Protein AF-A0A947JNY0-F1 (afdb_monomer)

pLDDT: mean 80.78, std 19.55, range [25.41, 98.06]

Radius of gyration: 30.17 Å; Cα contacts (8 Å, |Δi|>4): 711; chains: 1; bounding box: 88×73×92 Å

Structure (mmCIF, N/CA/C/O backbone):
data_AF-A0A947JNY0-F1
#
_entry.id   AF-A0A947JNY0-F1
#
loop_
_atom_site.group_PDB
_atom_site.id
_atom_site.type_symbol
_atom_site.label_atom_id
_atom_site.label_alt_id
_atom_site.label_comp_id
_atom_site.label_asym_id
_atom_site.label_entity_id
_atom_site.label_seq_id
_atom_site.pdbx_PDB_ins_code
_atom_site.Cartn_x
_atom_site.Cartn_y
_atom_site.Cartn_z
_atom_site.occupancy
_atom_site.B_iso_or_equiv
_atom_site.auth_seq_id
_atom_site.auth_comp_id
_atom_site.auth_asym_id
_atom_site.auth_atom_id
_atom_site.pdbx_PDB_model_num
ATOM 1 N N . MET A 1 1 ? -27.733 -2.224 -53.466 1.00 32.78 1 MET A N 1
ATOM 2 C CA . MET A 1 1 ? -26.265 -2.400 -53.391 1.00 32.78 1 MET A CA 1
ATOM 3 C C . MET A 1 1 ? -25.646 -1.150 -52.775 1.00 32.78 1 MET A C 1
ATOM 5 O O . MET A 1 1 ? -25.430 -0.176 -53.474 1.00 32.78 1 MET A O 1
ATOM 9 N N . LEU A 1 2 ? -25.419 -1.145 -51.460 1.00 26.98 2 LEU A N 1
ATOM 10 C CA . LEU A 1 2 ? -24.773 -0.047 -50.731 1.00 26.98 2 LEU A CA 1
ATOM 11 C C . LEU A 1 2 ? -23.606 -0.644 -49.937 1.00 26.98 2 LEU A C 1
ATOM 13 O O . LEU A 1 2 ? -23.816 -1.294 -48.917 1.00 26.98 2 LEU A O 1
ATOM 17 N N . LYS A 1 3 ? -22.376 -0.470 -50.435 1.00 28.50 3 LYS A N 1
ATOM 18 C CA . LYS A 1 3 ? -21.142 -0.721 -49.678 1.00 28.50 3 LYS A CA 1
ATOM 19 C C . LYS A 1 3 ? -20.724 0.599 -49.037 1.00 28.50 3 LYS A C 1
ATOM 21 O O . LYS A 1 3 ? -20.120 1.446 -49.683 1.00 28.50 3 LYS A O 1
ATOM 26 N N . THR A 1 4 ? -21.077 0.781 -47.772 1.00 27.77 4 THR A N 1
ATOM 27 C CA . THR A 1 4 ? -20.622 1.901 -46.948 1.00 27.77 4 THR A CA 1
ATOM 28 C C . THR A 1 4 ? -19.236 1.614 -46.373 1.00 27.77 4 THR A C 1
ATOM 30 O O . THR A 1 4 ? -18.989 0.587 -45.740 1.00 27.77 4 THR A O 1
ATOM 33 N N . ASN A 1 5 ? -18.328 2.563 -46.600 1.00 29.72 5 ASN A N 1
ATOM 34 C CA . ASN A 1 5 ? -17.007 2.671 -45.991 1.00 29.72 5 ASN A CA 1
ATOM 35 C C . ASN A 1 5 ? -17.093 2.619 -44.452 1.00 29.72 5 ASN A C 1
ATOM 37 O O . ASN A 1 5 ? -17.389 3.615 -43.799 1.00 29.72 5 ASN A O 1
ATOM 41 N N . ARG A 1 6 ? -16.772 1.462 -43.863 1.00 28.77 6 ARG A N 1
ATOM 42 C CA . ARG A 1 6 ? -16.420 1.292 -42.442 1.00 28.77 6 ARG A CA 1
ATOM 43 C C . ARG A 1 6 ? -14.949 0.883 -42.333 1.00 28.77 6 ARG A C 1
ATOM 45 O O . ARG A 1 6 ? -14.654 -0.281 -42.087 1.00 28.77 6 ARG A O 1
ATOM 52 N N . LYS A 1 7 ? -14.010 1.810 -42.551 1.00 28.62 7 LYS A N 1
ATOM 53 C CA . LYS A 1 7 ? -12.576 1.575 -42.254 1.00 28.62 7 LYS A CA 1
ATOM 54 C C . LYS A 1 7 ? -11.825 2.758 -41.623 1.00 28.62 7 LYS A C 1
ATOM 56 O O . LYS A 1 7 ? -10.621 2.662 -41.426 1.00 28.62 7 LYS A O 1
ATOM 61 N N . THR A 1 8 ? -12.504 3.832 -41.220 1.00 27.45 8 THR A N 1
ATOM 62 C CA . THR A 1 8 ? -11.841 5.068 -40.742 1.00 27.45 8 THR A CA 1
ATOM 63 C C . THR A 1 8 ? -12.361 5.606 -39.406 1.00 27.45 8 THR A C 1
ATOM 65 O O . THR A 1 8 ? -12.319 6.802 -39.156 1.00 27.45 8 THR A O 1
ATOM 68 N N . ALA A 1 9 ? -12.784 4.730 -38.493 1.00 26.23 9 ALA A N 1
ATOM 69 C CA . ALA A 1 9 ? -13.061 5.112 -37.108 1.00 26.23 9 ALA A CA 1
ATOM 70 C C . ALA A 1 9 ? -12.685 3.962 -36.162 1.00 26.23 9 ALA A C 1
ATOM 72 O O . ALA A 1 9 ? -13.520 3.104 -35.933 1.00 26.23 9 ALA A O 1
ATOM 73 N N . ILE A 1 10 ? -11.410 3.899 -35.743 1.00 29.67 10 ILE A N 1
ATOM 74 C CA . ILE A 1 10 ? -10.807 3.332 -34.497 1.00 29.67 10 ILE A CA 1
ATOM 75 C C . ILE A 1 10 ? -9.275 3.559 -34.620 1.00 29.67 10 ILE A C 1
ATOM 77 O O . ILE A 1 10 ? -8.458 2.647 -34.573 1.00 29.67 10 ILE A O 1
ATOM 81 N N . ARG A 1 11 ? -8.833 4.793 -34.885 1.00 28.55 11 ARG A N 1
ATOM 82 C CA . ARG A 1 11 ? -7.398 5.142 -34.892 1.00 28.55 11 ARG A CA 1
ATOM 83 C C . ARG A 1 11 ? -7.161 6.484 -34.215 1.00 28.55 11 ARG A C 1
ATOM 85 O O . ARG A 1 11 ? -6.544 7.362 -34.789 1.00 28.55 11 ARG A O 1
ATOM 92 N N . GLU A 1 12 ? -7.628 6.635 -32.979 1.00 28.59 12 GLU A N 1
ATOM 93 C CA . GLU A 1 12 ? -7.176 7.724 -32.111 1.00 28.59 12 GLU A CA 1
ATOM 94 C C . GLU A 1 12 ? -7.078 7.250 -30.652 1.00 28.59 12 GLU A C 1
ATOM 96 O O . GLU A 1 12 ? -8.051 6.782 -30.069 1.00 28.59 12 GLU A O 1
ATOM 101 N N . ASN A 1 13 ? -5.888 7.428 -30.064 1.00 28.44 13 ASN A N 1
ATOM 102 C CA . ASN A 1 13 ? -5.551 7.313 -28.635 1.00 28.44 13 ASN A CA 1
ATOM 103 C C . ASN A 1 13 ? -5.337 5.917 -28.011 1.00 28.44 13 ASN A C 1
ATOM 105 O O . ASN A 1 13 ? -5.729 5.692 -26.869 1.00 28.44 13 ASN A O 1
ATOM 109 N N . PHE A 1 14 ? -4.567 5.039 -28.654 1.00 32.91 14 PHE A N 1
ATOM 110 C CA . PHE A 1 14 ? -3.676 4.166 -27.880 1.00 32.91 14 PHE A CA 1
ATOM 111 C C . PHE A 1 14 ? -2.288 4.795 -27.926 1.00 32.91 14 PHE A C 1
ATOM 113 O O . PHE A 1 14 ? -1.697 4.877 -28.997 1.00 32.91 14 PHE A O 1
ATOM 120 N N . TYR A 1 15 ? -1.763 5.264 -26.790 1.00 33.91 15 TYR A N 1
ATOM 121 C CA . TYR A 1 15 ? -0.308 5.326 -26.662 1.00 33.91 15 TYR A CA 1
ATOM 122 C C . TYR A 1 15 ? 0.153 3.879 -26.851 1.00 33.91 15 TYR A C 1
ATOM 124 O O . TYR A 1 15 ? -0.227 3.042 -26.021 1.00 33.91 15 TYR A O 1
ATOM 132 N N . PRO A 1 16 ? 0.886 3.533 -27.926 1.00 35.56 16 PRO A N 1
ATOM 133 C CA . PRO A 1 16 ? 1.572 2.263 -27.919 1.00 35.56 16 PRO A CA 1
ATOM 134 C C . PRO A 1 16 ? 2.490 2.369 -26.708 1.00 35.56 16 PRO A C 1
ATOM 136 O O . PRO A 1 16 ? 3.348 3.248 -26.640 1.00 35.56 16 PRO A O 1
ATOM 139 N N . ILE A 1 17 ? 2.239 1.546 -25.690 1.00 44.62 17 ILE A N 1
ATOM 140 C CA . ILE A 1 17 ? 3.277 1.245 -24.714 1.00 44.62 17 ILE A CA 1
ATOM 141 C C . ILE A 1 17 ? 4.461 0.897 -25.597 1.00 44.62 17 ILE A C 1
ATOM 143 O O . ILE A 1 17 ? 4.332 -0.009 -26.416 1.00 44.62 17 ILE A O 1
ATOM 147 N N . GLU A 1 18 ? 5.533 1.682 -25.557 1.00 50.56 18 GLU A N 1
ATOM 148 C CA . GLU A 1 18 ? 6.712 1.360 -26.340 1.00 50.56 18 GLU A CA 1
ATOM 149 C C . GLU A 1 18 ? 7.171 -0.014 -25.837 1.00 50.56 18 GLU A C 1
ATOM 151 O O . GLU A 1 18 ? 7.869 -0.120 -24.836 1.00 50.56 18 GLU A O 1
ATOM 156 N N . GLU A 1 19 ? 6.751 -1.099 -26.492 1.00 47.34 19 GLU A N 1
ATOM 157 C CA . GLU A 1 19 ? 7.075 -2.489 -26.134 1.00 47.34 19 GLU A CA 1
ATOM 158 C C . GLU A 1 19 ? 8.589 -2.753 -26.187 1.00 47.34 19 GLU A C 1
ATOM 160 O O . GLU A 1 19 ? 9.077 -3.829 -25.832 1.00 47.34 19 GLU A O 1
ATOM 165 N N . ARG A 1 20 ? 9.350 -1.758 -26.655 1.00 51.25 20 ARG A N 1
ATOM 166 C CA . ARG A 1 20 ? 10.809 -1.683 -26.635 1.00 51.25 20 ARG A CA 1
ATOM 167 C C . ARG A 1 20 ? 11.382 -1.169 -25.305 1.00 51.25 20 ARG A C 1
ATOM 169 O O . ARG A 1 20 ? 12.562 -1.385 -25.059 1.00 51.25 20 ARG A O 1
ATOM 176 N N . MET A 1 21 ? 10.593 -0.518 -24.445 1.00 65.94 21 MET A N 1
ATOM 177 C CA . MET A 1 21 ? 11.046 -0.001 -23.143 1.00 65.94 21 MET A CA 1
ATOM 178 C C . MET A 1 21 ? 11.037 -1.052 -22.028 1.00 65.94 21 MET A C 1
ATOM 180 O O . MET A 1 21 ? 11.792 -0.924 -21.062 1.00 65.94 21 MET A O 1
ATOM 184 N N . PHE A 1 22 ? 10.189 -2.076 -22.134 1.00 82.75 22 PHE A N 1
ATOM 185 C CA . PHE A 1 22 ? 10.035 -3.113 -21.114 1.00 82.75 22 PHE A CA 1
ATOM 186 C C . PHE A 1 22 ? 10.698 -4.427 -21.539 1.00 82.75 22 PHE A C 1
ATOM 188 O O . PHE A 1 22 ? 10.792 -4.738 -22.728 1.00 82.75 22 PHE A O 1
ATOM 195 N N . SER A 1 23 ? 11.155 -5.216 -20.559 1.00 90.44 23 SER A N 1
ATOM 196 C CA . SER A 1 23 ? 11.594 -6.589 -20.832 1.00 90.44 23 SER A CA 1
ATOM 197 C C . SER A 1 23 ? 10.421 -7.424 -21.353 1.00 90.44 23 SER A C 1
ATOM 199 O O . SER A 1 23 ? 9.258 -7.054 -21.171 1.00 90.44 23 SER A O 1
ATOM 201 N N . ALA A 1 24 ? 10.707 -8.562 -21.985 1.00 91.88 24 ALA A N 1
ATOM 202 C CA . ALA A 1 24 ? 9.657 -9.423 -22.521 1.00 91.88 24 ALA A CA 1
ATOM 203 C C . ALA A 1 24 ? 8.701 -9.924 -21.417 1.00 91.88 24 ALA A C 1
ATOM 205 O O . ALA A 1 24 ? 7.493 -9.954 -21.616 1.00 91.88 24 ALA A O 1
ATOM 206 N N . GLU A 1 25 ? 9.212 -10.210 -20.215 1.00 93.69 25 GLU A N 1
ATOM 207 C CA . GLU A 1 25 ? 8.409 -10.616 -19.052 1.00 93.69 25 GLU A CA 1
ATOM 208 C C . GLU A 1 25 ? 7.494 -9.490 -18.558 1.00 93.69 25 GLU A C 1
ATOM 210 O O . GLU A 1 25 ? 6.340 -9.731 -18.209 1.00 93.69 25 GLU A O 1
ATOM 215 N N . ALA A 1 26 ? 8.005 -8.257 -18.522 1.00 92.88 26 ALA A N 1
ATOM 216 C CA . ALA A 1 26 ? 7.236 -7.086 -18.116 1.00 92.88 26 ALA A CA 1
ATOM 217 C C . ALA A 1 26 ? 6.135 -6.758 -19.135 1.00 92.88 26 ALA A C 1
ATOM 219 O O . ALA A 1 26 ? 4.996 -6.507 -18.745 1.00 92.88 26 ALA A O 1
ATOM 220 N N . ALA A 1 27 ? 6.451 -6.826 -20.433 1.00 92.38 27 ALA A N 1
ATOM 221 C CA . ALA A 1 27 ? 5.465 -6.687 -21.502 1.00 92.38 27 ALA A CA 1
ATOM 222 C C . ALA A 1 27 ? 4.375 -7.767 -21.399 1.00 92.38 27 ALA A C 1
ATOM 224 O O . ALA A 1 27 ? 3.191 -7.441 -21.449 1.00 92.38 27 ALA A O 1
ATOM 225 N N . LEU A 1 28 ? 4.756 -9.025 -21.147 1.00 92.88 28 LEU A N 1
ATOM 226 C CA . LEU A 1 28 ? 3.811 -10.128 -20.963 1.00 92.88 28 LEU A CA 1
ATOM 227 C C . LEU A 1 28 ? 2.870 -9.878 -19.775 1.00 92.88 28 LEU A C 1
ATOM 229 O O . LEU A 1 28 ? 1.660 -10.038 -19.904 1.00 92.88 28 LEU A O 1
ATOM 233 N N . ILE A 1 29 ? 3.398 -9.413 -18.637 1.00 94.31 29 ILE A N 1
ATOM 234 C CA . ILE A 1 29 ? 2.584 -9.030 -17.472 1.00 94.31 29 ILE A CA 1
ATOM 235 C C . ILE A 1 29 ? 1.593 -7.908 -17.813 1.00 94.31 29 ILE A C 1
ATOM 237 O O . ILE A 1 29 ? 0.427 -7.977 -17.423 1.00 94.31 29 ILE A O 1
ATOM 241 N N . ILE A 1 30 ? 2.035 -6.879 -18.536 1.00 93.06 30 ILE A N 1
ATOM 242 C CA . ILE A 1 30 ? 1.174 -5.771 -18.964 1.00 93.06 30 ILE A CA 1
ATOM 243 C C . ILE A 1 30 ? 0.031 -6.281 -19.854 1.00 93.06 30 ILE A C 1
ATOM 245 O O . ILE A 1 30 ? -1.120 -5.901 -19.641 1.00 93.06 30 ILE A O 1
ATOM 249 N N . LEU A 1 31 ? 0.325 -7.148 -20.828 1.00 92.06 31 LEU A N 1
ATOM 250 C CA . LEU A 1 31 ? -0.683 -7.721 -21.726 1.00 92.06 31 LEU A CA 1
ATOM 251 C C . LEU A 1 31 ? -1.699 -8.581 -20.969 1.00 92.06 31 LEU A C 1
ATOM 253 O O . LEU A 1 31 ? -2.899 -8.426 -21.179 1.00 92.06 31 LEU A O 1
ATOM 257 N N . ILE A 1 32 ? -1.242 -9.394 -20.015 1.00 91.75 32 ILE A N 1
ATOM 258 C CA . ILE A 1 32 ? -2.112 -10.164 -19.114 1.00 91.75 32 ILE A CA 1
ATOM 259 C C . ILE A 1 32 ? -3.064 -9.235 -18.354 1.00 91.75 32 ILE A C 1
ATOM 261 O O . ILE A 1 32 ? -4.267 -9.476 -18.318 1.00 91.75 32 ILE A O 1
ATOM 265 N N . ILE A 1 33 ? -2.550 -8.149 -17.769 1.00 92.31 33 ILE A N 1
ATOM 266 C CA . ILE A 1 33 ? -3.376 -7.175 -17.041 1.00 92.31 33 ILE A CA 1
ATOM 267 C C . ILE A 1 33 ? -4.405 -6.526 -17.970 1.00 92.31 33 ILE A C 1
ATOM 269 O O . ILE A 1 33 ? -5.568 -6.383 -17.595 1.00 92.31 33 ILE A O 1
ATOM 273 N N . LYS A 1 34 ? -4.014 -6.174 -19.199 1.00 91.56 34 LYS A N 1
ATOM 274 C CA . LYS A 1 34 ? -4.951 -5.660 -20.204 1.00 91.56 34 LYS A CA 1
ATOM 275 C C . LYS A 1 34 ? -6.039 -6.682 -20.537 1.00 91.56 34 LYS A C 1
ATOM 277 O O . LYS A 1 34 ? -7.206 -6.300 -20.556 1.00 91.56 34 LYS A O 1
ATOM 282 N N . ARG A 1 35 ? -5.694 -7.962 -20.712 1.00 89.81 35 ARG A N 1
ATOM 283 C CA . ARG A 1 35 ? -6.677 -9.032 -20.944 1.00 89.81 35 ARG A CA 1
ATOM 284 C C . ARG A 1 35 ? -7.655 -9.158 -19.775 1.00 89.81 35 ARG A C 1
ATOM 286 O O . ARG A 1 35 ? -8.850 -9.259 -20.015 1.00 89.81 35 ARG A O 1
ATOM 293 N N . ILE A 1 36 ? -7.185 -9.053 -18.528 1.00 89.44 36 ILE A N 1
ATOM 294 C CA . ILE A 1 36 ? -8.047 -9.058 -17.327 1.00 89.44 36 ILE A CA 1
ATOM 295 C C . ILE A 1 36 ? -9.033 -7.879 -17.335 1.00 89.44 36 ILE A C 1
ATOM 297 O O . ILE A 1 36 ? -10.188 -8.032 -16.950 1.00 89.44 36 ILE A O 1
ATOM 301 N N . ILE A 1 37 ? -8.592 -6.691 -17.757 1.00 90.69 37 ILE A N 1
ATOM 302 C CA . ILE A 1 37 ? -9.413 -5.471 -17.703 1.00 90.69 37 ILE A CA 1
ATOM 303 C C . ILE A 1 37 ? -10.406 -5.390 -18.867 1.00 90.69 37 ILE A C 1
ATOM 305 O O . ILE A 1 37 ? -11.548 -4.972 -18.671 1.00 90.69 37 ILE A O 1
ATOM 309 N N . TYR A 1 38 ? -9.972 -5.747 -20.077 1.00 90.00 38 TYR A N 1
ATOM 310 C CA . TYR A 1 38 ? -10.745 -5.559 -21.309 1.00 90.00 38 TYR A CA 1
ATOM 311 C C . TYR A 1 38 ? -11.358 -6.849 -21.864 1.00 90.00 38 TYR A C 1
ATOM 313 O O . TYR A 1 38 ? -12.112 -6.783 -22.832 1.00 90.00 38 TYR A O 1
ATOM 321 N N . GLY A 1 39 ? -11.018 -8.011 -21.301 1.00 86.06 39 GLY A N 1
ATOM 322 C CA . GLY A 1 39 ? -11.421 -9.330 -21.800 1.00 86.06 39 GLY A CA 1
ATOM 323 C C . GLY A 1 39 ? -10.705 -9.768 -23.081 1.00 86.06 39 GLY A C 1
ATOM 324 O O . GLY A 1 39 ? -10.948 -10.867 -23.568 1.00 86.06 39 GLY A O 1
ATOM 325 N N . LYS A 1 40 ? -9.834 -8.923 -23.643 1.00 79.94 40 LYS A N 1
ATOM 326 C CA . LYS A 1 40 ? -9.068 -9.200 -24.858 1.00 79.94 40 LYS A CA 1
ATOM 327 C C . LYS A 1 40 ? -7.703 -8.532 -24.823 1.00 79.94 40 LYS A C 1
ATOM 329 O O . LYS A 1 40 ? -7.523 -7.483 -24.201 1.00 79.94 40 LYS A O 1
ATOM 334 N N . ASP A 1 41 ? -6.783 -9.118 -25.562 1.00 79.44 41 ASP A N 1
ATOM 335 C CA . ASP A 1 41 ? -5.488 -8.562 -25.906 1.00 79.44 41 ASP A CA 1
ATOM 336 C C . ASP A 1 41 ? -5.152 -9.030 -27.336 1.00 79.44 41 ASP A C 1
ATOM 338 O O . ASP A 1 41 ? -5.633 -10.073 -27.766 1.00 79.44 41 ASP A O 1
ATOM 342 N N . GLU A 1 42 ? -4.437 -8.216 -28.113 1.00 74.12 42 GLU A N 1
ATOM 343 C CA . GLU A 1 42 ? -4.160 -8.506 -29.535 1.00 74.12 42 GLU A CA 1
ATOM 344 C C . GLU A 1 42 ? -2.722 -8.999 -29.769 1.00 74.12 42 GLU A C 1
ATOM 346 O O . GLU A 1 42 ? -2.345 -9.269 -30.904 1.00 74.12 42 GLU A O 1
ATOM 351 N N . TYR A 1 43 ? -1.907 -9.089 -28.712 1.00 85.50 43 TYR A N 1
ATOM 352 C CA . TYR A 1 43 ? -0.448 -9.194 -28.834 1.00 85.50 43 TYR A CA 1
ATOM 353 C C . TYR A 1 43 ? 0.177 -10.258 -27.928 1.00 85.50 43 TYR A C 1
ATOM 355 O O . TYR A 1 43 ? 1.389 -10.459 -27.992 1.00 85.50 43 TYR A O 1
ATOM 363 N N . LEU A 1 44 ? -0.579 -10.924 -27.048 1.00 86.81 44 LEU A N 1
ATOM 364 C CA . LEU A 1 44 ? 0.015 -11.861 -26.093 1.00 86.81 44 LEU A CA 1
ATOM 365 C C . LEU A 1 44 ? 0.556 -13.105 -26.797 1.00 86.81 44 LEU A C 1
ATOM 367 O O . LEU A 1 44 ? 1.696 -13.488 -26.533 1.00 86.81 44 LEU A O 1
ATOM 371 N N . GLU A 1 45 ? -0.202 -13.704 -27.717 1.00 86.56 45 GLU A N 1
ATOM 372 C CA . GLU A 1 45 ? 0.250 -14.862 -28.496 1.00 86.56 45 GLU A CA 1
ATOM 373 C C . GLU A 1 45 ? 1.452 -14.515 -29.396 1.00 86.56 45 GLU A C 1
ATOM 375 O O . GLU A 1 45 ? 2.402 -15.299 -29.495 1.00 86.56 45 GLU A O 1
ATOM 380 N N . ASP A 1 46 ? 1.456 -13.317 -29.992 1.00 86.56 46 ASP A N 1
ATOM 381 C CA . ASP A 1 46 ? 2.578 -12.808 -30.793 1.00 86.56 46 ASP A CA 1
ATOM 382 C C . ASP A 1 46 ? 3.835 -12.594 -29.937 1.00 86.56 46 ASP A C 1
ATOM 384 O O . ASP A 1 46 ? 4.924 -13.041 -30.298 1.00 86.56 46 ASP A O 1
ATOM 388 N N . LEU A 1 47 ? 3.703 -11.995 -28.749 1.00 87.94 47 LEU A N 1
ATOM 389 C CA . LEU A 1 47 ? 4.823 -11.796 -27.827 1.00 87.94 47 LEU A CA 1
ATOM 390 C C . LEU A 1 47 ? 5.432 -13.132 -27.378 1.00 87.94 47 LEU A C 1
ATOM 392 O O . LEU A 1 47 ? 6.657 -13.259 -27.325 1.00 87.94 47 LEU A O 1
ATOM 396 N N . LEU A 1 48 ? 4.588 -14.123 -27.062 1.00 88.12 48 LEU A N 1
ATOM 397 C CA . LEU A 1 48 ? 5.031 -15.467 -26.674 1.00 88.12 48 LEU A CA 1
ATOM 398 C C . LEU A 1 48 ? 5.773 -16.188 -27.804 1.00 88.12 48 LEU A C 1
ATOM 400 O O . LEU A 1 48 ? 6.683 -16.968 -27.529 1.00 88.12 48 LEU A O 1
ATOM 404 N N . SER A 1 49 ? 5.399 -15.919 -29.055 1.00 84.81 49 SER A N 1
ATOM 405 C CA . SER A 1 49 ? 6.010 -16.535 -30.238 1.00 84.81 49 SER A CA 1
ATOM 406 C C . SER A 1 49 ? 7.281 -15.806 -30.692 1.00 84.81 49 SER A C 1
ATOM 408 O O . SER A 1 49 ? 8.217 -16.433 -31.183 1.00 84.81 49 SER A O 1
ATOM 410 N N . SER A 1 50 ? 7.339 -14.483 -30.515 1.00 83.19 50 SER A N 1
ATOM 411 C CA . SER A 1 50 ? 8.398 -13.619 -31.054 1.00 83.19 50 SER A CA 1
ATOM 412 C C . SER A 1 50 ? 9.532 -13.316 -30.072 1.00 83.19 50 SER A C 1
ATOM 414 O O . SER A 1 50 ? 10.624 -12.925 -30.496 1.00 83.19 50 SER A O 1
ATOM 416 N N . ARG A 1 51 ? 9.317 -13.475 -28.758 1.00 83.75 51 ARG A N 1
ATOM 417 C CA . ARG A 1 51 ? 10.323 -13.155 -27.734 1.00 83.75 51 ARG A CA 1
ATOM 418 C C . ARG A 1 51 ? 10.591 -14.318 -26.793 1.00 83.75 51 ARG A C 1
ATOM 420 O O . ARG A 1 51 ? 9.693 -14.964 -26.267 1.00 83.75 51 ARG A O 1
ATOM 427 N N . ARG A 1 52 ? 11.871 -14.512 -26.472 1.00 89.44 52 ARG A N 1
ATOM 428 C CA . ARG A 1 52 ? 12.282 -15.456 -25.431 1.00 89.44 52 ARG A CA 1
ATOM 429 C C . ARG A 1 52 ? 11.916 -14.907 -24.050 1.00 89.44 52 ARG A C 1
ATOM 431 O O . ARG A 1 52 ? 12.457 -13.885 -23.633 1.00 89.44 52 ARG A O 1
ATOM 438 N N . ILE A 1 53 ? 11.055 -15.626 -23.333 1.00 92.81 53 ILE A N 1
ATOM 439 C CA . ILE A 1 53 ? 10.641 -15.299 -21.963 1.00 92.81 53 ILE A CA 1
ATOM 440 C C . ILE A 1 53 ? 11.522 -16.034 -20.950 1.00 92.81 53 ILE A C 1
ATOM 442 O O . ILE A 1 53 ? 11.678 -17.256 -21.005 1.00 92.81 53 ILE A O 1
ATOM 446 N N . ASN A 1 54 ? 12.071 -15.309 -19.975 1.00 94.12 54 ASN A N 1
ATOM 447 C CA . ASN A 1 54 ? 12.629 -15.917 -18.776 1.00 94.12 54 ASN A CA 1
ATOM 448 C C . ASN A 1 54 ? 11.510 -16.189 -17.760 1.00 94.12 54 ASN A C 1
ATOM 450 O O . ASN A 1 54 ? 11.120 -15.326 -16.970 1.00 94.12 54 ASN A O 1
ATOM 454 N N . TRP A 1 55 ? 11.025 -17.429 -17.749 1.00 94.62 55 TRP A N 1
ATOM 455 C CA . TRP A 1 55 ? 9.934 -17.865 -16.876 1.00 94.62 55 TRP A CA 1
ATOM 456 C C . TRP A 1 55 ? 10.230 -17.738 -15.374 1.00 94.62 55 TRP A C 1
ATOM 458 O O . TRP A 1 55 ? 9.306 -17.541 -14.585 1.00 94.62 55 TRP A O 1
ATOM 468 N N . GLY A 1 56 ? 11.503 -17.786 -14.967 1.00 94.19 56 GLY A N 1
ATOM 469 C CA . GLY A 1 56 ? 11.908 -17.545 -13.580 1.00 94.19 56 GLY A CA 1
ATOM 470 C C . GLY A 1 56 ? 11.675 -16.091 -13.162 1.00 94.19 56 GLY A C 1
ATOM 471 O O . GLY A 1 56 ? 11.023 -15.833 -12.151 1.00 94.19 56 GLY A O 1
ATOM 472 N N . ILE A 1 57 ? 12.128 -15.140 -13.986 1.00 93.38 57 ILE A N 1
ATOM 473 C CA . ILE A 1 57 ? 11.907 -13.701 -13.761 1.00 93.38 57 ILE A CA 1
ATOM 474 C C . ILE A 1 57 ? 10.413 -13.372 -13.825 1.00 93.38 57 ILE A C 1
ATOM 476 O O . ILE A 1 57 ? 9.900 -12.662 -12.959 1.00 93.38 57 ILE A O 1
ATOM 480 N N . PHE A 1 58 ? 9.695 -13.919 -14.808 1.00 95.19 58 PHE A N 1
ATOM 481 C CA . PHE A 1 58 ? 8.249 -13.740 -14.932 1.00 95.19 58 PHE A CA 1
ATOM 482 C C . PHE A 1 58 ? 7.502 -14.205 -13.673 1.00 95.19 58 PHE A C 1
ATOM 484 O O . PHE A 1 58 ? 6.652 -13.477 -13.154 1.00 95.19 58 PHE A O 1
ATOM 491 N N . LYS A 1 59 ? 7.851 -15.383 -13.135 1.00 94.94 59 LYS A N 1
ATOM 492 C CA . LYS A 1 59 ? 7.279 -15.902 -11.885 1.00 94.94 59 LYS A CA 1
ATOM 493 C C . LYS A 1 59 ? 7.554 -14.965 -10.707 1.00 94.94 59 LYS A C 1
ATOM 495 O O . LYS A 1 59 ? 6.627 -14.634 -9.969 1.00 94.94 59 LYS A O 1
ATOM 500 N N . GLU A 1 60 ? 8.792 -14.496 -10.542 1.00 93.62 60 GLU A N 1
ATOM 501 C CA . GLU A 1 60 ? 9.151 -13.552 -9.472 1.00 93.62 60 GLU A CA 1
ATOM 502 C C . GLU A 1 60 ? 8.360 -12.239 -9.556 1.00 93.62 60 GLU A C 1
ATOM 504 O O . GLU A 1 60 ? 7.832 -11.766 -8.544 1.00 93.62 60 GLU A O 1
ATOM 509 N N . LEU A 1 61 ? 8.245 -11.663 -10.757 1.00 94.56 61 LEU A N 1
ATOM 510 C CA . LEU A 1 61 ? 7.476 -10.440 -10.990 1.00 94.56 61 LEU A CA 1
ATOM 511 C C . LEU A 1 61 ? 5.984 -10.660 -10.706 1.00 94.56 61 LEU A C 1
ATOM 513 O O . LEU A 1 61 ? 5.367 -9.849 -10.013 1.00 94.56 61 LEU A O 1
ATOM 517 N N . SER A 1 62 ? 5.420 -11.782 -11.153 1.00 94.94 62 SER A N 1
ATOM 518 C CA . SER A 1 62 ? 4.011 -12.134 -10.936 1.00 94.94 62 SER A CA 1
ATOM 519 C C . SER A 1 62 ? 3.659 -12.239 -9.446 1.00 94.94 62 SER A C 1
ATOM 521 O O . SER A 1 62 ? 2.633 -11.711 -9.004 1.00 94.94 62 SER A O 1
ATOM 523 N N . ILE A 1 63 ? 4.544 -12.851 -8.649 1.00 93.19 63 ILE A N 1
ATOM 524 C CA . ILE A 1 63 ? 4.411 -12.951 -7.185 1.00 93.19 63 ILE A CA 1
ATOM 525 C C . ILE A 1 63 ? 4.556 -11.577 -6.526 1.00 93.19 63 ILE A C 1
ATOM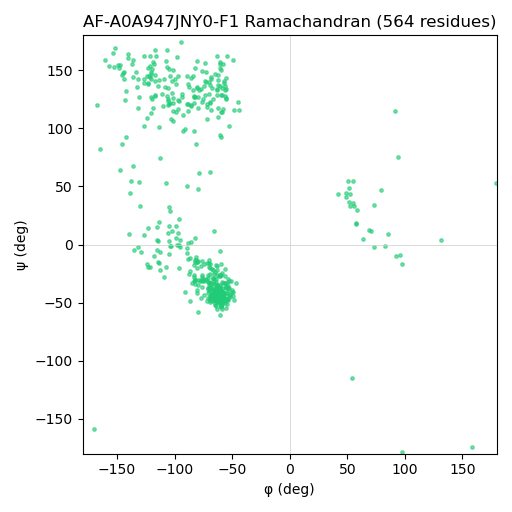 527 O O . ILE A 1 63 ? 3.784 -11.215 -5.629 1.00 93.19 63 ILE A O 1
ATOM 531 N N . TYR A 1 64 ? 5.559 -10.793 -6.937 1.00 94.19 64 TYR A N 1
ATOM 532 C CA . TYR A 1 64 ? 5.785 -9.471 -6.363 1.00 94.19 64 TYR A CA 1
ATOM 533 C C . TYR A 1 64 ? 4.564 -8.576 -6.563 1.00 94.19 64 TYR A C 1
ATOM 535 O O . TYR A 1 64 ? 4.021 -8.056 -5.582 1.00 94.19 64 TYR A O 1
ATOM 543 N N . HIS A 1 65 ? 4.114 -8.463 -7.813 1.00 94.75 65 HIS A N 1
ATOM 544 C CA . HIS A 1 65 ? 3.000 -7.614 -8.201 1.00 94.75 65 HIS A CA 1
ATOM 545 C C . HIS A 1 65 ? 1.646 -8.124 -7.710 1.00 94.75 65 HIS A C 1
ATOM 547 O O . HIS A 1 65 ? 0.706 -7.333 -7.687 1.00 94.75 65 HIS A O 1
ATOM 553 N N . GLY A 1 66 ? 1.563 -9.375 -7.243 1.00 93.50 66 GLY A N 1
ATOM 554 C CA . GLY A 1 66 ? 0.342 -9.956 -6.689 1.00 93.50 66 GLY A CA 1
ATOM 555 C C . GLY A 1 66 ? -0.694 -10.264 -7.761 1.00 93.50 66 GLY A C 1
ATOM 556 O O . GLY A 1 66 ? -1.883 -10.097 -7.510 1.00 93.50 66 GLY A O 1
ATOM 557 N N . ILE A 1 67 ? -0.233 -10.659 -8.949 1.00 93.81 67 ILE A N 1
ATOM 558 C CA . ILE A 1 67 ? -1.096 -10.963 -10.095 1.00 93.81 67 ILE A CA 1
ATOM 559 C C . ILE A 1 67 ? -1.089 -12.445 -10.485 1.00 93.81 67 ILE A C 1
ATOM 561 O O . ILE A 1 67 ? -1.863 -12.842 -11.347 1.00 93.81 67 ILE A O 1
ATOM 565 N N . ALA A 1 68 ? -0.239 -13.262 -9.855 1.00 94.12 68 ALA A N 1
ATOM 566 C CA . ALA A 1 68 ? -0.083 -14.679 -10.178 1.00 94.12 68 ALA A CA 1
ATOM 567 C C . ALA A 1 68 ? -1.411 -15.472 -10.267 1.00 94.12 68 ALA A C 1
ATOM 569 O O . ALA A 1 68 ? -1.572 -16.189 -11.259 1.00 94.12 68 ALA A O 1
ATOM 570 N N . PRO A 1 69 ? -2.413 -15.279 -9.381 1.00 92.12 69 PRO A N 1
ATOM 571 C CA . PRO A 1 69 ? -3.679 -16.014 -9.478 1.00 92.12 69 PRO A CA 1
ATOM 572 C C . PRO A 1 69 ? -4.471 -15.740 -10.752 1.00 92.12 69 PRO A C 1
ATOM 574 O O . PRO A 1 69 ? -5.245 -16.587 -11.188 1.00 92.12 69 PRO A O 1
ATOM 577 N N . PHE A 1 70 ? -4.294 -14.566 -11.361 1.00 91.44 70 PHE A N 1
ATOM 578 C CA . PHE A 1 70 ? -5.024 -14.185 -12.569 1.00 91.44 70 PHE A CA 1
ATOM 579 C C . PHE A 1 70 ? -4.418 -14.750 -13.850 1.00 91.44 70 PHE A C 1
ATOM 581 O O . PHE A 1 70 ? -5.060 -14.738 -14.896 1.00 91.44 70 PHE A O 1
ATOM 588 N N . ILE A 1 71 ? -3.196 -15.276 -13.775 1.00 93.75 71 ILE A N 1
ATOM 589 C CA . ILE A 1 71 ? -2.452 -15.710 -14.956 1.00 93.75 71 ILE A CA 1
ATOM 590 C C . ILE A 1 71 ? -2.919 -17.089 -15.407 1.00 93.75 71 ILE A C 1
ATOM 592 O O . ILE A 1 71 ? -3.063 -17.313 -16.604 1.00 93.75 71 ILE A O 1
ATOM 596 N N . TYR A 1 72 ? -3.199 -18.006 -14.473 1.00 93.25 72 TYR A N 1
ATOM 597 C CA . TYR A 1 72 ? -3.555 -19.386 -14.819 1.00 93.25 72 TYR A CA 1
ATOM 598 C C . TYR A 1 72 ? -4.783 -19.470 -15.734 1.00 93.25 72 TYR A C 1
ATOM 600 O O . TYR A 1 72 ? -4.760 -20.210 -16.715 1.00 93.25 72 TYR A O 1
ATOM 608 N N . SER A 1 73 ? -5.829 -18.675 -15.465 1.00 88.88 73 SER A N 1
ATOM 609 C CA . SER A 1 73 ? -7.038 -18.651 -16.301 1.00 88.88 73 SER A CA 1
ATOM 610 C C . SER A 1 73 ? -6.771 -18.228 -17.740 1.00 88.88 73 SER A C 1
ATOM 612 O O . SER A 1 73 ? -7.518 -18.638 -18.613 1.00 88.88 73 SER A O 1
ATOM 614 N N . ILE A 1 74 ? -5.724 -17.438 -17.972 1.00 90.12 74 ILE A N 1
ATOM 615 C CA . ILE A 1 74 ? -5.321 -16.990 -19.304 1.00 90.12 74 ILE A CA 1
ATOM 616 C C . ILE A 1 74 ? -4.401 -18.039 -19.928 1.00 90.12 74 ILE A C 1
ATOM 618 O O . ILE A 1 74 ? -4.620 -18.486 -21.044 1.00 90.12 74 ILE A O 1
ATOM 622 N N . PHE A 1 75 ? -3.397 -18.494 -19.181 1.00 91.38 75 PHE A N 1
ATOM 623 C CA . PHE A 1 75 ? -2.367 -19.404 -19.678 1.00 91.38 75 PHE A CA 1
ATOM 624 C C . PHE A 1 75 ? -2.879 -20.799 -20.026 1.00 91.38 75 PHE A C 1
ATOM 626 O O . PHE A 1 75 ? -2.328 -21.434 -20.917 1.00 91.38 75 PHE A O 1
ATOM 633 N N . LYS A 1 76 ? -3.944 -21.274 -19.372 1.00 89.50 76 LYS A N 1
ATOM 634 C CA . LYS A 1 76 ? -4.568 -22.562 -19.715 1.00 89.50 76 LYS A CA 1
ATOM 635 C C . LYS A 1 76 ? -5.163 -22.596 -21.133 1.00 89.50 76 LYS A C 1
ATOM 637 O O . LYS A 1 76 ? -5.423 -23.681 -21.634 1.00 89.50 76 LYS A O 1
ATOM 642 N N . GLU A 1 77 ? -5.405 -21.434 -21.742 1.00 86.50 77 GLU A N 1
ATOM 643 C CA . GLU A 1 77 ? -5.959 -21.286 -23.097 1.00 86.50 77 GLU A CA 1
ATOM 644 C C . GLU A 1 77 ? -4.858 -21.073 -24.155 1.00 86.50 77 GLU A C 1
ATOM 646 O O . GLU A 1 77 ? -5.158 -20.930 -25.337 1.00 86.50 77 GLU A O 1
ATOM 651 N N . LEU A 1 78 ? -3.587 -21.034 -23.739 1.00 83.50 78 LEU A N 1
ATOM 652 C CA . LEU A 1 78 ? -2.438 -20.672 -24.570 1.00 83.50 78 LEU A CA 1
ATOM 653 C C . LEU A 1 78 ? -1.564 -21.886 -24.945 1.00 83.50 78 LEU A C 1
ATOM 655 O O . LEU A 1 78 ? -1.703 -22.958 -24.354 1.00 83.50 78 LEU A O 1
ATOM 659 N N . PRO A 1 79 ? -0.637 -21.736 -25.917 1.00 72.38 79 PRO A N 1
ATOM 660 C CA . PRO A 1 79 ? 0.186 -22.835 -26.421 1.00 72.38 79 PRO A CA 1
ATOM 661 C C . PRO A 1 79 ? 1.072 -23.504 -25.358 1.00 72.38 79 PRO A C 1
ATOM 663 O O . PRO A 1 79 ? 1.506 -22.876 -24.390 1.00 72.38 79 PRO A O 1
ATOM 666 N N . ALA A 1 80 ? 1.465 -24.756 -25.617 1.00 74.38 80 ALA A N 1
ATOM 667 C CA . ALA A 1 80 ? 2.297 -25.599 -24.744 1.00 74.38 80 ALA A CA 1
ATOM 668 C C . ALA A 1 80 ? 3.753 -25.111 -24.522 1.00 74.38 80 ALA A C 1
ATOM 670 O O . ALA A 1 80 ? 4.577 -25.840 -23.976 1.00 74.38 80 ALA A O 1
ATOM 671 N N . ILE A 1 81 ? 4.090 -23.879 -24.921 1.00 85.88 81 ILE A N 1
ATOM 672 C CA . ILE A 1 81 ? 5.410 -23.262 -24.704 1.00 85.88 81 ILE A CA 1
ATOM 673 C C . ILE A 1 81 ? 5.657 -22.886 -23.231 1.00 85.88 81 ILE A C 1
ATOM 675 O O . ILE A 1 81 ? 6.791 -22.626 -22.820 1.00 85.88 81 ILE A O 1
ATOM 679 N N . ILE A 1 82 ? 4.596 -22.843 -22.422 1.00 90.50 82 ILE A N 1
ATOM 680 C CA . ILE A 1 82 ? 4.660 -22.483 -21.006 1.00 90.50 82 ILE A CA 1
ATOM 681 C C . ILE A 1 82 ? 5.139 -23.702 -20.196 1.00 90.50 82 ILE A C 1
ATOM 683 O O . ILE A 1 82 ? 4.526 -24.767 -20.280 1.00 90.50 82 ILE A O 1
ATOM 687 N N . PRO A 1 83 ? 6.188 -23.578 -19.359 1.00 93.62 83 PRO A N 1
ATOM 688 C CA . PRO A 1 83 ? 6.692 -24.700 -18.573 1.00 93.62 83 PRO A CA 1
ATOM 689 C C . PRO A 1 83 ? 5.632 -25.291 -17.637 1.00 93.62 83 PRO A C 1
ATOM 691 O O . PRO A 1 83 ? 4.992 -24.558 -16.879 1.00 93.62 83 PRO A O 1
ATOM 694 N N . ALA A 1 84 ? 5.524 -26.623 -17.603 1.00 92.62 84 ALA A N 1
ATOM 695 C CA . ALA A 1 84 ? 4.567 -27.338 -16.752 1.00 92.62 84 ALA A CA 1
ATOM 696 C C . ALA A 1 84 ? 4.688 -26.953 -15.265 1.00 92.62 84 ALA A C 1
ATOM 698 O O . ALA A 1 84 ? 3.693 -26.661 -14.610 1.00 92.62 84 ALA A O 1
ATOM 699 N N . SER A 1 85 ? 5.917 -26.817 -14.756 1.00 94.81 85 SER A N 1
ATOM 700 C CA . SER A 1 85 ? 6.168 -26.408 -13.367 1.00 94.81 85 SER A CA 1
ATOM 701 C C . SER A 1 85 ? 5.676 -24.992 -13.039 1.00 94.81 85 SER A C 1
ATOM 703 O O . SER A 1 85 ? 5.312 -24.705 -11.894 1.00 94.81 85 SER A O 1
ATOM 705 N N . LEU A 1 86 ? 5.654 -24.087 -14.024 1.00 95.38 86 LEU A N 1
ATOM 706 C CA . LEU A 1 86 ? 5.055 -22.763 -13.871 1.00 95.38 86 LEU A CA 1
ATOM 707 C C . LEU A 1 86 ? 3.528 -22.865 -13.886 1.00 95.38 86 LEU A C 1
ATOM 709 O O . LEU A 1 86 ? 2.886 -22.252 -13.036 1.00 95.38 86 LEU A O 1
ATOM 713 N N . MET A 1 87 ? 2.957 -23.656 -14.797 1.00 95.31 87 MET A N 1
ATOM 714 C CA . MET A 1 87 ? 1.511 -23.894 -14.853 1.00 95.31 87 MET A CA 1
ATOM 715 C C . MET A 1 87 ? 0.972 -24.491 -13.552 1.00 95.31 87 MET A C 1
ATOM 717 O O . MET A 1 87 ? -0.009 -23.978 -13.017 1.00 95.31 87 MET A O 1
ATOM 721 N N . ASP A 1 88 ? 1.646 -25.497 -12.992 1.00 95.31 88 ASP A N 1
ATOM 722 C CA . ASP A 1 88 ? 1.277 -26.100 -11.708 1.00 95.31 88 ASP A CA 1
ATOM 723 C C . ASP A 1 88 ? 1.330 -25.081 -10.565 1.00 95.31 88 ASP A C 1
ATOM 725 O O . ASP A 1 88 ? 0.417 -25.014 -9.741 1.00 95.31 88 ASP A O 1
ATOM 729 N N . PHE A 1 89 ? 2.371 -24.240 -10.537 1.00 96.44 89 PHE A N 1
ATOM 730 C CA . PHE A 1 89 ? 2.484 -23.163 -9.557 1.00 96.44 89 PHE A CA 1
ATOM 731 C C . PHE A 1 89 ? 1.318 -22.170 -9.660 1.00 96.44 89 PHE A C 1
ATOM 733 O O . PHE A 1 89 ? 0.692 -21.868 -8.646 1.00 96.44 89 PHE A O 1
ATOM 740 N N . LEU A 1 90 ? 1.017 -21.676 -10.865 1.00 95.75 90 LEU A N 1
ATOM 741 C CA . LEU A 1 90 ? -0.051 -20.697 -11.087 1.00 95.75 90 LEU A CA 1
ATOM 742 C C . LEU A 1 90 ? -1.431 -21.285 -10.770 1.00 95.75 90 LEU A C 1
ATOM 744 O O . LEU A 1 90 ? -2.263 -20.605 -10.173 1.00 95.75 90 LEU A O 1
ATOM 748 N N . ARG A 1 91 ? -1.656 -22.558 -11.117 1.00 95.62 91 ARG A N 1
ATOM 749 C CA . ARG A 1 91 ? -2.874 -23.301 -10.779 1.00 95.62 91 ARG A CA 1
ATOM 750 C C . ARG A 1 91 ? -3.066 -23.387 -9.265 1.00 95.62 91 ARG A C 1
ATOM 752 O O . ARG A 1 91 ? -4.128 -23.040 -8.756 1.00 95.62 91 ARG A O 1
ATOM 759 N N . ASN A 1 92 ? -2.030 -23.814 -8.542 1.00 95.62 92 ASN A N 1
ATOM 760 C CA . ASN A 1 92 ? -2.079 -23.952 -7.085 1.00 95.62 92 ASN A CA 1
ATOM 761 C C . ASN A 1 92 ? -2.283 -22.598 -6.392 1.00 95.62 92 ASN A C 1
ATOM 763 O O . ASN A 1 92 ? -3.049 -22.509 -5.431 1.00 95.62 92 ASN A O 1
ATOM 767 N N . ASP A 1 93 ? -1.634 -21.543 -6.888 1.00 94.31 93 ASP A N 1
ATOM 768 C CA . ASP A 1 93 ? -1.801 -20.182 -6.377 1.00 94.31 93 ASP A CA 1
ATOM 769 C C . ASP A 1 93 ? -3.228 -19.664 -6.622 1.00 94.31 93 ASP A C 1
ATOM 771 O O . ASP A 1 93 ? -3.858 -19.145 -5.700 1.00 94.31 93 ASP A O 1
ATOM 775 N N . GLN A 1 94 ? -3.797 -19.884 -7.814 1.00 95.38 94 GLN A N 1
ATOM 776 C CA . GLN A 1 94 ? -5.188 -19.528 -8.105 1.00 95.38 94 GLN A CA 1
ATOM 777 C C . GLN A 1 94 ? -6.176 -20.255 -7.182 1.00 95.38 94 GLN A C 1
ATOM 779 O O . GLN A 1 94 ? -7.008 -19.598 -6.554 1.00 95.38 94 GLN A O 1
ATOM 784 N N . TYR A 1 95 ? -6.075 -21.583 -7.053 1.00 94.75 95 TYR A N 1
ATOM 785 C CA . TYR A 1 95 ? -6.984 -22.352 -6.195 1.00 94.75 95 TYR A CA 1
ATOM 786 C C . TYR A 1 95 ? -6.858 -21.972 -4.720 1.00 94.75 95 TYR A C 1
ATOM 788 O O . TYR A 1 95 ? -7.871 -21.805 -4.042 1.00 94.75 95 TYR A O 1
ATOM 796 N N . SER A 1 96 ? -5.634 -21.759 -4.231 1.00 94.12 96 SER A N 1
ATOM 797 C CA . SER A 1 96 ? -5.409 -21.309 -2.852 1.00 94.12 96 SER A CA 1
ATOM 798 C C . SER A 1 96 ? -6.074 -19.956 -2.591 1.00 94.12 96 SER A C 1
ATOM 800 O O . SER A 1 96 ? -6.711 -19.767 -1.555 1.00 94.12 96 SER A O 1
ATOM 802 N N . ASN A 1 97 ? -5.982 -19.021 -3.543 1.00 93.88 97 ASN A N 1
ATOM 803 C CA . ASN A 1 97 ? -6.637 -17.720 -3.428 1.00 93.88 97 ASN A CA 1
ATOM 804 C C . ASN A 1 97 ? -8.161 -17.823 -3.521 1.00 93.88 97 ASN A C 1
ATOM 806 O O . ASN A 1 97 ? -8.836 -17.147 -2.752 1.00 93.88 97 ASN A O 1
ATOM 810 N N . LEU A 1 98 ? -8.702 -18.684 -4.385 1.00 93.06 98 LEU A N 1
ATOM 811 C CA . LEU A 1 98 ? -10.143 -18.932 -4.476 1.00 93.06 98 LEU A CA 1
ATOM 812 C C . LEU A 1 98 ? -10.711 -19.436 -3.139 1.00 93.06 98 LEU A C 1
ATOM 814 O O . LEU A 1 98 ? -11.660 -18.854 -2.611 1.00 93.06 98 LEU A O 1
ATOM 818 N N . VAL A 1 99 ? -10.085 -20.463 -2.552 1.00 92.94 99 VAL A N 1
ATOM 819 C CA . VAL A 1 99 ? -10.489 -21.022 -1.250 1.00 92.94 99 VAL A CA 1
ATOM 820 C C . VAL A 1 99 ? -10.364 -19.971 -0.147 1.00 92.94 99 VAL A C 1
ATOM 822 O O . VAL A 1 99 ? -11.306 -19.738 0.607 1.00 92.94 99 VAL A O 1
ATOM 825 N N . ASN A 1 100 ? -9.229 -19.274 -0.076 1.00 92.94 100 ASN A N 1
ATOM 826 C CA . ASN A 1 100 ? -9.005 -18.241 0.932 1.00 92.94 100 ASN A CA 1
ATOM 827 C C . ASN A 1 100 ? -9.997 -17.070 0.804 1.00 92.94 100 ASN A C 1
ATOM 829 O O . ASN A 1 100 ? -10.516 -16.577 1.800 1.00 92.94 100 ASN A O 1
ATOM 833 N N . ASN A 1 101 ? -10.316 -16.642 -0.419 1.00 93.19 101 ASN A N 1
ATOM 834 C CA . ASN A 1 101 ? -11.322 -15.612 -0.683 1.00 93.19 101 ASN A CA 1
ATOM 835 C C . ASN A 1 101 ? -12.718 -16.041 -0.219 1.00 93.19 101 ASN A C 1
ATOM 837 O O . ASN A 1 101 ? -13.460 -15.219 0.318 1.00 93.19 101 ASN A O 1
ATOM 841 N N . GLN A 1 102 ? -13.069 -17.318 -0.381 1.00 91.75 102 GLN A N 1
ATOM 842 C CA . GLN A 1 102 ? -14.324 -17.858 0.131 1.00 91.75 102 GLN A CA 1
ATOM 843 C C . GLN A 1 102 ? -14.362 -17.870 1.666 1.00 91.75 102 GLN A C 1
ATOM 845 O O . GLN A 1 102 ? -15.370 -17.461 2.240 1.00 91.75 102 GLN A O 1
ATOM 850 N N . ILE A 1 103 ? -13.267 -18.257 2.327 1.00 93.00 103 ILE A N 1
ATOM 851 C CA . ILE A 1 103 ? -13.151 -18.224 3.796 1.00 93.00 103 ILE A CA 1
ATOM 852 C C . ILE A 1 103 ? -13.302 -16.789 4.320 1.00 93.00 103 ILE A C 1
ATOM 854 O O . ILE A 1 103 ? -14.103 -16.540 5.220 1.00 93.00 103 ILE A O 1
ATOM 858 N N . LEU A 1 104 ? -12.575 -15.834 3.729 1.00 93.69 104 LEU A N 1
ATOM 859 C CA . LEU A 1 104 ? -12.655 -14.409 4.075 1.00 93.69 104 LEU A CA 1
ATOM 860 C C . LEU A 1 104 ? -14.078 -13.862 3.911 1.00 93.69 104 LEU A C 1
ATOM 862 O O . LEU A 1 104 ? -14.565 -13.127 4.768 1.00 93.69 104 LEU A O 1
ATOM 866 N N . TRP A 1 105 ? -14.752 -14.239 2.824 1.00 92.12 105 TRP A N 1
ATOM 867 C CA . TRP A 1 105 ? -16.125 -13.828 2.553 1.00 92.12 105 TRP A CA 1
ATOM 868 C C . TRP A 1 105 ? -17.116 -14.377 3.584 1.00 92.12 105 TRP A C 1
ATOM 870 O O . TRP A 1 105 ? -17.934 -13.626 4.112 1.00 92.12 105 TRP A O 1
ATOM 880 N N . GLN A 1 106 ? -17.027 -15.669 3.906 1.00 92.12 106 GLN A N 1
ATOM 881 C CA . GLN A 1 106 ? -17.889 -16.288 4.915 1.00 92.12 106 GLN A CA 1
ATOM 882 C C . GLN A 1 106 ? -17.701 -15.644 6.291 1.00 92.12 106 GLN A C 1
ATOM 884 O O . GLN A 1 106 ? -18.685 -15.367 6.974 1.00 92.12 106 GLN A O 1
ATOM 889 N N . GLU A 1 107 ? -16.456 -15.362 6.681 1.00 94.56 107 GLU A N 1
ATOM 890 C CA . GLU A 1 107 ? -16.174 -14.693 7.952 1.00 94.56 107 GLU A CA 1
ATOM 891 C C . GLU A 1 107 ? -16.724 -13.259 7.967 1.00 94.56 107 GLU A C 1
ATOM 893 O O . GLU A 1 107 ? -17.360 -12.845 8.935 1.00 94.56 107 GLU A O 1
ATOM 898 N N . PHE A 1 108 ? -16.562 -12.519 6.865 1.00 94.62 108 PHE A N 1
ATOM 899 C CA . PHE A 1 108 ? -17.154 -11.191 6.716 1.00 94.62 108 PHE A CA 1
ATOM 900 C C . PHE A 1 108 ? -18.683 -11.220 6.864 1.00 94.62 108 PHE A C 1
ATOM 902 O O . PHE A 1 108 ? -19.224 -10.398 7.601 1.00 94.62 108 PHE A O 1
ATOM 909 N N . LEU A 1 109 ? -19.383 -12.169 6.232 1.00 92.88 109 LEU A N 1
ATOM 910 C CA . LEU A 1 109 ? -20.842 -12.290 6.352 1.00 92.88 109 LEU A CA 1
ATOM 911 C C . LEU A 1 109 ? -21.291 -12.596 7.787 1.00 92.88 109 LEU A C 1
ATOM 913 O O . LEU A 1 109 ? -22.256 -12.000 8.269 1.00 92.88 109 LEU A O 1
ATOM 917 N N . GLN A 1 110 ? -20.581 -13.481 8.494 1.00 93.88 110 GLN A N 1
ATOM 918 C CA . GLN A 1 110 ? -20.872 -13.786 9.901 1.00 93.88 110 GLN A CA 1
ATOM 919 C C . GLN A 1 110 ? -20.741 -12.544 10.791 1.00 93.88 110 GLN A C 1
ATOM 921 O O . GLN A 1 110 ? -21.612 -12.286 11.626 1.00 93.88 110 GLN A O 1
ATOM 926 N N . ILE A 1 111 ? -19.683 -11.754 10.587 1.00 95.19 111 ILE A N 1
ATOM 927 C CA . ILE A 1 111 ? -19.475 -10.491 11.304 1.00 95.19 111 ILE A CA 1
ATOM 928 C C . ILE A 1 111 ? -20.571 -9.492 10.919 1.00 95.19 111 ILE A C 1
ATOM 930 O O . ILE A 1 111 ? -21.209 -8.920 11.800 1.00 95.19 111 ILE A O 1
ATOM 934 N N . SER A 1 112 ? -20.844 -9.330 9.623 1.00 94.44 112 SER A N 1
ATOM 935 C CA . SER A 1 112 ? -21.859 -8.407 9.103 1.00 94.44 112 SER A CA 1
ATOM 936 C C . SER A 1 112 ? -23.232 -8.643 9.723 1.00 94.44 112 SER A C 1
ATOM 938 O O . SER A 1 112 ? -23.838 -7.699 10.225 1.00 94.44 112 SER A O 1
ATOM 940 N N . LYS A 1 113 ? -23.682 -9.901 9.799 1.00 94.38 113 LYS A N 1
ATOM 941 C CA . LYS A 1 113 ? -24.958 -10.264 10.432 1.00 94.38 113 LYS A CA 1
ATOM 942 C C . LYS A 1 113 ? -25.028 -9.823 11.899 1.00 94.38 113 LYS A C 1
ATOM 944 O O . LYS A 1 113 ? -26.043 -9.309 12.356 1.00 94.38 113 LYS A O 1
ATOM 949 N N . LYS A 1 114 ? -23.934 -9.976 12.650 1.00 96.38 114 LYS A N 1
ATOM 950 C CA . LYS A 1 114 ? -23.870 -9.597 14.073 1.00 96.38 114 LYS A CA 1
ATOM 951 C C . LYS A 1 114 ? -23.865 -8.088 14.289 1.00 96.38 114 LYS A C 1
ATOM 953 O O . LYS A 1 114 ? -24.409 -7.606 15.280 1.00 96.38 114 LYS A O 1
ATOM 958 N N . PHE A 1 115 ? -23.278 -7.345 13.360 1.00 96.75 115 PHE A N 1
ATOM 959 C CA . PHE A 1 115 ? -23.350 -5.889 13.343 1.00 96.75 115 PHE A CA 1
ATOM 960 C C . PHE A 1 115 ? -24.753 -5.392 12.976 1.00 96.75 115 PHE A C 1
ATOM 962 O O . PHE A 1 115 ? -25.266 -4.479 13.625 1.00 96.75 115 PHE A O 1
ATOM 969 N N . GLU A 1 116 ? -25.408 -6.046 12.018 1.00 94.44 116 GLU A N 1
ATOM 970 C CA . GLU A 1 116 ? -26.783 -5.751 11.614 1.00 94.44 116 GLU A CA 1
ATOM 971 C C . GLU A 1 116 ? -27.792 -5.987 12.750 1.00 94.44 116 GLU A C 1
ATOM 973 O O . GLU A 1 116 ? -28.601 -5.104 13.033 1.00 94.44 116 GLU A O 1
ATOM 978 N N . GLU A 1 117 ? -27.675 -7.095 13.495 1.00 95.44 117 GLU A N 1
ATOM 979 C CA . GLU A 1 117 ? -28.468 -7.368 14.711 1.00 95.44 117 GLU A CA 1
ATOM 980 C C . GLU A 1 117 ? -28.374 -6.229 15.748 1.00 95.44 117 GLU A C 1
ATOM 982 O O . GLU A 1 117 ? -29.304 -5.989 16.521 1.00 95.44 117 GLU A O 1
ATOM 987 N N . LYS A 1 118 ? -27.243 -5.512 15.776 1.00 95.75 118 LYS A N 1
ATOM 988 C CA . LYS A 1 118 ? -26.986 -4.372 16.670 1.00 95.75 118 LYS A CA 1
ATOM 989 C C . LYS A 1 118 ? -27.203 -3.013 16.002 1.00 95.75 118 LYS A C 1
ATOM 991 O O . LYS A 1 118 ? -26.954 -1.994 16.643 1.00 95.75 118 LYS A O 1
ATOM 996 N N . LYS A 1 119 ? -27.695 -2.993 14.758 1.00 95.69 119 LYS A N 1
ATOM 997 C CA . LYS A 1 119 ? -27.938 -1.794 13.940 1.00 95.69 119 LYS A CA 1
ATOM 998 C C . LYS A 1 119 ? -26.690 -0.918 13.757 1.00 95.69 119 LYS A C 1
ATOM 1000 O O . LYS A 1 119 ? -26.809 0.300 13.657 1.00 95.69 119 LYS A O 1
ATOM 1005 N N . ILE A 1 120 ? -25.505 -1.529 13.707 1.00 95.38 120 ILE A N 1
ATOM 1006 C CA . ILE A 1 120 ? -24.239 -0.838 13.432 1.00 95.38 120 ILE A CA 1
ATOM 1007 C C . ILE A 1 120 ? -23.860 -1.081 11.975 1.00 95.38 120 ILE A C 1
ATOM 1009 O O . ILE A 1 120 ? -23.768 -2.223 11.528 1.00 95.38 120 ILE A O 1
ATOM 1013 N N . ALA A 1 121 ? -23.626 -0.004 11.228 1.00 93.94 121 ALA A N 1
ATOM 1014 C CA . ALA A 1 121 ? -23.227 -0.104 9.832 1.00 93.94 121 ALA A CA 1
ATOM 1015 C C . ALA A 1 121 ? -21.745 -0.484 9.714 1.00 93.94 121 ALA A C 1
ATOM 1017 O O . ALA A 1 121 ? -20.884 0.131 10.347 1.00 93.94 121 ALA A O 1
ATOM 1018 N N . ILE A 1 122 ? -21.446 -1.452 8.847 1.00 96.06 122 ILE A N 1
ATOM 1019 C CA . ILE A 1 122 ? -20.076 -1.774 8.446 1.00 96.06 122 ILE A CA 1
ATOM 1020 C C . ILE A 1 122 ? -19.938 -1.701 6.935 1.00 96.06 122 ILE A C 1
ATOM 1022 O O . ILE A 1 122 ? -20.849 -2.061 6.191 1.00 96.06 122 ILE A O 1
ATOM 1026 N N . VAL A 1 123 ? -18.770 -1.253 6.487 1.00 96.94 123 VAL A N 1
ATOM 1027 C CA . VAL A 1 123 ? -18.431 -1.165 5.067 1.00 96.94 123 VAL A CA 1
ATOM 1028 C C . VAL A 1 123 ? -17.150 -1.963 4.840 1.00 96.94 123 VAL A C 1
ATOM 1030 O O . VAL A 1 123 ? -16.095 -1.517 5.295 1.00 96.94 123 VAL A O 1
ATOM 1033 N N . PRO A 1 124 ? -17.177 -3.134 4.175 1.00 95.44 124 PRO A N 1
ATOM 1034 C CA . PRO A 1 124 ? -15.952 -3.757 3.698 1.00 95.44 124 PRO A CA 1
ATOM 1035 C C . PRO A 1 124 ? -15.212 -2.770 2.795 1.00 95.44 124 PRO A C 1
ATOM 1037 O O . PRO A 1 124 ? -15.814 -2.105 1.949 1.00 95.44 124 PRO A O 1
ATOM 1040 N N . ILE A 1 125 ? -13.899 -2.667 2.962 1.00 93.62 125 ILE A N 1
ATOM 1041 C CA . ILE A 1 125 ? -13.065 -1.813 2.112 1.00 93.62 125 ILE A CA 1
ATOM 1042 C C . ILE A 1 125 ? -12.025 -2.653 1.380 1.00 93.62 125 ILE A C 1
ATOM 1044 O O . ILE A 1 125 ? -11.661 -3.747 1.802 1.00 93.62 125 ILE A O 1
ATOM 1048 N N . LYS A 1 126 ? -11.529 -2.123 0.259 1.00 86.69 126 LYS A N 1
ATOM 1049 C CA . LYS A 1 126 ? -10.524 -2.780 -0.583 1.00 86.69 126 LYS A CA 1
ATOM 1050 C C . LYS A 1 126 ? -10.972 -4.186 -0.991 1.00 86.69 126 LYS A C 1
ATOM 1052 O O . LYS A 1 126 ? -11.939 -4.328 -1.725 1.00 86.69 126 LYS A O 1
ATOM 1057 N N . GLY A 1 127 ? -10.263 -5.216 -0.537 1.00 86.44 127 GLY A N 1
ATOM 1058 C CA . GLY A 1 127 ? -10.329 -6.556 -1.089 1.00 86.44 127 GLY A CA 1
ATOM 1059 C C . GLY A 1 127 ? -11.714 -7.179 -1.061 1.00 86.44 127 GLY A C 1
ATOM 1060 O O . GLY A 1 127 ? -12.214 -7.537 -2.122 1.00 86.44 127 GLY A O 1
ATOM 1061 N N . THR A 1 128 ? -12.342 -7.256 0.112 1.00 88.88 128 THR A N 1
ATOM 1062 C CA . THR A 1 128 ? -13.662 -7.884 0.265 1.00 88.88 128 THR A CA 1
ATOM 1063 C C . THR A 1 128 ? -14.724 -7.171 -0.573 1.00 88.88 128 THR A C 1
ATOM 1065 O O . THR A 1 128 ? -15.519 -7.824 -1.240 1.00 88.88 128 THR A O 1
ATOM 1068 N N . ALA A 1 129 ? -14.695 -5.834 -0.616 1.00 92.12 129 ALA A N 1
ATOM 1069 C CA . ALA A 1 129 ? -15.603 -5.056 -1.457 1.00 92.12 129 ALA A CA 1
ATOM 1070 C C . ALA A 1 129 ? -15.317 -5.242 -2.955 1.00 92.12 129 ALA A C 1
ATOM 1072 O O . ALA A 1 129 ? -16.236 -5.442 -3.745 1.00 92.12 129 ALA A O 1
ATOM 1073 N N . PHE A 1 130 ? -14.047 -5.199 -3.359 1.00 93.75 130 PHE A N 1
ATOM 1074 C CA . PHE A 1 130 ? -13.645 -5.328 -4.758 1.00 93.75 130 PHE A CA 1
ATOM 1075 C C . PHE A 1 130 ? -13.898 -6.721 -5.316 1.00 93.75 130 PHE A C 1
ATOM 1077 O O . PHE A 1 130 ? -14.231 -6.836 -6.495 1.00 93.75 130 PHE A O 1
ATOM 1084 N N . LEU A 1 131 ? -13.768 -7.765 -4.497 1.00 91.31 131 LEU A N 1
ATOM 1085 C CA . LEU A 1 131 ? -14.017 -9.133 -4.931 1.00 91.31 131 LEU A CA 1
ATOM 1086 C C . LEU A 1 131 ? -15.437 -9.280 -5.500 1.00 91.31 131 LEU A C 1
ATOM 1088 O O . LEU A 1 131 ? -15.611 -9.803 -6.598 1.00 91.31 131 LEU A O 1
ATOM 1092 N N . GLU A 1 132 ? -16.427 -8.739 -4.789 1.00 89.12 132 GLU A N 1
ATOM 1093 C CA . GLU A 1 132 ? -17.836 -8.801 -5.188 1.00 89.12 132 GLU A CA 1
ATOM 1094 C C . GLU A 1 132 ? -18.230 -7.717 -6.198 1.00 89.12 132 GLU A C 1
ATOM 1096 O O . GLU A 1 132 ? -19.104 -7.927 -7.043 1.00 89.12 132 GLU A O 1
ATOM 1101 N N . ASP A 1 133 ? -17.591 -6.547 -6.140 1.00 92.00 133 ASP A N 1
ATOM 1102 C CA . ASP A 1 133 ? -17.912 -5.450 -7.044 1.00 92.00 133 ASP A CA 1
ATOM 1103 C C . ASP A 1 133 ? -17.269 -5.618 -8.428 1.00 92.00 133 ASP A C 1
ATOM 1105 O O . ASP A 1 133 ? -17.971 -5.632 -9.442 1.00 92.00 133 ASP A O 1
ATOM 1109 N N . ILE A 1 134 ? -15.942 -5.735 -8.495 1.00 92.12 134 ILE A N 1
ATOM 1110 C CA . ILE A 1 134 ? -15.169 -5.576 -9.738 1.00 92.12 134 ILE A CA 1
ATOM 1111 C C . ILE A 1 134 ? -14.488 -6.864 -10.226 1.00 92.12 134 ILE A C 1
ATOM 1113 O O . ILE A 1 134 ? -14.153 -6.939 -11.403 1.00 92.12 134 ILE A O 1
ATOM 1117 N N . TYR A 1 135 ? -14.349 -7.900 -9.389 1.00 90.38 135 TYR A N 1
ATOM 1118 C CA . TYR A 1 135 ? -13.706 -9.178 -9.754 1.00 90.38 135 TYR A CA 1
ATOM 1119 C C . TYR A 1 135 ? -14.690 -10.335 -10.007 1.00 90.38 135 TYR A C 1
ATOM 1121 O O . TYR A 1 135 ? -14.328 -11.500 -9.862 1.00 90.38 135 TYR A O 1
ATOM 1129 N N . LYS A 1 136 ? -15.924 -10.057 -10.451 1.00 80.19 136 LYS A N 1
ATOM 1130 C CA . LYS A 1 136 ? -16.950 -11.102 -10.672 1.00 80.19 136 LYS A CA 1
ATOM 1131 C C . LYS A 1 136 ? -16.510 -12.233 -11.614 1.00 80.19 136 LYS A C 1
ATOM 1133 O O . LYS A 1 136 ? -16.862 -13.382 -11.383 1.00 80.19 136 LYS A O 1
ATOM 1138 N N . GLN A 1 137 ? -15.738 -11.917 -12.656 1.00 79.25 137 GLN A N 1
ATOM 1139 C CA . GLN A 1 137 ? -15.219 -12.911 -13.611 1.00 79.25 137 GLN A CA 1
ATOM 1140 C C . GLN A 1 137 ? -13.973 -13.652 -13.092 1.00 79.25 137 GLN A C 1
ATOM 1142 O O . GLN A 1 137 ? -13.656 -14.741 -13.563 1.00 79.25 137 GLN A O 1
ATOM 1147 N N . HIS A 1 138 ? -13.274 -13.080 -12.109 1.00 82.69 138 HIS A N 1
ATOM 1148 C CA . HIS A 1 138 ? -11.994 -13.574 -11.600 1.00 82.69 138 HIS A CA 1
ATOM 1149 C C . HIS A 1 138 ? -11.954 -13.529 -10.059 1.00 82.69 138 HIS A C 1
ATOM 1151 O O . HIS A 1 138 ? -11.190 -12.743 -9.488 1.00 82.69 138 HIS A O 1
ATOM 1157 N N . PRO A 1 139 ? -12.767 -14.347 -9.358 1.00 84.94 139 PRO A N 1
ATOM 1158 C CA . PRO A 1 139 ? -12.991 -14.245 -7.913 1.00 84.94 139 PRO A CA 1
ATOM 1159 C C . PRO A 1 139 ? -11.857 -14.868 -7.067 1.00 84.94 139 PRO A C 1
ATOM 1161 O O . PRO A 1 139 ? -12.105 -15.642 -6.147 1.00 84.94 139 PRO A O 1
ATOM 1164 N N . PHE A 1 140 ? -10.600 -14.546 -7.378 1.00 87.62 140 PHE A N 1
ATOM 1165 C CA . PHE A 1 140 ? -9.396 -15.087 -6.724 1.00 87.62 140 PHE A CA 1
ATOM 1166 C C . PHE A 1 140 ? -8.335 -13.998 -6.485 1.00 87.62 140 PHE A C 1
ATOM 1168 O O . PHE A 1 140 ? -7.141 -14.174 -6.734 1.00 87.62 140 PHE A O 1
ATOM 1175 N N . ARG A 1 141 ? -8.773 -12.834 -5.992 1.00 91.50 141 ARG A N 1
ATOM 1176 C CA . ARG A 1 141 ? -7.902 -11.700 -5.655 1.00 91.50 141 ARG A CA 1
ATOM 1177 C C . ARG A 1 141 ? -7.048 -12.009 -4.411 1.00 91.50 141 ARG A C 1
ATOM 1179 O O . ARG A 1 141 ? -7.607 -12.306 -3.356 1.00 91.50 141 ARG A O 1
ATOM 1186 N N . PRO A 1 142 ? -5.715 -11.810 -4.443 1.00 90.69 142 PRO A N 1
ATOM 1187 C CA . PRO A 1 142 ? -4.870 -11.945 -3.254 1.00 90.69 142 PRO A CA 1
ATOM 1188 C C . PRO A 1 142 ? -5.249 -11.043 -2.078 1.00 90.69 142 PRO A C 1
ATOM 1190 O O . PRO A 1 142 ? -5.130 -9.808 -2.144 1.00 90.69 142 PRO A O 1
ATOM 1193 N N . MET A 1 143 ? -5.631 -11.684 -0.974 1.00 89.88 143 MET A N 1
ATOM 1194 C CA . MET A 1 143 ? -6.069 -11.084 0.290 1.00 89.88 143 MET A CA 1
ATOM 1195 C C . MET A 1 143 ? -5.577 -11.928 1.465 1.00 89.88 143 MET A C 1
ATOM 1197 O O . MET A 1 143 ? -5.447 -13.139 1.324 1.00 89.88 143 MET A O 1
ATOM 1201 N N . LEU A 1 144 ? -5.297 -11.305 2.608 1.00 85.75 144 LEU A N 1
ATOM 1202 C CA . LEU A 1 144 ? -4.868 -12.010 3.828 1.00 85.75 144 LEU A CA 1
ATOM 1203 C C . LEU A 1 144 ? -5.773 -11.708 5.028 1.00 85.75 144 LEU A C 1
ATOM 1205 O O . LEU A 1 144 ? -5.751 -12.426 6.024 1.00 85.75 144 LEU A O 1
ATOM 1209 N N . ASP A 1 145 ? -6.550 -10.642 4.924 1.00 92.38 145 ASP A N 1
ATOM 1210 C CA . ASP A 1 145 ? -7.303 -10.004 5.982 1.00 92.38 145 ASP A CA 1
ATOM 1211 C C . ASP A 1 145 ? -8.675 -9.552 5.472 1.00 92.38 145 ASP A C 1
ATOM 1213 O O . ASP A 1 145 ? -8.916 -9.407 4.268 1.00 92.38 145 ASP A O 1
ATOM 1217 N N . VAL A 1 146 ? -9.587 -9.341 6.418 1.00 95.62 146 VAL A N 1
ATOM 1218 C CA . VAL A 1 146 ? -10.871 -8.684 6.183 1.00 95.62 146 VAL A CA 1
ATOM 1219 C C . VAL A 1 146 ? -10.771 -7.264 6.722 1.00 95.62 146 VAL A C 1
ATOM 1221 O O . VAL A 1 146 ? -10.761 -7.044 7.934 1.00 95.62 146 VAL A O 1
ATOM 1224 N N . ASP A 1 147 ? -10.711 -6.295 5.815 1.00 95.88 147 ASP A N 1
ATOM 1225 C CA . ASP A 1 147 ? -10.801 -4.881 6.158 1.00 95.88 147 ASP A CA 1
ATOM 1226 C C . ASP A 1 147 ? -12.274 -4.443 6.242 1.00 95.88 147 ASP A C 1
ATOM 1228 O O . ASP A 1 147 ? -12.995 -4.469 5.237 1.00 95.88 147 ASP A O 1
ATOM 1232 N N . ILE A 1 148 ? -12.705 -3.956 7.406 1.00 97.38 148 ILE A N 1
ATOM 1233 C CA . ILE A 1 148 ? -14.019 -3.319 7.589 1.00 97.38 148 ILE A CA 1
ATOM 1234 C C . ILE A 1 148 ? -13.860 -1.887 8.082 1.00 97.38 148 ILE A C 1
ATOM 1236 O O . ILE A 1 148 ? -12.939 -1.577 8.830 1.00 97.38 148 ILE A O 1
ATOM 1240 N N . LEU A 1 149 ? -14.770 -1.011 7.677 1.00 98.06 149 LEU A N 1
ATOM 1241 C CA . LEU A 1 149 ? -14.862 0.368 8.130 1.00 98.06 149 LEU A CA 1
ATOM 1242 C C . LEU A 1 149 ? -16.121 0.545 8.985 1.00 98.06 149 LEU A C 1
ATOM 1244 O O . LEU A 1 149 ? -17.216 0.179 8.557 1.00 98.06 149 LEU A O 1
ATOM 1248 N N . VAL A 1 150 ? -15.948 1.134 10.167 1.00 97.44 150 VAL A N 1
ATOM 1249 C CA . VAL A 1 150 ? -17.017 1.521 11.102 1.00 97.44 150 VAL A CA 1
ATOM 1250 C C . VAL A 1 150 ? -16.957 3.019 11.381 1.00 97.44 150 VAL A C 1
ATOM 1252 O O . VAL A 1 150 ? -15.943 3.670 11.112 1.00 97.44 150 VAL A O 1
ATOM 1255 N N . ARG A 1 151 ? -18.038 3.603 11.898 1.00 96.19 151 ARG A N 1
ATOM 1256 C CA . ARG A 1 151 ? -18.025 5.014 12.299 1.00 96.19 151 ARG A CA 1
ATOM 1257 C C . ARG A 1 151 ? -17.116 5.214 13.515 1.00 96.19 151 ARG A C 1
ATOM 1259 O O . ARG A 1 151 ? -17.044 4.355 14.392 1.00 96.19 151 ARG A O 1
ATOM 1266 N N . GLU A 1 152 ? -16.415 6.347 13.570 1.00 94.44 152 GLU A N 1
ATOM 1267 C CA . GLU A 1 152 ? -15.430 6.651 14.626 1.00 94.44 152 GLU A CA 1
ATOM 1268 C C . GLU A 1 152 ? -16.089 6.668 16.016 1.00 94.44 152 GLU A C 1
ATOM 1270 O O . GLU A 1 152 ? -15.535 6.153 16.985 1.00 94.44 152 GLU A O 1
ATOM 1275 N N . GLU A 1 153 ? -17.316 7.175 16.085 1.00 95.69 153 GLU A N 1
ATOM 1276 C CA . GLU A 1 153 ? -18.175 7.213 17.265 1.00 95.69 153 GLU A CA 1
ATOM 1277 C C . GLU A 1 153 ? -18.702 5.833 17.709 1.00 95.69 153 GLU A C 1
ATOM 1279 O O . GLU A 1 153 ? -19.116 5.670 18.857 1.00 95.69 153 GLU A O 1
ATOM 1284 N N . GLU A 1 154 ? -18.647 4.815 16.844 1.00 96.88 154 GLU A N 1
ATOM 1285 C CA . GLU A 1 154 ? -19.152 3.462 17.121 1.00 96.88 154 GLU A CA 1
ATOM 1286 C C . GLU A 1 154 ? -18.044 2.449 17.442 1.00 96.88 154 GLU A C 1
ATOM 1288 O O . GLU A 1 154 ? -18.345 1.300 17.764 1.00 96.88 154 GLU A O 1
ATOM 1293 N N . VAL A 1 155 ? -16.770 2.861 17.424 1.00 96.50 155 VAL A N 1
ATOM 1294 C CA . VAL A 1 155 ? -15.603 1.971 17.595 1.00 96.50 155 VAL A CA 1
ATOM 1295 C C . VAL A 1 155 ? -15.696 1.096 18.844 1.00 96.50 155 VAL A C 1
ATOM 1297 O O . VAL A 1 155 ? -15.412 -0.095 18.764 1.00 96.50 155 VAL A O 1
ATOM 1300 N N . LEU A 1 156 ? -16.116 1.649 19.987 1.00 96.81 156 LEU A N 1
ATOM 1301 C CA . LEU A 1 156 ? -16.223 0.880 21.236 1.00 96.81 156 LEU A CA 1
ATOM 1302 C C . LEU A 1 156 ? -17.301 -0.208 21.158 1.00 96.81 156 LEU A C 1
ATOM 1304 O O . LEU A 1 156 ? -17.097 -1.321 21.640 1.00 96.81 156 LEU A O 1
ATOM 1308 N N . LYS A 1 157 ? -18.439 0.096 20.524 1.00 97.81 157 LYS A N 1
ATOM 1309 C CA . LYS A 1 157 ? -19.524 -0.874 20.327 1.00 97.81 157 LYS A CA 1
ATOM 1310 C C . LYS A 1 157 ? -19.100 -1.952 19.330 1.00 97.81 157 LYS A C 1
ATOM 1312 O O . LYS A 1 157 ? -19.305 -3.134 19.582 1.00 97.81 157 LYS A O 1
ATOM 1317 N N . ALA A 1 158 ? -18.467 -1.544 18.233 1.00 97.75 158 ALA A N 1
ATOM 1318 C CA . ALA A 1 158 ? -17.948 -2.436 17.205 1.00 97.75 158 ALA A CA 1
ATOM 1319 C C . ALA A 1 158 ? -16.880 -3.399 17.757 1.00 97.75 158 ALA A C 1
ATOM 1321 O O . ALA A 1 158 ? -16.943 -4.603 17.510 1.00 97.75 158 ALA A O 1
ATOM 1322 N N . GLU A 1 159 ? -15.954 -2.893 18.578 1.00 97.50 159 GLU A N 1
ATOM 1323 C CA . GLU A 1 159 ? -14.957 -3.698 19.292 1.00 97.50 159 GLU A CA 1
ATOM 1324 C C . GLU A 1 159 ? -15.623 -4.751 20.189 1.00 97.50 159 GLU A C 1
ATOM 1326 O O . GLU A 1 159 ? -15.245 -5.922 20.144 1.00 97.50 159 GLU A O 1
ATOM 1331 N N . ALA A 1 160 ? -16.650 -4.371 20.958 1.00 97.75 160 ALA A N 1
ATOM 1332 C CA . ALA A 1 160 ? -17.383 -5.304 21.812 1.00 97.75 160 ALA A CA 1
ATOM 1333 C C . ALA A 1 160 ? -18.078 -6.418 21.007 1.00 97.75 160 ALA A C 1
ATOM 1335 O O . ALA A 1 160 ? -18.042 -7.580 21.417 1.00 97.75 160 ALA A O 1
ATOM 1336 N N . ILE A 1 161 ? -18.656 -6.096 19.842 1.00 97.94 161 ILE A N 1
ATOM 1337 C CA . ILE A 1 161 ? -19.281 -7.089 18.952 1.00 97.94 161 ILE A CA 1
ATOM 1338 C C . ILE A 1 161 ? -18.238 -8.081 18.436 1.00 97.94 161 ILE A C 1
ATOM 1340 O O . ILE A 1 161 ? -18.439 -9.288 18.564 1.00 97.94 161 ILE A O 1
ATOM 1344 N N . ILE A 1 162 ? -17.109 -7.599 17.909 1.00 97.75 162 ILE A N 1
ATOM 1345 C CA . ILE A 1 162 ? -16.036 -8.469 17.404 1.00 97.75 162 ILE A CA 1
ATOM 1346 C C . ILE A 1 162 ? -15.523 -9.384 18.526 1.00 97.75 162 ILE A C 1
ATOM 1348 O O . ILE A 1 162 ? -15.441 -10.599 18.344 1.00 97.75 162 ILE A O 1
ATOM 1352 N N . CYS A 1 163 ? -15.273 -8.837 19.719 1.00 97.38 163 CYS A N 1
ATOM 1353 C CA . CYS A 1 163 ? -14.858 -9.623 20.882 1.00 97.38 163 CYS A CA 1
ATOM 1354 C C . CYS A 1 163 ? -15.897 -10.682 21.289 1.00 97.38 163 CYS A C 1
ATOM 1356 O O . CYS A 1 163 ? -15.521 -11.806 21.623 1.00 97.38 163 CYS A O 1
ATOM 1358 N N . SER A 1 164 ? -17.198 -10.377 21.200 1.00 96.62 164 SER A N 1
ATOM 1359 C CA . SER A 1 164 ? -18.270 -11.346 21.487 1.00 96.62 164 SER A CA 1
ATOM 1360 C C . SER A 1 164 ? -18.286 -12.542 20.524 1.00 96.62 164 SER A C 1
ATOM 1362 O O . SER A 1 164 ? -18.756 -13.617 20.885 1.00 96.62 164 SER A O 1
ATOM 1364 N N . LEU A 1 165 ? -17.699 -12.395 19.329 1.00 96.06 165 LEU A N 1
ATOM 1365 C CA . LEU A 1 165 ? -17.514 -13.478 18.355 1.00 96.06 165 LEU A CA 1
ATOM 1366 C C . LEU A 1 165 ? -16.274 -14.344 18.637 1.00 96.06 165 LEU A C 1
ATOM 1368 O O . LEU A 1 165 ? -15.937 -15.236 17.851 1.00 96.06 165 LEU A O 1
ATOM 1372 N N . GLY A 1 166 ? -15.588 -14.103 19.758 1.00 97.00 166 GLY A N 1
ATOM 1373 C CA . GLY A 1 166 ? -14.401 -14.842 20.190 1.00 97.00 166 GLY A CA 1
ATOM 1374 C C . GLY A 1 166 ? -13.089 -14.324 19.598 1.00 97.00 166 GLY A C 1
ATOM 1375 O O . GLY A 1 166 ? -12.054 -14.974 19.749 1.00 97.00 166 GLY A O 1
ATOM 1376 N N . TYR A 1 167 ? -13.118 -13.176 18.922 1.00 97.94 167 TYR A N 1
ATOM 1377 C CA . TYR A 1 167 ? -11.914 -12.491 18.469 1.00 97.94 167 TYR A CA 1
ATOM 1378 C C . TYR A 1 167 ? -11.217 -11.767 19.620 1.00 97.94 167 TYR A C 1
ATOM 1380 O O . TYR A 1 167 ? -11.850 -11.280 20.555 1.00 97.94 167 TYR A O 1
ATOM 1388 N N . LYS A 1 168 ? -9.892 -11.663 19.537 1.00 97.31 168 LYS A N 1
ATOM 1389 C CA . LYS A 1 168 ? -9.062 -10.932 20.498 1.00 97.31 168 LYS A CA 1
ATOM 1390 C C . LYS A 1 168 ? -8.260 -9.864 19.774 1.00 97.31 168 LYS A C 1
ATOM 1392 O O . LYS A 1 168 ? -7.826 -10.079 18.645 1.00 97.31 168 LYS A O 1
ATOM 1397 N N . LYS A 1 169 ? -8.047 -8.719 20.425 1.00 96.00 169 LYS A N 1
ATOM 1398 C CA . LYS A 1 169 ? -7.178 -7.662 19.893 1.00 96.00 169 LYS A CA 1
ATOM 1399 C C . LYS A 1 169 ? -5.762 -8.196 19.688 1.00 96.00 169 LYS A C 1
ATOM 1401 O O . LYS A 1 169 ? -5.162 -8.729 20.618 1.00 96.00 169 LYS A O 1
ATOM 1406 N N . GLU A 1 170 ? -5.227 -7.980 18.495 1.00 94.19 170 GLU A N 1
ATOM 1407 C CA . GLU A 1 170 ? -3.855 -8.303 18.122 1.00 94.19 170 GLU A CA 1
ATOM 1408 C C . GLU A 1 170 ? -3.100 -6.998 17.866 1.00 94.19 170 GLU A C 1
ATOM 1410 O O . GLU A 1 170 ? -3.263 -6.348 16.836 1.00 94.19 170 GLU A O 1
ATOM 1415 N N . LEU A 1 171 ? -2.298 -6.570 18.842 1.00 90.81 171 LEU A N 1
ATOM 1416 C CA . LEU A 1 171 ? -1.576 -5.298 18.765 1.00 90.81 171 LEU A CA 1
ATOM 1417 C C . LEU A 1 171 ? -0.141 -5.459 18.248 1.00 90.81 171 LEU A C 1
ATOM 1419 O O . LEU A 1 171 ? 0.569 -4.455 18.138 1.00 90.81 171 LEU A O 1
ATOM 1423 N N . PHE A 1 172 ? 0.311 -6.687 17.965 1.00 88.25 172 PHE A N 1
ATOM 1424 C CA . PHE A 1 172 ? 1.646 -6.999 17.443 1.00 88.25 172 PHE A CA 1
ATOM 1425 C C . PHE A 1 172 ? 2.793 -6.377 18.265 1.00 88.25 172 PHE A C 1
ATOM 1427 O O . PHE A 1 172 ? 3.795 -5.893 17.730 1.00 88.25 172 PHE A O 1
ATOM 1434 N N . GLY A 1 173 ? 2.630 -6.330 19.592 1.00 86.81 173 GLY A N 1
ATOM 1435 C CA . GLY A 1 173 ? 3.598 -5.729 20.518 1.00 86.81 173 GLY A CA 1
ATOM 1436 C C . GLY A 1 173 ? 3.692 -4.196 20.459 1.00 86.81 173 GLY A C 1
ATOM 1437 O O . GLY A 1 173 ? 4.629 -3.619 21.019 1.00 86.81 173 GLY A O 1
ATOM 1438 N N . LEU A 1 174 ? 2.753 -3.526 19.784 1.00 92.00 174 LEU A N 1
ATOM 1439 C CA . LEU A 1 174 ? 2.622 -2.070 19.743 1.00 92.00 174 LEU A CA 1
ATOM 1440 C C . LEU A 1 174 ? 1.568 -1.570 20.739 1.00 92.00 174 LEU A C 1
ATOM 1442 O O . LEU A 1 174 ? 0.710 -2.318 21.198 1.00 92.00 174 LEU A O 1
ATOM 1446 N N . LYS A 1 175 ? 1.621 -0.280 21.081 1.00 92.62 175 LYS A N 1
ATOM 1447 C CA . LYS A 1 175 ? 0.590 0.349 21.915 1.00 92.62 175 LYS A CA 1
ATOM 1448 C C . LYS A 1 175 ? -0.704 0.527 21.125 1.00 92.62 175 LYS A C 1
ATOM 1450 O O . LYS A 1 175 ? -0.671 0.980 19.984 1.00 92.62 175 LYS A O 1
ATOM 1455 N N . GLU A 1 176 ? -1.842 0.280 21.766 1.00 93.75 176 GLU A N 1
ATOM 1456 C CA . GLU A 1 176 ? -3.168 0.511 21.173 1.00 93.75 176 GLU A CA 1
ATOM 1457 C C . GLU A 1 176 ? -3.337 1.961 20.688 1.00 93.75 176 GLU A C 1
ATOM 1459 O O . GLU A 1 176 ? -3.851 2.213 19.604 1.00 93.75 176 GLU A O 1
ATOM 1464 N N . ASP A 1 177 ? -2.792 2.917 21.440 1.00 92.44 177 ASP A N 1
ATOM 1465 C CA . ASP A 1 177 ? -2.801 4.340 21.099 1.00 92.44 177 ASP A CA 1
ATOM 1466 C C . ASP A 1 177 ? -2.141 4.649 19.744 1.00 92.44 177 ASP A C 1
ATOM 1468 O O . ASP A 1 177 ? -2.569 5.559 19.032 1.00 92.44 177 ASP A O 1
ATOM 1472 N N . TYR A 1 178 ? -1.109 3.887 19.361 1.00 91.50 178 TYR A N 1
ATOM 1473 C CA . TYR A 1 178 ? -0.475 4.012 18.049 1.00 91.50 178 TYR A CA 1
ATOM 1474 C C . TYR A 1 178 ? -1.416 3.529 16.941 1.00 91.50 178 TYR A C 1
ATOM 1476 O O . TYR A 1 178 ? -1.616 4.246 15.958 1.00 91.50 178 TYR A O 1
ATOM 1484 N N . TRP A 1 179 ? -2.032 2.359 17.122 1.00 91.44 179 TRP A N 1
ATOM 1485 C CA . TRP A 1 179 ? -3.020 1.820 16.188 1.00 91.44 179 TRP A CA 1
ATOM 1486 C C . TRP A 1 179 ? -4.175 2.798 16.000 1.00 91.44 179 TRP A C 1
ATOM 1488 O O . TRP A 1 179 ? -4.462 3.216 14.875 1.00 91.44 179 TRP A O 1
ATOM 1498 N N . LYS A 1 180 ? -4.721 3.308 17.110 1.00 91.56 180 LYS A N 1
ATOM 1499 C CA . LYS A 1 180 ? -5.843 4.236 17.067 1.00 91.56 180 LYS A CA 1
ATOM 1500 C C . LYS A 1 180 ? -5.481 5.576 16.408 1.00 91.56 180 LYS A C 1
ATOM 1502 O O . LYS A 1 180 ? -6.130 6.021 15.466 1.00 91.56 180 LYS A O 1
ATOM 1507 N N . LYS A 1 181 ? -4.409 6.232 16.865 1.00 88.31 181 LYS A N 1
ATOM 1508 C CA . LYS A 1 181 ? -4.099 7.621 16.468 1.00 88.31 181 LYS A CA 1
ATOM 1509 C C . LYS A 1 181 ? -3.282 7.741 15.181 1.00 88.31 181 LYS A C 1
ATOM 1511 O O . LYS A 1 181 ? -3.254 8.824 14.597 1.00 88.31 181 LYS A O 1
ATOM 1516 N N . LYS A 1 182 ? -2.545 6.696 14.784 1.00 87.38 182 LYS A N 1
ATOM 1517 C CA . LYS A 1 182 ? -1.596 6.740 13.652 1.00 87.38 182 LYS A CA 1
ATOM 1518 C C . LYS A 1 182 ? -1.888 5.734 12.550 1.00 87.38 182 LYS A C 1
ATOM 1520 O O . LYS A 1 182 ? -1.349 5.907 11.461 1.00 87.38 182 LYS A O 1
ATOM 1525 N N . GLN A 1 183 ? -2.654 4.677 12.812 1.00 89.06 183 GLN A N 1
ATOM 1526 C CA . GLN A 1 183 ? -3.033 3.689 11.793 1.00 89.06 183 GLN A CA 1
ATOM 1527 C C . GLN A 1 183 ? -4.537 3.675 11.496 1.00 89.06 183 GLN A C 1
ATOM 1529 O O . GLN A 1 183 ? -4.930 3.139 10.462 1.00 89.06 183 GLN A O 1
ATOM 1534 N N . CYS A 1 184 ? -5.345 4.294 12.363 1.00 93.25 184 CYS A N 1
ATOM 1535 C CA . CYS A 1 184 ? -6.795 4.446 12.234 1.00 93.25 184 CYS A CA 1
ATOM 1536 C C . CYS A 1 184 ? -7.574 3.130 12.135 1.00 93.25 184 CYS A C 1
ATOM 1538 O O . CYS A 1 184 ? -8.643 3.083 11.526 1.00 93.25 184 CYS A O 1
ATOM 1540 N N . HIS A 1 185 ? -7.041 2.077 12.756 1.00 95.00 185 HIS A N 1
ATOM 1541 C CA . HIS A 1 185 ? -7.706 0.788 12.874 1.00 95.00 185 HIS A CA 1
ATOM 1542 C C . HIS A 1 185 ? -7.271 0.035 14.129 1.00 95.00 185 HIS A C 1
ATOM 1544 O O . HIS A 1 185 ? -6.304 0.418 14.789 1.00 95.00 185 HIS A O 1
ATOM 1550 N N . LEU A 1 186 ? -7.991 -1.041 14.431 1.00 96.06 186 LEU A N 1
ATOM 1551 C CA . LEU A 1 186 ? -7.613 -2.083 15.379 1.00 96.06 186 LEU A CA 1
ATOM 1552 C C . LEU A 1 186 ? -7.628 -3.433 14.660 1.00 96.06 186 LEU A C 1
ATOM 1554 O O . LEU A 1 186 ? -8.543 -3.701 13.882 1.00 96.06 186 LEU A O 1
ATOM 1558 N N . SER A 1 187 ? -6.634 -4.274 14.932 1.00 95.81 187 SER A N 1
ATOM 1559 C CA . SER A 1 187 ? -6.557 -5.625 14.374 1.00 95.81 187 SER A CA 1
ATOM 1560 C C . SER A 1 187 ? -7.041 -6.654 15.392 1.00 95.81 187 SER A C 1
ATOM 1562 O O . SER A 1 187 ? -6.774 -6.532 16.591 1.00 95.81 187 SER A O 1
ATOM 1564 N N . PHE A 1 188 ? -7.734 -7.680 14.911 1.00 97.12 188 PHE A N 1
ATOM 1565 C CA . PHE A 1 188 ? -8.301 -8.742 15.730 1.00 97.12 188 PHE A CA 1
ATOM 1566 C C . PHE A 1 188 ? -7.988 -10.111 15.134 1.00 97.12 188 PHE A C 1
ATOM 1568 O O . PHE A 1 188 ? -8.148 -10.323 13.932 1.00 97.12 188 PHE A O 1
ATOM 1575 N N . CYS A 1 189 ? -7.581 -11.052 15.981 1.00 96.12 189 CYS A N 1
ATOM 1576 C CA . CYS A 1 189 ? -7.272 -12.423 15.600 1.00 96.12 189 CYS A CA 1
ATOM 1577 C C . CYS A 1 189 ? -8.175 -13.424 16.331 1.00 96.12 189 CYS A C 1
ATOM 1579 O O . CYS A 1 189 ? -8.646 -13.190 17.448 1.00 96.12 189 CYS A O 1
ATOM 1581 N N . LYS A 1 190 ? -8.413 -14.560 15.681 1.00 95.62 190 LYS A N 1
ATOM 1582 C CA . LYS A 1 190 ? -9.083 -15.734 16.238 1.00 95.62 190 LYS A CA 1
ATOM 1583 C C . LYS A 1 190 ? -8.399 -16.964 15.648 1.00 95.62 190 LYS A C 1
ATOM 1585 O O . LYS A 1 190 ? -7.967 -16.933 14.497 1.00 95.62 190 LYS A O 1
ATOM 1590 N N . LYS A 1 191 ? -8.231 -18.015 16.453 1.00 92.19 191 LYS A N 1
ATOM 1591 C CA . LYS A 1 191 ? -7.527 -19.234 16.029 1.00 92.19 191 LYS A CA 1
ATOM 1592 C C . LYS A 1 191 ? -8.167 -19.790 14.750 1.00 92.19 191 LYS A C 1
ATOM 1594 O O . LYS A 1 191 ? -9.391 -19.858 14.679 1.00 92.19 191 LYS A O 1
ATOM 1599 N N . ASP A 1 192 ? -7.336 -20.149 13.771 1.00 89.00 192 ASP A N 1
ATOM 1600 C CA . ASP A 1 192 ? -7.731 -20.717 12.471 1.00 89.00 192 ASP A CA 1
ATOM 1601 C C . ASP A 1 192 ? -8.692 -19.834 11.649 1.00 89.00 192 ASP A C 1
ATOM 1603 O O . ASP A 1 192 ? -9.352 -20.304 10.723 1.00 89.00 192 ASP A O 1
ATOM 1607 N N . LYS A 1 193 ? -8.773 -18.538 11.976 1.00 92.25 193 LYS A N 1
ATOM 1608 C CA . LYS A 1 193 ? -9.605 -17.553 11.284 1.00 92.25 193 LYS A CA 1
ATOM 1609 C C . LYS A 1 193 ? -8.762 -16.405 10.730 1.00 92.25 193 LYS A C 1
ATOM 1611 O O . LYS A 1 193 ? -7.702 -16.102 11.282 1.00 92.25 193 LYS A O 1
ATOM 1616 N N . PRO A 1 194 ? -9.228 -15.738 9.660 1.00 91.31 194 PRO A N 1
ATOM 1617 C CA . PRO A 1 194 ? -8.539 -14.576 9.120 1.00 91.31 194 PRO A CA 1
ATOM 1618 C C . PRO A 1 194 ? -8.417 -13.425 10.121 1.00 91.31 194 PRO A C 1
ATOM 1620 O O . PRO A 1 194 ? -9.243 -13.272 11.026 1.00 91.31 194 PRO A O 1
ATOM 1623 N N . LEU A 1 195 ? -7.402 -12.583 9.911 1.00 94.81 195 LEU A N 1
ATOM 1624 C CA . LEU A 1 195 ? -7.252 -11.322 10.629 1.00 94.81 195 LEU A CA 1
ATOM 1625 C C . LEU A 1 195 ? -8.373 -10.359 10.216 1.00 94.81 195 LEU A C 1
ATOM 1627 O O . LEU A 1 195 ? -8.636 -10.187 9.025 1.00 94.81 195 LEU A O 1
ATOM 1631 N N . ILE A 1 196 ? -8.995 -9.703 11.192 1.00 96.62 196 ILE A N 1
ATOM 1632 C CA . ILE A 1 196 ? -9.958 -8.626 10.950 1.00 96.62 196 ILE A CA 1
ATOM 1633 C C . ILE A 1 196 ? -9.275 -7.298 11.261 1.00 96.62 196 ILE A C 1
ATOM 1635 O O . ILE A 1 196 ? -8.837 -7.080 12.391 1.00 96.62 196 ILE A O 1
ATOM 1639 N N . GLU A 1 197 ? -9.195 -6.403 10.281 1.00 96.44 197 GLU A N 1
ATOM 1640 C CA . GLU A 1 197 ? -8.777 -5.018 10.494 1.00 96.44 197 GLU A CA 1
ATOM 1641 C C . GLU A 1 197 ? -10.014 -4.118 10.518 1.00 96.44 197 GLU A C 1
ATOM 1643 O O . GLU A 1 197 ? -10.639 -3.847 9.492 1.00 96.44 197 GLU A O 1
ATOM 1648 N N . MET A 1 198 ? -10.378 -3.645 11.710 1.00 97.44 198 MET A N 1
ATOM 1649 C CA . MET A 1 198 ? -11.480 -2.709 11.898 1.00 97.44 198 MET A CA 1
ATOM 1650 C C . MET A 1 198 ? -10.959 -1.275 11.827 1.00 97.44 198 MET A C 1
ATOM 1652 O O . MET A 1 198 ? -10.417 -0.744 12.800 1.00 97.44 198 MET A O 1
ATOM 1656 N N . HIS A 1 199 ? -11.122 -0.651 10.667 1.00 97.06 199 HIS A N 1
ATOM 1657 C CA . HIS A 1 199 ? -10.817 0.752 10.409 1.00 97.06 199 HIS A CA 1
ATOM 1658 C C . HIS A 1 199 ? -11.965 1.643 10.877 1.00 97.06 199 HIS A C 1
ATOM 1660 O O . HIS A 1 199 ? -13.131 1.259 10.857 1.00 97.06 199 HIS A O 1
ATOM 1666 N N . PHE A 1 200 ? -11.636 2.873 11.249 1.00 95.44 200 PHE A N 1
ATOM 1667 C CA . PHE A 1 200 ? -12.624 3.915 11.570 1.00 95.44 200 PHE A CA 1
ATOM 1668 C C . PHE A 1 200 ? -12.341 5.253 10.875 1.00 95.44 200 PHE A C 1
ATOM 1670 O O . PHE A 1 200 ? -13.099 6.216 10.983 1.00 95.44 200 PHE A O 1
ATOM 1677 N N . ALA A 1 201 ? -11.243 5.307 10.123 1.00 94.56 201 ALA A N 1
ATOM 1678 C CA . ALA A 1 201 ? -10.960 6.308 9.109 1.00 94.56 201 ALA A CA 1
ATOM 1679 C C . ALA A 1 201 ? -10.032 5.681 8.058 1.00 94.56 201 ALA A C 1
ATOM 1681 O O . ALA A 1 201 ? -9.259 4.774 8.369 1.00 94.56 201 ALA A O 1
ATOM 1682 N N . LEU A 1 202 ? -10.077 6.171 6.817 1.00 92.50 202 LEU A N 1
ATOM 1683 C CA . LEU A 1 202 ? -9.202 5.662 5.752 1.00 92.50 202 LEU A CA 1
ATOM 1684 C C . LEU A 1 202 ? -7.731 6.074 5.956 1.00 92.50 202 LEU A C 1
ATOM 1686 O O . LEU A 1 202 ? -6.815 5.342 5.570 1.00 92.50 202 LEU A O 1
ATOM 1690 N N . ASP A 1 203 ? -7.500 7.215 6.608 1.00 90.75 203 ASP A N 1
ATOM 1691 C CA . ASP A 1 203 ? -6.174 7.696 6.995 1.00 90.75 203 ASP A CA 1
ATOM 1692 C C . ASP A 1 203 ? -6.252 8.609 8.232 1.00 90.75 203 ASP A C 1
ATOM 1694 O O . ASP A 1 203 ? -7.327 9.075 8.623 1.00 90.75 203 ASP A O 1
ATOM 1698 N N . PHE A 1 204 ? -5.106 8.856 8.866 1.00 85.81 204 PHE A N 1
ATOM 1699 C CA . PHE A 1 204 ? -5.019 9.699 10.059 1.00 85.81 204 PHE A CA 1
ATOM 1700 C C . PHE A 1 204 ? -5.186 11.189 9.735 1.00 85.81 204 PHE A C 1
ATOM 1702 O O . PHE A 1 204 ? -4.907 11.652 8.630 1.00 85.81 204 PHE A O 1
ATOM 1709 N N . LYS A 1 205 ? -5.605 11.978 10.735 1.00 84.19 205 LYS A N 1
ATOM 1710 C CA . LYS A 1 205 ? -5.788 13.433 10.591 1.00 84.19 205 LYS A CA 1
ATOM 1711 C C . LYS A 1 205 ? -4.455 14.124 10.274 1.00 84.19 205 LYS A C 1
ATOM 1713 O O . LYS A 1 205 ? -3.478 13.963 11.012 1.00 84.19 205 LYS A O 1
ATOM 1718 N N . ARG A 1 206 ? -4.411 14.949 9.225 1.00 74.81 206 ARG A N 1
ATOM 1719 C CA . ARG A 1 206 ? -3.194 15.660 8.781 1.00 74.81 206 ARG A CA 1
ATOM 1720 C C . ARG A 1 206 ? -3.333 17.146 9.069 1.00 74.81 206 ARG A C 1
ATOM 1722 O O . ARG A 1 206 ? -4.238 17.784 8.558 1.00 74.81 206 ARG A O 1
ATOM 1729 N N . ASN A 1 207 ? -2.449 17.702 9.900 1.00 70.88 207 ASN A N 1
ATOM 1730 C CA . ASN A 1 207 ? -2.573 19.082 10.397 1.00 70.88 207 ASN A CA 1
ATOM 1731 C C . ASN A 1 207 ? -3.985 19.375 10.951 1.00 70.88 207 ASN A C 1
ATOM 1733 O O . ASN A 1 207 ? -4.577 20.396 10.630 1.00 70.88 207 ASN A O 1
ATOM 1737 N N . ASN A 1 208 ? -4.526 18.435 11.738 1.00 75.25 208 ASN A N 1
ATOM 1738 C CA . ASN A 1 208 ? -5.891 18.444 12.285 1.00 75.25 208 ASN A CA 1
ATOM 1739 C C . ASN A 1 208 ? -7.034 18.384 11.253 1.00 75.25 208 ASN A C 1
ATOM 1741 O O . ASN A 1 208 ? -8.196 18.379 11.647 1.00 75.25 208 ASN A O 1
ATOM 1745 N N . HIS A 1 209 ? -6.731 18.237 9.962 1.00 83.81 209 HIS A N 1
ATOM 1746 C CA . HIS A 1 209 ? -7.721 18.021 8.909 1.00 83.81 209 HIS A CA 1
ATOM 1747 C C . HIS A 1 209 ? -8.112 16.541 8.813 1.00 83.81 209 HIS A C 1
ATOM 1749 O O . HIS A 1 209 ? -7.236 15.673 8.715 1.00 83.81 209 HIS A O 1
ATOM 1755 N N . LYS A 1 210 ? -9.418 16.245 8.856 1.00 87.38 210 LYS A N 1
ATOM 1756 C CA . LYS A 1 210 ? -9.965 14.893 8.645 1.00 87.38 210 LYS A CA 1
ATOM 1757 C C . LYS A 1 210 ? -10.095 14.651 7.143 1.00 87.38 210 LYS A C 1
ATOM 1759 O O . LYS A 1 210 ? -10.709 15.451 6.452 1.00 87.38 210 LYS A O 1
ATOM 1764 N N . ILE A 1 211 ? -9.524 13.549 6.666 1.00 91.38 211 ILE A N 1
ATOM 1765 C CA . ILE A 1 211 ? -9.604 13.137 5.262 1.00 91.38 211 ILE A CA 1
ATOM 1766 C C . ILE A 1 211 ? -10.968 12.485 5.021 1.00 91.38 211 ILE A C 1
ATOM 1768 O O . ILE A 1 211 ? -11.393 11.648 5.820 1.00 91.38 211 ILE A O 1
ATOM 1772 N N . LEU A 1 212 ? -11.641 12.878 3.938 1.00 93.81 212 LEU A N 1
ATOM 1773 C CA . LEU A 1 212 ? -12.954 12.381 3.518 1.00 93.81 212 LEU A CA 1
ATOM 1774 C C . LEU A 1 212 ? -14.015 12.408 4.637 1.00 93.81 212 LEU A C 1
ATOM 1776 O O . LEU A 1 212 ? -14.652 11.392 4.922 1.00 93.81 212 LEU A O 1
ATOM 1780 N N . PRO A 1 213 ? -14.264 13.563 5.285 1.00 90.88 213 PRO A N 1
ATOM 1781 C CA . PRO A 1 213 ? -15.154 13.637 6.447 1.00 90.88 213 PRO A CA 1
ATOM 1782 C C . PRO A 1 213 ? -16.598 13.221 6.128 1.00 90.88 213 PRO A C 1
ATOM 1784 O O . PRO A 1 213 ? -17.298 12.727 7.006 1.00 90.88 213 PRO A O 1
ATOM 1787 N N . ARG A 1 214 ? -17.019 13.379 4.867 1.00 93.25 214 ARG A N 1
ATOM 1788 C CA . ARG A 1 214 ? -18.366 13.065 4.371 1.00 93.25 214 ARG A CA 1
ATOM 1789 C C . ARG A 1 214 ? -18.474 11.708 3.669 1.00 93.25 214 ARG A C 1
ATOM 1791 O O . ARG A 1 214 ? -19.419 11.507 2.916 1.00 93.25 214 ARG A O 1
ATOM 1798 N N . LEU A 1 215 ? -17.506 10.796 3.828 1.00 95.44 215 LEU A N 1
ATOM 1799 C CA . LEU A 1 215 ? -17.506 9.505 3.107 1.00 95.44 215 LEU A CA 1
ATOM 1800 C C . LEU A 1 215 ? -18.797 8.703 3.334 1.00 95.44 215 LEU A C 1
ATOM 1802 O O . LEU A 1 215 ? -19.320 8.077 2.419 1.00 95.44 215 LEU A O 1
ATOM 1806 N N . TRP A 1 216 ? -19.344 8.774 4.551 1.00 96.38 216 TRP A N 1
ATOM 1807 C CA . TRP A 1 216 ? -20.532 8.024 4.948 1.00 96.38 216 TRP A CA 1
ATOM 1808 C C . TRP A 1 216 ? -21.812 8.461 4.226 1.00 96.38 216 TRP A C 1
ATOM 1810 O O . TRP A 1 216 ? -22.751 7.678 4.146 1.00 96.38 216 TRP A O 1
ATOM 1820 N N . GLU A 1 217 ? -21.847 9.680 3.683 1.00 96.25 217 GLU A N 1
ATOM 1821 C CA . GLU A 1 217 ? -22.973 10.201 2.892 1.00 96.25 217 GLU A CA 1
ATOM 1822 C C . GLU A 1 217 ? -23.024 9.591 1.483 1.00 96.25 217 GLU A C 1
ATOM 1824 O O . GLU A 1 217 ? -24.045 9.677 0.809 1.00 96.25 217 GLU A O 1
ATOM 1829 N N . ARG A 1 218 ? -21.923 8.979 1.024 1.00 96.06 218 ARG A N 1
ATOM 1830 C CA . ARG A 1 218 ? -21.769 8.430 -0.334 1.00 96.06 218 ARG A CA 1
ATOM 1831 C C . ARG A 1 218 ? -21.604 6.910 -0.349 1.00 96.06 218 ARG A C 1
ATOM 1833 O O . ARG A 1 218 ? -21.182 6.339 -1.354 1.00 96.06 218 ARG A O 1
ATOM 1840 N N . ILE A 1 219 ? -21.921 6.240 0.758 1.00 96.62 219 ILE A N 1
ATOM 1841 C CA . ILE A 1 219 ? -21.988 4.777 0.782 1.00 96.62 219 ILE A CA 1
ATOM 1842 C C . ILE A 1 219 ? -23.092 4.322 -0.165 1.00 96.62 219 ILE A C 1
ATOM 1844 O O . ILE A 1 219 ? -24.211 4.831 -0.134 1.00 96.62 219 ILE A O 1
ATOM 1848 N N . ARG A 1 220 ? -22.774 3.334 -0.997 1.00 94.69 220 ARG A N 1
ATOM 1849 C CA . ARG A 1 220 ? -23.720 2.719 -1.929 1.00 94.69 220 ARG A CA 1
ATOM 1850 C C . ARG A 1 220 ? -23.932 1.257 -1.574 1.00 94.69 220 ARG A C 1
ATOM 1852 O O . ARG A 1 220 ? -23.123 0.648 -0.878 1.00 94.69 220 ARG A O 1
ATOM 1859 N N . LYS A 1 221 ? -25.011 0.681 -2.091 1.00 94.00 221 LYS A N 1
ATOM 1860 C CA . LYS A 1 221 ? -25.300 -0.748 -1.959 1.00 94.00 221 LYS A CA 1
ATOM 1861 C C . LYS A 1 221 ? -24.965 -1.464 -3.260 1.00 94.00 221 LYS A C 1
ATOM 1863 O O . LYS A 1 221 ? -25.231 -0.942 -4.340 1.00 94.00 221 LYS A O 1
ATOM 1868 N N . ILE A 1 222 ? -24.407 -2.661 -3.150 1.00 92.06 222 ILE A N 1
ATOM 1869 C CA . ILE A 1 222 ? -24.275 -3.604 -4.263 1.00 92.06 222 ILE A CA 1
ATOM 1870 C C . ILE A 1 222 ? -24.875 -4.949 -3.875 1.00 92.06 222 ILE A C 1
ATOM 1872 O O . ILE A 1 222 ? -25.087 -5.222 -2.696 1.00 92.06 222 ILE A O 1
ATOM 1876 N N . TYR A 1 223 ? -25.150 -5.776 -4.880 1.00 86.25 223 TYR A N 1
ATOM 1877 C CA . TYR A 1 223 ? -25.581 -7.156 -4.696 1.00 86.25 223 TYR A CA 1
ATOM 1878 C C . TYR A 1 223 ? -24.428 -8.106 -5.046 1.00 86.25 223 TYR A C 1
ATOM 1880 O O . TYR A 1 223 ? -23.912 -8.071 -6.175 1.00 86.25 223 TYR A O 1
ATOM 1888 N N . GLY A 1 224 ? -24.009 -8.915 -4.072 1.00 76.19 224 GLY A N 1
ATOM 1889 C CA . GLY A 1 224 ? -22.889 -9.854 -4.172 1.00 76.19 224 GLY A CA 1
ATOM 1890 C C . GLY A 1 224 ? -23.193 -11.147 -3.418 1.00 76.19 224 GLY A C 1
ATOM 1891 O O . GLY A 1 224 ? -23.673 -11.100 -2.290 1.00 76.19 224 GLY A O 1
ATOM 1892 N N . LYS A 1 225 ? -22.962 -12.300 -4.062 1.00 75.94 225 LYS A N 1
ATOM 1893 C CA . LYS A 1 225 ? -23.207 -13.654 -3.517 1.00 75.94 225 LYS A CA 1
ATOM 1894 C C . LYS A 1 225 ? -24.524 -13.824 -2.736 1.00 75.94 225 LYS A C 1
ATOM 1896 O O . LYS A 1 225 ? -24.546 -14.461 -1.689 1.00 75.94 225 LYS A O 1
ATOM 1901 N N . GLY A 1 226 ? -25.619 -13.280 -3.264 1.00 79.06 226 GLY A N 1
ATOM 1902 C CA . GLY A 1 226 ? -26.952 -13.443 -2.678 1.00 79.06 226 GLY A CA 1
ATOM 1903 C C . GLY A 1 226 ? -27.374 -12.345 -1.698 1.00 79.06 226 GLY A C 1
ATOM 1904 O O . GLY A 1 226 ? -28.550 -12.279 -1.360 1.00 79.06 226 GLY A O 1
ATOM 1905 N N . GLU A 1 227 ? -26.459 -11.461 -1.294 1.00 83.00 227 GLU A N 1
ATOM 1906 C CA . GLU A 1 227 ? -26.672 -10.494 -0.213 1.00 83.00 227 GLU A CA 1
ATOM 1907 C C . GLU A 1 227 ? -26.460 -9.045 -0.675 1.00 83.00 227 GLU A C 1
ATOM 1909 O O . GLU A 1 227 ? -25.662 -8.747 -1.575 1.00 83.00 227 GLU A O 1
ATOM 1914 N N . HIS A 1 228 ? -27.156 -8.114 -0.020 1.00 88.19 228 HIS A N 1
ATOM 1915 C CA . HIS A 1 228 ? -26.898 -6.686 -0.179 1.00 88.19 228 HIS A CA 1
ATOM 1916 C C . HIS A 1 228 ? -25.784 -6.238 0.763 1.00 88.19 228 HIS A C 1
ATOM 1918 O O . HIS A 1 228 ? -25.938 -6.274 1.980 1.00 88.19 228 HIS A O 1
ATOM 1924 N N . ILE A 1 229 ? -24.689 -5.725 0.200 1.00 91.31 229 ILE A N 1
ATOM 1925 C CA . ILE A 1 229 ? -23.577 -5.179 0.985 1.00 91.31 229 ILE A CA 1
ATOM 1926 C C . ILE A 1 229 ? -23.386 -3.690 0.722 1.00 91.31 229 ILE A C 1
ATOM 1928 O O . ILE A 1 229 ? -23.587 -3.193 -0.390 1.00 91.31 229 ILE A O 1
ATOM 1932 N N . GLN A 1 230 ? -22.987 -2.974 1.770 1.00 94.31 230 GLN A N 1
ATOM 1933 C CA . GLN A 1 230 ? -22.610 -1.569 1.694 1.00 94.31 230 GLN A CA 1
ATOM 1934 C C . GLN A 1 230 ? -21.150 -1.452 1.257 1.00 94.31 230 GLN A C 1
ATOM 1936 O O . GLN A 1 230 ? -20.284 -2.136 1.786 1.00 94.31 230 GLN A O 1
ATOM 1941 N N . VAL A 1 231 ? -20.859 -0.579 0.301 1.00 96.12 231 VAL A N 1
ATOM 1942 C CA . VAL A 1 231 ? -19.501 -0.322 -0.191 1.00 96.12 231 VAL A CA 1
ATOM 1943 C C . VAL A 1 231 ? -19.279 1.178 -0.341 1.00 96.12 231 VAL A C 1
ATOM 1945 O O . VAL A 1 231 ? -20.228 1.959 -0.454 1.00 96.12 231 VAL A O 1
ATOM 1948 N N . LEU A 1 232 ? -18.014 1.593 -0.354 1.00 97.19 232 LEU A N 1
ATOM 1949 C CA . LEU A 1 232 ? -17.653 2.973 -0.668 1.00 97.19 232 LEU A CA 1
ATOM 1950 C C . LEU A 1 232 ? -18.174 3.372 -2.062 1.00 97.19 232 LEU A C 1
ATOM 1952 O O . LEU A 1 232 ? -18.343 2.532 -2.961 1.00 97.19 232 LEU A O 1
ATOM 1956 N N . SER A 1 233 ? -18.369 4.677 -2.262 1.00 96.75 233 SER A N 1
ATOM 1957 C CA . SER A 1 233 ? -18.510 5.237 -3.607 1.00 96.75 233 SER A CA 1
ATOM 1958 C C . SER A 1 233 ? -17.310 4.848 -4.479 1.00 96.75 233 SER A C 1
ATOM 1960 O O . SER A 1 233 ? -16.256 4.419 -3.988 1.00 96.75 233 SER A O 1
ATOM 1962 N N . VAL A 1 234 ? -17.466 4.972 -5.794 1.00 96.25 234 VAL A N 1
ATOM 1963 C CA . VAL A 1 234 ? -16.383 4.680 -6.742 1.00 96.25 234 VAL A CA 1
ATOM 1964 C C . VAL A 1 234 ? -15.196 5.608 -6.467 1.00 96.25 234 VAL A C 1
ATOM 1966 O O . VAL A 1 234 ? -14.046 5.179 -6.406 1.00 96.25 234 VAL A O 1
ATOM 1969 N N . GLU A 1 235 ? -15.485 6.872 -6.199 1.00 97.06 235 GLU A N 1
ATOM 1970 C CA . GLU A 1 235 ? -14.515 7.930 -5.965 1.00 97.06 235 GLU A CA 1
ATOM 1971 C C . GLU A 1 235 ? -13.803 7.768 -4.615 1.00 97.06 235 GLU A C 1
ATOM 1973 O O . GLU A 1 235 ? -12.574 7.815 -4.551 1.00 97.06 235 GLU A O 1
ATOM 1978 N N . ASP A 1 236 ? -14.544 7.485 -3.538 1.00 97.12 236 ASP A N 1
ATOM 1979 C CA . ASP A 1 236 ? -13.960 7.220 -2.217 1.00 97.12 236 ASP A CA 1
ATOM 1980 C C . ASP A 1 236 ? -13.142 5.907 -2.215 1.00 97.12 236 ASP A C 1
ATOM 1982 O O . ASP A 1 236 ? -12.143 5.794 -1.499 1.00 97.12 236 ASP A O 1
ATOM 1986 N N . SER A 1 237 ? -13.492 4.930 -3.065 1.00 97.06 237 SER A N 1
ATOM 1987 C CA . SER A 1 237 ? -12.675 3.725 -3.291 1.00 97.06 237 SER A CA 1
ATOM 1988 C C . SER A 1 237 ? -11.337 4.048 -3.967 1.00 97.06 237 SER A C 1
ATOM 1990 O O . SER A 1 237 ? -10.301 3.525 -3.548 1.00 97.06 237 SER A O 1
ATOM 1992 N N . LEU A 1 238 ? -11.322 4.945 -4.962 1.00 97.06 238 LEU A N 1
ATOM 1993 C CA . LEU A 1 238 ? -10.080 5.434 -5.578 1.00 97.06 238 LEU A CA 1
ATOM 1994 C C . LEU A 1 238 ? -9.213 6.185 -4.564 1.00 97.06 238 LEU A C 1
ATOM 1996 O O . LEU A 1 238 ? -7.999 5.978 -4.516 1.00 97.06 238 LEU A O 1
ATOM 2000 N N . PHE A 1 239 ? -9.814 7.007 -3.700 1.00 96.88 239 PHE A N 1
ATOM 2001 C CA . PHE A 1 239 ? -9.067 7.649 -2.622 1.00 96.88 239 PHE A CA 1
ATOM 2002 C C . PHE A 1 239 ? -8.529 6.651 -1.596 1.00 96.88 239 PHE A C 1
ATOM 2004 O O . PHE A 1 239 ? -7.392 6.804 -1.155 1.00 96.88 239 PHE A O 1
ATOM 2011 N N . SER A 1 240 ? -9.283 5.603 -1.255 1.00 95.75 240 SER A N 1
ATOM 2012 C CA . SER A 1 240 ? -8.791 4.515 -0.399 1.00 95.75 240 SER A CA 1
ATOM 2013 C C . SER A 1 240 ? -7.533 3.859 -0.990 1.00 95.75 240 SER A C 1
ATOM 2015 O O . SER A 1 240 ? -6.544 3.660 -0.279 1.00 95.75 240 SER A O 1
ATOM 2017 N N . LEU A 1 241 ? -7.507 3.630 -2.309 1.00 95.25 241 LEU A N 1
ATOM 2018 C CA . LEU A 1 241 ? -6.317 3.154 -3.024 1.00 95.25 241 LEU A CA 1
ATOM 2019 C C . LEU A 1 241 ? -5.168 4.179 -2.995 1.00 95.25 241 LEU A C 1
ATOM 2021 O O . LEU A 1 241 ? -4.032 3.806 -2.706 1.00 95.25 241 LEU A O 1
ATOM 2025 N N . CYS A 1 242 ? -5.448 5.473 -3.189 1.00 94.88 242 CYS A N 1
ATOM 2026 C CA . CYS A 1 242 ? -4.442 6.541 -3.077 1.00 94.88 242 CYS A CA 1
ATOM 2027 C C . CYS A 1 242 ? -3.802 6.602 -1.680 1.00 94.88 242 CYS A C 1
ATOM 2029 O O . CYS A 1 242 ? -2.594 6.792 -1.541 1.00 94.88 242 CYS A O 1
ATOM 2031 N N . LEU A 1 243 ? -4.609 6.456 -0.627 1.00 92.69 243 LEU A N 1
ATOM 2032 C CA . LEU A 1 243 ? -4.142 6.460 0.761 1.00 92.69 243 LEU A CA 1
ATOM 2033 C C . LEU A 1 243 ? -3.344 5.196 1.081 1.00 92.69 243 LEU A C 1
ATOM 2035 O O . LEU A 1 243 ? -2.380 5.255 1.845 1.00 92.69 243 LEU A O 1
ATOM 2039 N N . HIS A 1 244 ? -3.683 4.067 0.457 1.00 90.12 244 HIS A N 1
ATOM 2040 C CA . HIS A 1 244 ? -2.912 2.838 0.589 1.00 90.12 244 HIS A CA 1
ATOM 2041 C C . HIS A 1 244 ? -1.477 2.986 0.058 1.00 90.12 244 HIS A C 1
ATOM 2043 O O . HIS A 1 244 ? -0.559 2.511 0.723 1.00 90.12 244 HIS A O 1
ATOM 2049 N N . LEU A 1 245 ? -1.258 3.729 -1.040 1.00 89.56 245 LEU A N 1
ATOM 2050 C CA . LEU A 1 245 ? 0.090 4.039 -1.560 1.00 89.56 245 LEU A CA 1
ATOM 2051 C C . LEU A 1 245 ? 0.987 4.732 -0.517 1.00 89.56 245 LEU A C 1
ATOM 2053 O O . LEU A 1 245 ? 2.210 4.620 -0.549 1.00 89.56 245 LEU A O 1
ATOM 2057 N N . ARG A 1 246 ? 0.394 5.452 0.445 1.00 86.88 246 ARG A N 1
ATOM 2058 C CA . ARG A 1 246 ? 1.143 6.142 1.506 1.00 86.88 246 ARG A CA 1
ATOM 2059 C C . ARG A 1 246 ? 1.562 5.214 2.644 1.00 86.88 246 ARG A C 1
ATOM 2061 O O . ARG A 1 246 ? 2.404 5.616 3.446 1.00 86.88 246 ARG A O 1
ATOM 2068 N N . ARG A 1 247 ? 0.992 4.010 2.753 1.00 85.25 247 ARG A N 1
ATOM 2069 C CA . ARG A 1 247 ? 1.279 3.068 3.844 1.00 85.25 247 ARG A CA 1
ATOM 2070 C C . ARG A 1 247 ? 2.513 2.225 3.520 1.00 85.25 247 ARG A C 1
ATOM 2072 O O . ARG A 1 247 ? 2.734 1.821 2.386 1.00 85.25 247 ARG A O 1
ATOM 2079 N N . LEU A 1 248 ? 3.320 1.930 4.541 1.00 80.19 248 LEU A N 1
ATOM 2080 C CA . LEU A 1 248 ? 4.516 1.095 4.389 1.00 80.19 248 LEU A CA 1
ATOM 2081 C C . LEU A 1 248 ? 4.136 -0.323 3.936 1.00 80.19 248 LEU A C 1
ATOM 2083 O O . LEU A 1 248 ? 3.602 -1.096 4.733 1.00 80.19 248 LEU A O 1
ATOM 2087 N N . GLY A 1 249 ? 4.468 -0.667 2.691 1.00 82.94 249 GLY A N 1
ATOM 2088 C CA . GLY A 1 249 ? 4.104 -1.939 2.067 1.00 82.94 249 GLY A CA 1
ATOM 2089 C C . GLY A 1 249 ? 4.810 -2.186 0.730 1.00 82.94 249 GLY A C 1
ATOM 2090 O O . GLY A 1 249 ? 5.872 -1.623 0.465 1.00 82.94 249 GLY A O 1
ATOM 2091 N N . LYS A 1 250 ? 4.233 -3.068 -0.097 1.00 85.00 250 LYS A N 1
ATOM 2092 C CA . LYS A 1 250 ? 4.697 -3.313 -1.472 1.00 85.00 250 LYS A CA 1
ATOM 2093 C C . LYS A 1 250 ? 4.338 -2.111 -2.361 1.00 85.00 250 LYS A C 1
ATOM 2095 O O . LYS A 1 250 ? 3.175 -1.925 -2.699 1.00 85.00 250 LYS A O 1
ATOM 2100 N N . THR A 1 251 ? 5.348 -1.336 -2.734 1.00 88.69 251 THR A N 1
ATOM 2101 C CA . THR A 1 251 ? 5.280 -0.202 -3.673 1.00 88.69 251 THR A CA 1
ATOM 2102 C C . THR A 1 251 ? 5.102 -0.667 -5.123 1.00 88.69 251 THR A C 1
ATOM 2104 O O . THR A 1 251 ? 5.617 -1.725 -5.478 1.00 88.69 251 THR A O 1
ATOM 2107 N N . LEU A 1 252 ? 4.409 0.111 -5.968 1.00 91.62 252 LEU A N 1
ATOM 2108 C CA . LEU A 1 252 ? 4.204 -0.185 -7.404 1.00 91.62 252 LEU A CA 1
ATOM 2109 C C . LEU A 1 252 ? 3.638 -1.599 -7.688 1.00 91.62 252 LEU A C 1
ATOM 2111 O O . LEU A 1 252 ? 3.994 -2.280 -8.657 1.00 91.62 252 LEU A O 1
ATOM 2115 N N . SER A 1 253 ? 2.799 -2.113 -6.784 1.00 92.38 253 SER A N 1
ATOM 2116 C CA . SER A 1 253 ? 2.158 -3.420 -6.947 1.00 92.38 253 SER A CA 1
ATOM 2117 C C . SER A 1 253 ? 1.017 -3.324 -7.958 1.00 92.38 253 SER A C 1
ATOM 2119 O O . SER A 1 253 ? 0.046 -2.600 -7.737 1.00 92.38 253 SER A O 1
ATOM 2121 N N . LEU A 1 254 ? 1.080 -4.127 -9.027 1.00 94.88 254 LEU A N 1
ATOM 2122 C CA . LEU A 1 254 ? 0.066 -4.089 -10.083 1.00 94.88 254 LEU A CA 1
ATOM 2123 C C . LEU A 1 254 ? -1.290 -4.635 -9.638 1.00 94.88 254 LEU A C 1
ATOM 2125 O O . LEU A 1 254 ? -2.282 -4.324 -10.279 1.00 94.88 254 LEU A O 1
ATOM 2129 N N . LYS A 1 255 ? -1.379 -5.367 -8.520 1.00 93.81 255 LYS A N 1
ATOM 2130 C CA . LYS A 1 255 ? -2.663 -5.700 -7.889 1.00 93.81 255 LYS A CA 1
ATOM 2131 C C . LYS A 1 255 ? -3.502 -4.446 -7.611 1.00 93.81 255 LYS A C 1
ATOM 2133 O O . LYS A 1 255 ? -4.678 -4.409 -7.948 1.00 93.81 255 LYS A O 1
ATOM 2138 N N . ASN A 1 256 ? -2.888 -3.407 -7.044 1.00 93.31 256 ASN A N 1
ATOM 2139 C CA . ASN A 1 256 ? -3.587 -2.155 -6.733 1.00 93.31 256 ASN A CA 1
ATOM 2140 C C . ASN A 1 256 ? -3.944 -1.384 -8.014 1.00 93.31 256 ASN A C 1
ATOM 2142 O O . ASN A 1 256 ? -4.990 -0.743 -8.086 1.00 93.31 256 ASN A O 1
ATOM 2146 N N . VAL A 1 257 ? -3.093 -1.489 -9.038 1.00 95.12 257 VAL A N 1
ATOM 2147 C CA . VAL A 1 257 ? -3.363 -0.943 -10.372 1.00 95.12 257 VAL A CA 1
ATOM 2148 C C . VAL A 1 257 ? -4.554 -1.650 -11.017 1.00 95.12 257 VAL A C 1
ATOM 2150 O O . VAL A 1 257 ? -5.421 -0.976 -11.557 1.00 95.12 257 VAL A O 1
ATOM 2153 N N . CYS A 1 258 ? -4.642 -2.980 -10.914 1.00 94.88 258 CYS A N 1
ATOM 2154 C CA . CYS A 1 258 ? -5.781 -3.762 -11.396 1.00 94.88 258 CYS A CA 1
ATOM 2155 C C . CYS A 1 258 ? -7.068 -3.362 -10.675 1.00 94.88 258 CYS A C 1
ATOM 2157 O O . CYS A 1 258 ? -8.072 -3.126 -11.339 1.00 94.88 258 CYS A O 1
ATOM 2159 N N . ASP A 1 259 ? -7.030 -3.211 -9.346 1.00 95.50 259 ASP A N 1
ATOM 2160 C CA . ASP A 1 259 ? -8.186 -2.750 -8.569 1.00 95.50 259 ASP A CA 1
ATOM 2161 C C . ASP A 1 259 ? -8.704 -1.396 -9.087 1.00 95.50 259 ASP A C 1
ATOM 2163 O O . ASP A 1 259 ? -9.890 -1.250 -9.378 1.00 95.50 259 ASP A O 1
ATOM 2167 N N . ALA A 1 260 ? -7.813 -0.412 -9.254 1.00 96.69 260 ALA A N 1
ATOM 2168 C CA . ALA A 1 260 ? -8.187 0.905 -9.766 1.00 96.69 260 ALA A CA 1
ATOM 2169 C C . ALA A 1 260 ? -8.659 0.846 -11.227 1.00 96.69 260 ALA A C 1
ATOM 2171 O O . ALA A 1 260 ? -9.654 1.475 -11.579 1.00 96.69 260 ALA A O 1
ATOM 2172 N N . ALA A 1 261 ? -7.971 0.087 -12.078 1.00 96.38 261 ALA A N 1
ATOM 2173 C CA . ALA A 1 261 ? -8.270 -0.009 -13.500 1.00 96.38 261 ALA A CA 1
ATOM 2174 C C . ALA A 1 261 ? -9.614 -0.700 -13.770 1.00 96.38 261 ALA A C 1
ATOM 2176 O O . ALA A 1 261 ? -10.401 -0.202 -14.571 1.00 96.38 261 ALA A O 1
ATOM 2177 N N . LEU A 1 262 ? -9.911 -1.801 -13.073 1.00 95.75 262 LEU A N 1
ATOM 2178 C CA . LEU A 1 262 ? -11.200 -2.492 -13.162 1.00 95.75 262 LEU A CA 1
ATOM 2179 C C . LEU A 1 262 ? -12.341 -1.608 -12.655 1.00 95.75 262 LEU A C 1
ATOM 2181 O O . LEU A 1 262 ? -13.397 -1.552 -13.283 1.00 95.75 262 LEU A O 1
ATOM 2185 N N . LEU A 1 263 ? -12.118 -0.872 -11.563 1.00 96.06 263 LEU A N 1
ATOM 2186 C CA . LEU A 1 263 ? -13.093 0.075 -11.033 1.00 96.06 263 LEU A CA 1
ATOM 2187 C C . LEU A 1 263 ? -13.378 1.212 -12.032 1.00 96.06 263 LEU A C 1
ATOM 2189 O O . LEU A 1 263 ? -14.538 1.477 -12.349 1.00 96.06 263 LEU A O 1
ATOM 2193 N N . LEU A 1 264 ? -12.327 1.833 -12.577 1.00 96.62 264 LEU A N 1
ATOM 2194 C CA . LEU A 1 264 ? -12.437 2.890 -13.586 1.00 96.62 264 LEU A CA 1
ATOM 2195 C C . LEU A 1 264 ? -13.108 2.392 -14.870 1.00 96.62 264 LEU A C 1
ATOM 2197 O O . LEU A 1 264 ? -13.957 3.085 -15.423 1.00 96.62 264 LEU A O 1
ATOM 2201 N N . ASN A 1 265 ? -12.765 1.188 -15.332 1.00 94.88 265 ASN A N 1
ATOM 2202 C CA . ASN A 1 265 ? -13.339 0.612 -16.543 1.00 94.88 265 ASN A CA 1
ATOM 2203 C C . ASN A 1 265 ? -14.826 0.268 -16.359 1.00 94.88 265 ASN A C 1
ATOM 2205 O O . ASN A 1 265 ? -15.647 0.634 -17.200 1.00 94.88 265 ASN A O 1
ATOM 2209 N N . LYS A 1 266 ? -15.188 -0.373 -15.236 1.00 94.00 266 LYS A N 1
ATOM 2210 C CA . LYS A 1 266 ? -16.576 -0.742 -14.920 1.00 94.00 266 LYS A CA 1
ATOM 2211 C C . LYS A 1 266 ? -17.486 0.483 -14.814 1.00 94.00 266 LYS A C 1
ATOM 2213 O O . LYS A 1 266 ? -18.603 0.453 -15.321 1.00 94.00 266 LYS A O 1
ATOM 2218 N N . TYR A 1 267 ? -17.014 1.553 -14.171 1.00 95.19 267 TYR A N 1
ATOM 2219 C CA . TYR A 1 267 ? -17.819 2.742 -13.870 1.00 95.19 267 TYR A CA 1
ATOM 2220 C C . TYR A 1 267 ? -17.513 3.950 -14.762 1.00 95.19 267 TYR A C 1
ATOM 2222 O O . TYR A 1 267 ? -17.935 5.056 -14.443 1.00 95.19 267 TYR A O 1
ATOM 2230 N N . ARG A 1 268 ? -16.831 3.766 -15.900 1.00 92.44 268 ARG A N 1
ATOM 2231 C CA . ARG A 1 268 ? -16.352 4.849 -16.786 1.00 92.44 268 ARG A CA 1
ATOM 2232 C C . ARG A 1 268 ? -17.376 5.946 -17.120 1.00 92.44 268 ARG A C 1
ATOM 2234 O O . ARG A 1 268 ? -16.985 7.094 -17.290 1.00 92.44 268 ARG A O 1
ATOM 2241 N N . GLY A 1 269 ? -18.662 5.597 -17.220 1.00 92.12 269 GLY A N 1
ATOM 2242 C CA . GLY A 1 269 ? -19.752 6.531 -17.533 1.00 92.12 269 GLY A CA 1
ATOM 2243 C C . GLY A 1 269 ? -20.351 7.261 -16.327 1.00 92.12 269 GLY A C 1
ATOM 2244 O O . GLY A 1 269 ? -21.099 8.212 -16.515 1.00 92.12 269 GLY A O 1
ATOM 2245 N N . ASN A 1 270 ? -20.028 6.836 -15.102 1.00 94.00 270 ASN A N 1
ATOM 2246 C CA . ASN A 1 270 ? -20.724 7.251 -13.881 1.00 94.00 270 ASN A CA 1
ATOM 2247 C C . ASN A 1 270 ? -19.770 7.811 -12.809 1.00 94.00 270 ASN A C 1
ATOM 2249 O O . ASN A 1 270 ? -20.198 8.035 -11.680 1.00 94.00 270 ASN A O 1
ATOM 2253 N N . ILE A 1 271 ? -18.489 8.014 -13.133 1.00 96.44 271 ILE A N 1
ATOM 2254 C CA . ILE A 1 271 ? -17.520 8.612 -12.206 1.00 96.44 271 ILE A CA 1
ATOM 2255 C C . ILE A 1 271 ? -17.757 10.119 -12.118 1.00 96.44 271 ILE A C 1
ATOM 2257 O O . ILE A 1 271 ? -17.692 10.836 -13.119 1.00 96.44 271 ILE A O 1
ATOM 2261 N N . ASN A 1 272 ? -17.947 10.615 -10.900 1.00 96.81 272 ASN A N 1
ATOM 2262 C CA . ASN A 1 272 ? -18.019 12.034 -10.599 1.00 96.81 272 ASN A CA 1
ATOM 2263 C C . ASN A 1 272 ? -16.607 12.638 -10.495 1.00 96.81 272 ASN A C 1
ATOM 2265 O O . ASN A 1 272 ? -16.001 12.737 -9.423 1.00 96.81 272 ASN A O 1
ATOM 2269 N N . TRP A 1 273 ? -16.076 13.053 -11.644 1.00 96.69 273 TRP A N 1
ATOM 2270 C CA . TRP A 1 273 ? -14.757 13.676 -11.744 1.00 96.69 273 TRP A CA 1
ATOM 2271 C C . TRP A 1 273 ? -14.661 15.026 -11.025 1.00 96.69 273 TRP A C 1
ATOM 2273 O O . TRP A 1 273 ? -13.613 15.330 -10.457 1.00 96.69 273 TRP A O 1
ATOM 2283 N N . GLU A 1 274 ? -15.741 15.810 -11.002 1.00 96.38 274 GLU A N 1
ATOM 2284 C CA . GLU A 1 274 ? -15.784 17.095 -10.296 1.00 96.38 2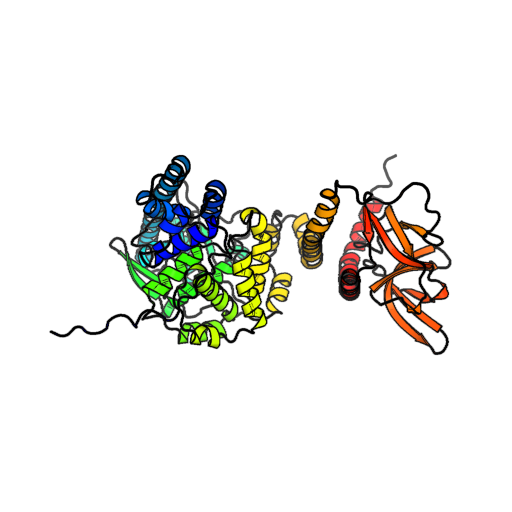74 GLU A CA 1
ATOM 2285 C C . GLU A 1 274 ? -15.580 16.892 -8.790 1.00 96.38 274 GLU A C 1
ATOM 2287 O O . GLU A 1 274 ? -14.745 17.555 -8.168 1.00 96.38 274 GLU A O 1
ATOM 2292 N N . TYR A 1 275 ? -16.281 15.912 -8.212 1.00 96.19 275 TYR A N 1
ATOM 2293 C CA . TYR A 1 275 ? -16.110 15.525 -6.818 1.00 96.19 275 TYR A CA 1
ATOM 2294 C C . TYR A 1 275 ? -14.677 15.056 -6.531 1.00 96.19 275 TYR A C 1
ATOM 2296 O O . TYR A 1 275 ? -14.059 15.553 -5.587 1.00 96.19 275 TYR A O 1
ATOM 2304 N N . LEU A 1 276 ? -14.122 14.154 -7.353 1.00 96.50 276 LEU A N 1
ATOM 2305 C CA . LEU A 1 276 ? -12.738 13.681 -7.201 1.00 96.50 276 LEU A CA 1
ATOM 2306 C C . LEU A 1 276 ? -11.738 14.838 -7.190 1.00 96.50 276 LEU A C 1
ATOM 2308 O O . LEU A 1 276 ? -10.865 14.896 -6.324 1.00 96.50 276 LEU A O 1
ATOM 2312 N N . LEU A 1 277 ? -11.866 15.773 -8.130 1.00 97.38 277 LEU A N 1
ATOM 2313 C CA . LEU A 1 277 ? -10.992 16.937 -8.204 1.00 97.38 277 LEU A CA 1
ATOM 2314 C C . LEU A 1 277 ? -11.153 17.803 -6.954 1.00 97.38 277 LEU A C 1
ATOM 2316 O O . LEU A 1 277 ? -10.180 18.009 -6.227 1.00 97.38 277 LEU A O 1
ATOM 2320 N N . LYS A 1 278 ? -12.377 18.240 -6.644 1.00 96.56 278 LYS A N 1
ATOM 2321 C CA . LYS A 1 278 ? -12.673 19.094 -5.486 1.00 96.56 278 LYS A CA 1
ATOM 2322 C C . LYS A 1 278 ? -12.153 18.493 -4.180 1.00 96.56 278 LYS A C 1
ATOM 2324 O O . LYS A 1 278 ? -11.474 19.178 -3.414 1.00 96.56 278 LYS A O 1
ATOM 2329 N N . GLN A 1 279 ? -12.417 17.212 -3.944 1.00 96.12 279 GLN A N 1
ATOM 2330 C CA . GLN A 1 279 ? -11.993 16.529 -2.728 1.00 96.12 279 GLN A CA 1
ATOM 2331 C C . GLN A 1 279 ? -10.470 16.350 -2.673 1.00 96.12 279 GLN A C 1
ATOM 2333 O O . GLN A 1 279 ? -9.871 16.534 -1.613 1.00 96.12 279 GLN A O 1
ATOM 2338 N N . ALA A 1 280 ? -9.814 16.077 -3.807 1.00 95.75 280 ALA A N 1
ATOM 2339 C CA . ALA A 1 280 ? -8.358 15.989 -3.863 1.00 95.75 280 ALA A CA 1
ATOM 2340 C C . ALA A 1 280 ? -7.683 17.320 -3.490 1.00 95.75 280 ALA A C 1
ATOM 2342 O O . ALA A 1 280 ? -6.657 17.305 -2.806 1.00 95.75 280 ALA A O 1
ATOM 2343 N N . TYR A 1 281 ? -8.261 18.461 -3.887 1.00 94.12 281 TYR A N 1
ATOM 2344 C CA . TYR A 1 281 ? -7.810 19.786 -3.443 1.00 94.12 281 TYR A CA 1
ATOM 2345 C C . TYR A 1 281 ? -8.014 19.985 -1.940 1.00 94.12 281 TYR A C 1
ATOM 2347 O O . TYR A 1 281 ? -7.072 20.364 -1.241 1.00 94.12 281 TYR A O 1
ATOM 2355 N N . GLN A 1 282 ? -9.222 19.712 -1.441 1.00 92.69 282 GLN A N 1
ATOM 2356 C CA . GLN A 1 282 ? -9.578 19.925 -0.036 1.00 92.69 282 GLN A CA 1
ATOM 2357 C C . GLN A 1 282 ? -8.708 19.095 0.919 1.00 92.69 282 GLN A C 1
ATOM 2359 O O . GLN A 1 282 ? -8.232 19.615 1.928 1.00 92.69 282 GLN A O 1
ATOM 2364 N N . ASP A 1 283 ? -8.425 17.839 0.566 1.00 92.44 283 ASP A N 1
ATOM 2365 C CA . ASP A 1 283 ? -7.692 16.906 1.430 1.00 92.44 283 ASP A CA 1
ATOM 2366 C C . ASP A 1 283 ? -6.183 16.839 1.142 1.00 92.44 283 ASP A C 1
ATOM 2368 O O . ASP A 1 283 ? -5.465 16.052 1.771 1.00 92.44 283 ASP A O 1
ATOM 2372 N N . LYS A 1 284 ? -5.670 17.670 0.220 1.00 91.25 284 LYS A N 1
ATOM 2373 C CA . LYS A 1 284 ? -4.251 17.684 -0.202 1.00 91.25 284 LYS A CA 1
ATOM 2374 C C . LYS A 1 284 ? -3.790 16.302 -0.679 1.00 91.25 284 LYS A C 1
ATOM 2376 O O . LYS A 1 284 ? -2.847 15.681 -0.162 1.00 91.25 284 LYS A O 1
ATOM 2381 N N . MET A 1 285 ? -4.547 15.780 -1.635 1.00 93.75 285 MET A N 1
ATOM 2382 C CA . MET A 1 285 ? -4.371 14.460 -2.233 1.00 93.75 285 MET A CA 1
ATOM 2383 C C . MET A 1 285 ? -4.202 14.521 -3.752 1.00 93.75 285 MET A C 1
ATOM 2385 O O . MET A 1 285 ? -4.278 13.485 -4.409 1.00 93.75 285 MET A O 1
ATOM 2389 N N . ARG A 1 286 ? -3.945 15.699 -4.327 1.00 95.75 286 ARG A N 1
ATOM 2390 C CA . ARG A 1 286 ? -3.857 15.864 -5.783 1.00 95.75 286 ARG A CA 1
ATOM 2391 C C . ARG A 1 286 ? -2.703 15.070 -6.366 1.00 95.75 286 ARG A C 1
ATOM 2393 O O . ARG A 1 286 ? -2.897 14.374 -7.358 1.00 95.75 286 ARG A O 1
ATOM 2400 N N . THR A 1 287 ? -1.526 15.122 -5.742 1.00 95.75 287 THR A N 1
ATOM 2401 C CA . THR A 1 287 ? -0.362 14.385 -6.244 1.00 95.75 287 THR A CA 1
ATOM 2402 C C . THR A 1 287 ? -0.540 12.879 -6.067 1.00 95.75 287 THR A C 1
ATOM 2404 O O . THR A 1 287 ? -0.169 12.114 -6.952 1.00 95.75 287 THR A O 1
ATOM 2407 N N . ALA A 1 288 ? -1.158 12.439 -4.965 1.00 95.81 288 ALA A N 1
ATOM 2408 C CA . ALA A 1 288 ? -1.452 11.023 -4.739 1.00 95.81 288 ALA A CA 1
ATOM 2409 C C . ALA A 1 288 ? -2.470 10.474 -5.752 1.00 95.81 288 ALA A C 1
ATOM 2411 O O . ALA A 1 288 ? -2.259 9.396 -6.303 1.00 95.81 288 ALA A O 1
ATOM 2412 N N . LEU A 1 289 ? -3.526 11.240 -6.044 1.00 97.38 289 LEU A N 1
ATOM 2413 C CA . LEU A 1 289 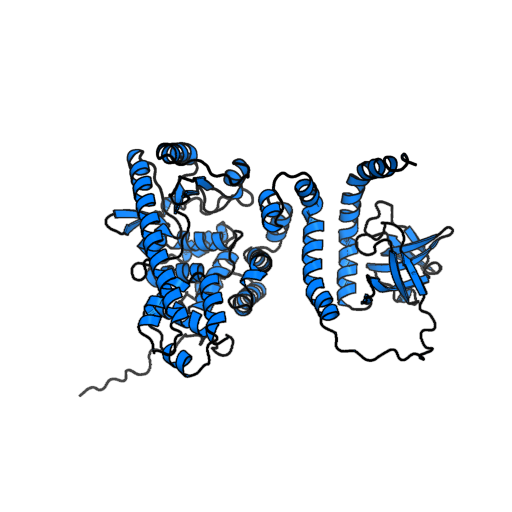? -4.498 10.893 -7.077 1.00 97.38 289 LEU A CA 1
ATOM 2414 C C . LEU A 1 289 ? -3.847 10.893 -8.465 1.00 97.38 289 LEU A C 1
ATOM 2416 O O . LEU A 1 289 ? -3.992 9.926 -9.204 1.00 97.38 289 LEU A O 1
ATOM 2420 N N . PHE A 1 290 ? -3.055 11.918 -8.795 1.00 97.38 290 PHE A N 1
ATOM 2421 C CA . PHE A 1 290 ? -2.298 11.963 -10.048 1.00 97.38 290 PHE A CA 1
ATOM 2422 C C . PHE A 1 290 ? -1.383 10.744 -10.204 1.00 97.38 290 PHE A C 1
ATOM 2424 O O . PHE A 1 290 ? -1.322 10.172 -11.289 1.00 97.38 290 PHE A O 1
ATOM 2431 N N . PHE A 1 291 ? -0.696 10.333 -9.134 1.00 97.38 291 PHE A N 1
ATOM 2432 C CA . PHE A 1 291 ? 0.173 9.160 -9.137 1.00 97.38 291 PHE A CA 1
ATOM 2433 C C . PHE A 1 291 ? -0.610 7.892 -9.483 1.00 97.38 291 PHE A C 1
ATOM 2435 O O . PHE A 1 291 ? -0.251 7.221 -10.447 1.00 97.38 291 PHE A O 1
ATOM 2442 N N . LEU A 1 292 ? -1.698 7.601 -8.756 1.00 97.25 292 LEU A N 1
ATOM 2443 C CA . LEU A 1 292 ? -2.522 6.411 -8.996 1.00 97.25 292 LEU A CA 1
ATOM 2444 C C . LEU A 1 292 ? -3.073 6.387 -10.429 1.00 97.25 292 LEU A C 1
ATOM 2446 O O . LEU A 1 292 ? -2.953 5.379 -11.122 1.00 97.25 292 LEU A O 1
ATOM 2450 N N . LEU A 1 293 ? -3.654 7.500 -10.889 1.00 96.88 293 LEU A N 1
ATOM 2451 C CA . LEU A 1 293 ? -4.236 7.584 -12.231 1.00 96.88 293 LEU A CA 1
ATOM 2452 C C . LEU A 1 293 ? -3.165 7.451 -13.322 1.00 96.88 293 LEU A C 1
ATOM 2454 O O . LEU A 1 293 ? -3.399 6.786 -14.328 1.00 96.88 293 LEU A O 1
ATOM 2458 N N . SER A 1 294 ? -1.980 8.033 -13.118 1.00 95.50 294 SER A N 1
ATOM 2459 C CA . SER A 1 294 ? -0.857 7.888 -14.053 1.00 95.50 294 SER A CA 1
ATOM 2460 C C . SER A 1 294 ? -0.354 6.451 -14.097 1.00 95.50 294 SER A C 1
ATOM 2462 O O . SER A 1 294 ? -0.116 5.924 -15.178 1.00 95.50 294 SER A O 1
ATOM 2464 N N . GLU A 1 295 ? -0.233 5.788 -12.947 1.00 95.31 295 GLU A N 1
ATOM 2465 C CA . GLU A 1 295 ? 0.168 4.382 -12.883 1.00 95.31 295 GLU A CA 1
ATOM 2466 C C . GLU A 1 295 ? -0.822 3.491 -13.644 1.00 95.31 295 GLU A C 1
ATOM 2468 O O . GLU A 1 295 ? -0.408 2.684 -14.476 1.00 95.31 295 GLU A O 1
ATOM 2473 N N . VAL A 1 296 ? -2.128 3.704 -13.448 1.00 96.12 296 VAL A N 1
ATOM 2474 C CA . VAL A 1 296 ? -3.181 3.010 -14.200 1.00 96.12 296 VAL A CA 1
ATOM 2475 C C . VAL A 1 296 ? -3.059 3.262 -15.699 1.00 96.12 296 VAL A C 1
ATOM 2477 O O . VAL A 1 296 ? -3.020 2.300 -16.467 1.00 96.12 296 VAL A O 1
ATOM 2480 N N . VAL A 1 297 ? -2.958 4.518 -16.138 1.00 94.25 297 VAL A N 1
ATOM 2481 C CA . VAL A 1 297 ? -2.860 4.852 -17.568 1.00 94.25 297 VAL A CA 1
ATOM 2482 C C . VAL A 1 297 ? -1.623 4.217 -18.196 1.00 94.25 297 VAL A C 1
ATOM 2484 O O . VAL A 1 297 ? -1.736 3.573 -19.236 1.00 94.25 297 VAL A O 1
ATOM 2487 N N . ILE A 1 298 ? -0.459 4.345 -17.558 1.00 91.94 298 ILE A N 1
ATOM 2488 C CA . ILE A 1 298 ? 0.806 3.837 -18.101 1.00 91.94 298 ILE A CA 1
ATOM 2489 C C . ILE A 1 298 ? 0.788 2.304 -18.192 1.00 91.94 298 ILE A C 1
ATOM 2491 O O . ILE A 1 298 ? 1.239 1.742 -19.188 1.00 91.94 298 ILE A O 1
ATOM 2495 N N . MET A 1 299 ? 0.277 1.617 -17.167 1.00 92.88 299 MET A N 1
ATOM 2496 C CA . MET A 1 299 ? 0.313 0.151 -17.108 1.00 92.88 299 MET A CA 1
ATOM 2497 C C . MET A 1 299 ? -0.808 -0.516 -17.908 1.00 92.88 299 MET A C 1
ATOM 2499 O O . MET A 1 299 ? -0.628 -1.626 -18.395 1.00 92.88 299 MET A O 1
ATOM 2503 N N . THR A 1 300 ? -1.971 0.124 -18.038 1.00 92.62 300 THR A N 1
ATOM 2504 C CA . THR A 1 300 ? -3.188 -0.540 -18.545 1.00 92.62 300 THR A CA 1
ATOM 2505 C C . THR A 1 300 ? -3.799 0.143 -19.762 1.00 92.62 300 THR A C 1
ATOM 2507 O O . THR A 1 300 ? -4.577 -0.472 -20.491 1.00 92.62 300 THR A O 1
ATOM 2510 N N . GLY A 1 301 ? -3.466 1.410 -20.009 1.00 90.31 301 GLY A N 1
ATOM 2511 C CA . GLY A 1 301 ? -4.088 2.215 -21.058 1.00 90.31 301 GLY A CA 1
ATOM 2512 C C . GLY A 1 301 ? -5.550 2.584 -20.791 1.00 90.31 301 GLY A C 1
ATOM 2513 O O . GLY A 1 301 ? -6.213 3.031 -21.723 1.00 90.31 301 GLY A O 1
ATOM 2514 N N . VAL A 1 302 ? -6.070 2.396 -19.568 1.00 92.62 302 VAL A N 1
ATOM 2515 C CA . VAL A 1 302 ? -7.451 2.789 -19.236 1.00 92.62 302 VAL A CA 1
ATOM 2516 C C . VAL A 1 302 ? -7.643 4.274 -19.529 1.00 92.62 302 VAL A C 1
ATOM 2518 O O . VAL A 1 302 ? -6.863 5.120 -19.090 1.00 92.62 302 VAL A O 1
ATOM 2521 N N . GLY A 1 303 ? -8.691 4.582 -20.293 1.00 89.00 303 GLY A N 1
ATOM 2522 C CA . GLY A 1 303 ? -9.010 5.942 -20.704 1.00 89.00 303 GLY A CA 1
ATOM 2523 C C . GLY A 1 303 ? -9.462 6.793 -19.522 1.00 89.00 303 GLY A C 1
ATOM 2524 O O . GLY A 1 303 ? -10.513 6.545 -18.938 1.00 89.00 303 GLY A O 1
ATOM 2525 N N . ILE A 1 304 ? -8.683 7.824 -19.203 1.00 92.38 304 ILE A N 1
ATOM 2526 C CA . ILE A 1 304 ? -9.034 8.864 -18.230 1.00 92.38 304 ILE A CA 1
ATOM 2527 C C . ILE A 1 304 ? -9.164 10.191 -18.985 1.00 92.38 304 ILE A C 1
ATOM 2529 O O . ILE A 1 304 ? -8.304 10.483 -19.827 1.00 92.38 304 ILE A O 1
ATOM 2533 N N . PRO A 1 305 ? -10.189 11.023 -18.709 1.00 93.00 305 PRO A N 1
ATOM 2534 C CA . PRO A 1 305 ? -10.312 12.321 -19.357 1.00 93.00 305 PRO A CA 1
ATOM 2535 C C . PRO A 1 305 ? -9.042 13.163 -19.166 1.00 93.00 305 PRO A C 1
ATOM 2537 O O . PRO A 1 305 ? -8.596 13.413 -18.044 1.00 93.00 305 PRO A O 1
ATOM 2540 N N . LYS A 1 306 ? -8.452 13.634 -20.274 1.00 88.94 306 LYS A N 1
ATOM 2541 C CA . LYS A 1 306 ? -7.222 14.450 -20.244 1.00 88.94 306 LYS A CA 1
ATOM 2542 C C . LYS A 1 306 ? -7.411 15.747 -19.440 1.00 88.94 306 LYS A C 1
ATOM 2544 O O . LYS A 1 306 ? -6.430 16.270 -18.913 1.00 88.94 306 LYS A O 1
ATOM 2549 N N . SER A 1 307 ? -8.642 16.256 -19.348 1.00 92.12 307 SER A N 1
ATOM 2550 C CA . SER A 1 307 ? -9.019 17.405 -18.513 1.00 92.12 307 SER A CA 1
ATOM 2551 C C . SER A 1 307 ? -8.728 17.151 -17.033 1.00 92.12 307 SER A C 1
ATOM 2553 O O . SER A 1 307 ? -8.022 17.942 -16.418 1.00 92.12 307 SER A O 1
ATOM 2555 N N . VAL A 1 308 ? -9.105 15.986 -16.498 1.00 93.12 308 VAL A N 1
ATOM 2556 C CA . VAL A 1 308 ? -8.902 15.618 -15.084 1.00 93.12 308 VAL A CA 1
ATOM 2557 C C . VAL A 1 308 ? -7.421 15.666 -14.694 1.00 93.12 308 VAL A C 1
ATOM 2559 O O . VAL A 1 308 ? -7.046 16.300 -13.709 1.00 93.12 308 VAL A O 1
ATOM 2562 N N . LEU A 1 309 ? -6.536 15.066 -15.498 1.00 90.94 309 LEU A N 1
ATOM 2563 C CA . LEU A 1 309 ? -5.088 15.080 -15.230 1.00 90.94 309 LEU A CA 1
ATOM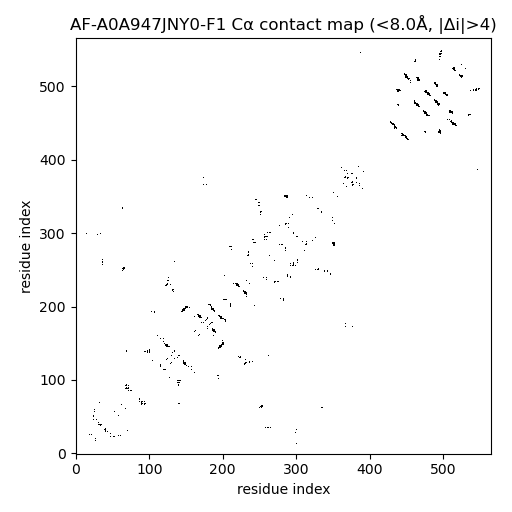 2564 C C . LEU A 1 309 ? -4.467 16.487 -15.333 1.00 90.94 309 LEU A C 1
ATOM 2566 O O . LEU A 1 309 ? -3.418 16.764 -14.731 1.00 90.94 309 LEU A O 1
ATOM 2570 N N . LYS A 1 310 ? -5.078 17.386 -16.114 1.00 90.44 310 LYS A N 1
ATOM 2571 C CA . LYS A 1 310 ? -4.678 18.798 -16.197 1.00 90.44 310 LYS A CA 1
ATOM 2572 C C . LYS A 1 310 ? -5.172 19.578 -14.976 1.00 90.44 310 LYS A C 1
ATOM 2574 O O . LYS A 1 310 ? -4.364 20.267 -14.356 1.00 90.44 310 LYS A O 1
ATOM 2579 N N . GLU A 1 311 ? -6.431 19.402 -14.589 1.00 94.75 311 GLU A N 1
ATOM 2580 C CA . GLU A 1 311 ? -7.113 20.130 -13.508 1.00 94.75 311 GLU A CA 1
ATOM 2581 C C . GLU A 1 311 ? -6.600 19.800 -12.102 1.00 94.75 311 GLU A C 1
ATOM 2583 O O . GLU A 1 311 ? -6.702 20.633 -11.203 1.00 94.75 311 GLU A O 1
ATOM 2588 N N . LEU A 1 312 ? -5.930 18.659 -11.903 1.00 93.94 312 LEU A N 1
ATOM 2589 C CA . LEU A 1 312 ? -5.174 18.392 -10.666 1.00 93.94 312 LEU A CA 1
ATOM 2590 C C . LEU A 1 312 ? -4.056 19.425 -10.403 1.00 93.94 312 LEU A C 1
ATOM 2592 O O . LEU A 1 312 ? -3.570 19.529 -9.276 1.00 93.94 312 LEU A O 1
ATOM 2596 N N . ASN A 1 313 ? -3.654 20.198 -11.424 1.00 92.56 313 ASN A N 1
ATOM 2597 C CA . ASN A 1 313 ? -2.700 21.309 -11.337 1.00 92.56 313 ASN A CA 1
ATOM 2598 C C . ASN A 1 313 ? -1.382 20.936 -10.628 1.00 92.56 313 ASN A C 1
ATOM 2600 O O . ASN A 1 313 ? -0.912 21.613 -9.711 1.00 92.56 313 ASN A O 1
ATOM 2604 N N . ILE A 1 314 ? -0.799 19.807 -11.043 1.00 93.25 314 ILE A N 1
ATOM 2605 C CA . ILE A 1 314 ? 0.530 19.356 -10.612 1.00 93.25 314 ILE A CA 1
ATOM 2606 C C . ILE A 1 314 ? 1.592 19.941 -11.548 1.00 93.25 314 ILE A C 1
ATOM 2608 O O . ILE A 1 314 ? 1.416 19.949 -12.771 1.00 93.25 314 ILE A O 1
ATOM 2612 N N . SER A 1 315 ? 2.712 20.409 -10.992 1.00 91.19 315 SER A N 1
ATOM 2613 C CA . SER A 1 315 ? 3.793 21.003 -11.783 1.00 91.19 315 SER A CA 1
ATOM 2614 C C . SER A 1 315 ? 4.405 19.996 -12.763 1.00 91.19 315 SER A C 1
ATOM 2616 O O . SER A 1 315 ? 4.535 18.806 -12.464 1.00 91.19 315 SER A O 1
ATOM 2618 N N . LYS A 1 316 ? 4.826 20.478 -13.942 1.00 90.56 316 LYS A N 1
ATOM 2619 C CA . LYS A 1 316 ? 5.393 19.634 -15.012 1.00 90.56 316 LYS A CA 1
ATOM 2620 C C . LYS A 1 316 ? 6.564 18.774 -14.519 1.00 90.56 316 LYS A C 1
ATOM 2622 O O . LYS A 1 316 ? 6.639 17.596 -14.852 1.00 90.56 316 LYS A O 1
ATOM 2627 N N . SER A 1 317 ? 7.433 19.334 -13.677 1.00 90.06 317 SER A N 1
ATOM 2628 C CA . SER A 1 317 ? 8.584 18.624 -13.111 1.00 90.06 317 SER A CA 1
ATOM 2629 C C . SER A 1 317 ? 8.173 17.459 -12.210 1.00 90.06 317 SER A C 1
ATOM 2631 O O . SER A 1 317 ? 8.782 16.396 -12.277 1.00 90.06 317 SER A O 1
ATOM 2633 N N . ILE A 1 318 ? 7.134 17.631 -11.385 1.00 91.00 318 ILE A N 1
ATOM 2634 C CA . ILE A 1 318 ? 6.640 16.561 -10.508 1.00 91.00 318 ILE A CA 1
ATOM 2635 C C . ILE A 1 318 ? 5.937 15.478 -11.326 1.00 91.00 318 ILE A C 1
ATOM 2637 O O . ILE A 1 318 ? 6.212 14.302 -11.103 1.00 91.00 318 ILE A O 1
ATOM 2641 N N . LYS A 1 319 ? 5.119 15.856 -12.321 1.00 93.19 319 LYS A N 1
ATOM 2642 C CA . LYS A 1 319 ? 4.505 14.896 -13.257 1.00 93.19 319 LYS A CA 1
ATOM 2643 C C . LYS A 1 319 ? 5.567 14.019 -13.923 1.00 93.19 319 LYS A C 1
ATOM 2645 O O . LYS A 1 319 ? 5.519 12.799 -13.807 1.00 93.19 319 LYS A O 1
ATOM 2650 N N . PHE A 1 320 ? 6.597 14.650 -14.489 1.00 92.81 320 PHE A N 1
ATOM 2651 C CA . PHE A 1 320 ? 7.722 13.950 -15.105 1.00 92.81 320 PHE A CA 1
ATOM 2652 C C . PHE A 1 320 ? 8.457 13.023 -14.124 1.00 92.81 320 PHE A C 1
ATOM 2654 O O . PHE A 1 320 ? 8.821 11.904 -14.482 1.00 92.81 320 PHE A O 1
ATOM 2661 N N . LEU A 1 321 ? 8.688 13.460 -12.880 1.00 94.12 321 LEU A N 1
ATOM 2662 C CA . LEU A 1 321 ? 9.335 12.625 -11.864 1.00 94.12 321 LEU A CA 1
ATOM 2663 C C . LEU A 1 321 ? 8.492 11.403 -11.491 1.00 94.12 321 LEU A C 1
ATOM 2665 O O . LEU A 1 321 ? 9.064 10.327 -11.325 1.00 94.12 321 LEU A O 1
ATOM 2669 N N . ILE A 1 322 ? 7.172 11.561 -11.376 1.00 94.69 322 ILE A N 1
ATOM 2670 C CA . ILE A 1 322 ? 6.231 10.472 -11.090 1.00 94.69 322 ILE A CA 1
ATOM 2671 C C . ILE A 1 322 ? 6.225 9.464 -12.236 1.00 94.69 322 ILE A C 1
ATOM 2673 O O . ILE A 1 322 ? 6.492 8.287 -12.011 1.00 94.69 322 ILE A O 1
ATOM 2677 N N . GLU A 1 323 ? 6.016 9.921 -13.469 1.00 93.81 323 GLU A N 1
ATOM 2678 C CA . GLU A 1 323 ? 5.996 9.055 -14.651 1.00 93.81 323 GLU A CA 1
ATOM 2679 C C . GLU A 1 323 ? 7.328 8.311 -14.798 1.00 93.81 323 GLU A C 1
ATOM 2681 O O . GLU A 1 323 ? 7.365 7.083 -14.889 1.00 93.81 323 GLU A O 1
ATOM 2686 N N . LYS A 1 324 ? 8.455 9.028 -14.700 1.00 93.19 324 LYS A N 1
ATOM 2687 C CA . LYS A 1 324 ? 9.794 8.427 -14.728 1.00 93.19 324 LYS A CA 1
ATOM 2688 C C . LYS A 1 324 ? 10.008 7.432 -13.589 1.00 93.19 324 LYS A C 1
ATOM 2690 O O . LYS A 1 324 ? 10.707 6.434 -13.778 1.00 93.19 324 LYS A O 1
ATOM 2695 N N . PHE A 1 325 ? 9.469 7.705 -12.400 1.00 93.81 325 PHE A N 1
ATOM 2696 C CA . PHE A 1 325 ? 9.547 6.793 -11.264 1.00 93.81 325 PHE A CA 1
ATOM 2697 C C . PHE A 1 325 ? 8.778 5.500 -11.546 1.00 93.81 325 PHE A C 1
ATOM 2699 O O . PHE A 1 325 ? 9.351 4.433 -11.328 1.00 93.81 325 PHE A O 1
ATOM 2706 N N . ILE A 1 326 ? 7.562 5.588 -12.086 1.00 94.12 326 ILE A N 1
ATOM 2707 C CA . ILE A 1 326 ? 6.739 4.436 -12.473 1.00 94.12 326 ILE A CA 1
ATOM 2708 C C . ILE A 1 326 ? 7.479 3.607 -13.535 1.00 94.12 326 ILE A C 1
ATOM 2710 O O . ILE A 1 326 ? 7.889 2.481 -13.254 1.00 94.12 326 ILE A O 1
ATOM 2714 N N . TYR A 1 327 ? 7.796 4.195 -14.697 1.00 91.00 327 TYR A N 1
ATOM 2715 C CA . TYR A 1 327 ? 8.467 3.492 -15.803 1.00 91.00 327 TYR A CA 1
ATOM 2716 C C . TYR A 1 327 ? 9.751 2.776 -15.375 1.00 91.00 327 TYR A C 1
ATOM 2718 O O . TYR A 1 327 ? 10.004 1.636 -15.757 1.00 91.00 327 TYR A O 1
ATOM 2726 N N . LYS A 1 328 ? 10.580 3.441 -14.564 1.00 90.31 328 LYS A N 1
ATOM 2727 C CA . LYS A 1 328 ? 11.882 2.900 -14.168 1.00 90.31 328 LYS A CA 1
ATOM 2728 C C . LYS A 1 328 ? 11.787 1.804 -13.108 1.00 90.31 328 LYS A C 1
ATOM 2730 O O . LYS A 1 328 ? 12.693 0.970 -13.030 1.00 90.31 328 LYS A O 1
ATOM 2735 N N . ASN A 1 329 ? 10.791 1.863 -12.224 1.00 92.56 329 ASN A N 1
ATOM 2736 C CA . ASN A 1 329 ? 10.813 1.067 -11.000 1.00 92.56 329 ASN A CA 1
ATOM 2737 C C . ASN A 1 329 ? 9.758 -0.033 -10.938 1.00 92.56 329 ASN A C 1
ATOM 2739 O O . ASN A 1 329 ? 10.023 -0.980 -10.205 1.00 92.56 329 ASN A O 1
ATOM 2743 N N . THR A 1 330 ? 8.655 0.028 -11.697 1.00 93.62 330 THR A N 1
ATOM 2744 C CA . THR A 1 330 ? 7.591 -0.991 -11.616 1.00 93.62 330 THR A CA 1
ATOM 2745 C C . THR A 1 330 ? 8.136 -2.391 -11.885 1.00 93.62 330 THR A C 1
ATOM 2747 O O . THR A 1 330 ? 7.969 -3.274 -11.060 1.00 93.62 330 THR A O 1
ATOM 2750 N N . PHE A 1 331 ? 8.917 -2.577 -12.950 1.00 92.94 331 PHE A N 1
ATOM 2751 C CA . PHE A 1 331 ? 9.530 -3.871 -13.283 1.00 92.94 331 PHE A CA 1
ATOM 2752 C C . PHE A 1 331 ? 11.030 -3.920 -12.957 1.00 92.94 331 PHE A C 1
ATOM 2754 O O . PHE A 1 331 ? 11.818 -4.552 -13.659 1.00 92.94 331 PHE A O 1
ATOM 2761 N N . SER A 1 332 ? 11.473 -3.207 -11.911 1.00 87.50 332 SER A N 1
ATOM 2762 C CA . SER A 1 332 ? 12.901 -3.167 -11.570 1.00 87.50 332 SER A CA 1
ATOM 2763 C C . SER A 1 332 ? 13.428 -4.564 -11.208 1.00 87.50 332 SER A C 1
ATOM 2765 O O . SER A 1 332 ? 12.816 -5.260 -10.397 1.00 87.50 332 SER A O 1
ATOM 2767 N N . PRO A 1 333 ? 14.625 -4.963 -11.673 1.00 80.06 333 PRO A N 1
ATOM 2768 C CA . PRO A 1 333 ? 15.238 -6.204 -11.219 1.00 80.06 333 PRO A CA 1
ATOM 2769 C C . PRO A 1 333 ? 15.414 -6.214 -9.697 1.00 80.06 333 PRO A C 1
ATOM 2771 O O . PRO A 1 333 ? 15.849 -5.211 -9.105 1.00 80.06 333 PRO A O 1
ATOM 2774 N N . ASN A 1 334 ? 15.1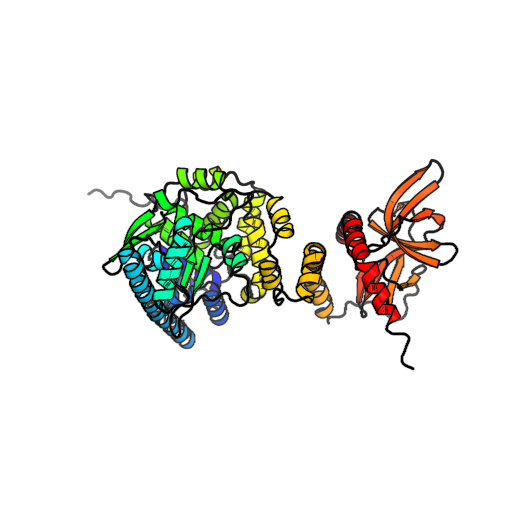38 -7.359 -9.065 1.00 80.88 334 ASN A N 1
ATOM 2775 C CA . ASN A 1 334 ? 15.180 -7.532 -7.609 1.00 80.88 334 ASN A CA 1
ATOM 2776 C C . ASN A 1 334 ? 14.302 -6.518 -6.843 1.00 80.88 334 ASN A C 1
ATOM 2778 O O . ASN A 1 334 ? 14.688 -6.049 -5.767 1.00 80.88 334 ASN A O 1
ATOM 2782 N N . ILE A 1 335 ? 13.141 -6.144 -7.387 1.00 82.81 335 ILE A N 1
ATOM 2783 C CA . ILE A 1 335 ? 12.231 -5.173 -6.763 1.00 82.81 335 ILE A CA 1
ATOM 2784 C C . ILE A 1 335 ? 11.863 -5.539 -5.314 1.00 82.81 335 ILE A C 1
ATOM 2786 O O . ILE A 1 335 ? 11.852 -4.672 -4.438 1.00 82.81 335 ILE A O 1
ATOM 2790 N N . SER A 1 336 ? 11.718 -6.834 -5.016 1.00 81.62 336 SER A N 1
ATOM 2791 C CA . SER A 1 336 ? 11.488 -7.369 -3.665 1.00 81.62 336 SER A CA 1
ATOM 2792 C C . SER A 1 336 ? 12.559 -6.955 -2.646 1.00 81.62 336 SER A C 1
ATOM 2794 O O . SER A 1 336 ? 12.246 -6.705 -1.483 1.00 81.62 336 SER A O 1
ATOM 2796 N N . LYS A 1 337 ? 13.818 -6.795 -3.075 1.00 83.44 337 LYS A N 1
ATOM 2797 C CA . LYS A 1 337 ? 14.938 -6.366 -2.218 1.00 83.44 337 LYS A CA 1
ATOM 2798 C C . LYS A 1 337 ? 15.002 -4.846 -2.034 1.00 83.44 337 LYS A C 1
ATOM 2800 O O . LYS A 1 337 ? 15.697 -4.371 -1.139 1.00 83.44 337 LYS A O 1
ATOM 2805 N N . LYS A 1 338 ? 14.292 -4.076 -2.866 1.00 84.81 338 LYS A N 1
ATOM 2806 C CA . LYS A 1 338 ? 14.318 -2.602 -2.893 1.00 84.81 338 LYS A CA 1
ATOM 2807 C C . LYS A 1 338 ? 13.079 -1.953 -2.274 1.00 84.81 338 LYS A C 1
ATOM 2809 O O . LYS A 1 338 ? 12.991 -0.729 -2.274 1.00 84.81 338 LYS A O 1
ATOM 2814 N N . VAL A 1 339 ? 12.150 -2.737 -1.721 1.00 85.62 339 VAL A N 1
ATOM 2815 C CA . VAL A 1 339 ? 10.837 -2.264 -1.240 1.00 85.62 339 VAL A CA 1
ATOM 2816 C C . VAL A 1 339 ? 10.938 -1.021 -0.354 1.00 85.62 339 VAL A C 1
ATOM 2818 O O . VAL A 1 339 ? 10.249 -0.047 -0.613 1.00 85.62 339 VAL A O 1
ATOM 2821 N N . LYS A 1 340 ? 11.834 -0.995 0.641 1.00 85.75 340 LYS A N 1
ATOM 2822 C CA . LYS A 1 340 ? 11.967 0.162 1.549 1.00 85.75 340 LYS A CA 1
ATOM 2823 C C . LYS A 1 340 ? 12.463 1.431 0.853 1.00 85.75 340 LYS A C 1
ATOM 2825 O O . LYS A 1 340 ? 11.979 2.519 1.154 1.00 85.75 340 LYS A O 1
ATOM 2830 N N . ASP A 1 341 ? 13.419 1.288 -0.062 1.00 85.75 341 ASP A N 1
ATOM 2831 C CA . ASP A 1 341 ? 13.986 2.415 -0.808 1.00 85.75 341 ASP A CA 1
ATOM 2832 C C . ASP A 1 341 ? 12.977 2.962 -1.826 1.00 85.75 341 ASP A C 1
ATOM 2834 O O . ASP A 1 341 ? 12.908 4.173 -2.038 1.00 85.75 341 ASP A O 1
ATOM 2838 N N . LEU A 1 342 ? 12.203 2.076 -2.458 1.00 89.88 342 LEU A N 1
ATOM 2839 C CA . LEU A 1 342 ? 11.128 2.454 -3.371 1.00 89.88 342 LEU A CA 1
ATOM 2840 C C . LEU A 1 342 ? 9.976 3.108 -2.621 1.00 89.88 342 LEU A C 1
ATOM 2842 O O . LEU A 1 342 ? 9.581 4.198 -3.013 1.00 89.88 342 LEU A O 1
ATOM 2846 N N . TYR A 1 343 ? 9.543 2.522 -1.505 1.00 90.31 343 TYR A N 1
ATOM 2847 C CA . TYR A 1 343 ? 8.537 3.108 -0.628 1.00 90.31 343 TYR A CA 1
ATOM 2848 C C . TYR A 1 343 ? 8.925 4.517 -0.199 1.00 90.31 343 TYR A C 1
ATOM 2850 O O . TYR A 1 343 ? 8.119 5.425 -0.313 1.00 90.31 343 TYR A O 1
ATOM 2858 N N . ALA A 1 344 ? 10.163 4.744 0.253 1.00 86.56 344 ALA A N 1
ATOM 2859 C CA . ALA A 1 344 ? 10.576 6.082 0.669 1.00 86.56 344 ALA A CA 1
ATOM 2860 C C . ALA A 1 344 ? 10.456 7.104 -0.477 1.00 86.56 344 ALA A C 1
ATOM 2862 O O . ALA A 1 344 ? 9.985 8.217 -0.262 1.00 86.56 344 ALA A O 1
ATOM 2863 N N . LYS A 1 345 ? 10.853 6.725 -1.698 1.00 89.56 345 LYS A N 1
ATOM 2864 C CA . LYS A 1 345 ? 10.764 7.594 -2.882 1.00 89.56 345 LYS A CA 1
ATOM 2865 C C . LYS A 1 345 ? 9.321 7.838 -3.312 1.00 89.56 345 LYS A C 1
ATOM 2867 O O . LYS A 1 345 ? 8.956 8.990 -3.507 1.00 89.56 345 LYS A O 1
ATOM 2872 N N . GLU A 1 346 ? 8.531 6.774 -3.437 1.00 92.12 346 GLU A N 1
ATOM 2873 C CA . GLU A 1 346 ? 7.101 6.829 -3.746 1.00 92.12 346 GLU A CA 1
ATOM 2874 C C . GLU A 1 346 ? 6.395 7.716 -2.727 1.00 92.12 346 GLU A C 1
ATOM 2876 O O . GLU A 1 346 ? 5.819 8.730 -3.096 1.00 92.12 346 GLU A O 1
ATOM 2881 N N . HIS A 1 347 ? 6.552 7.417 -1.437 1.00 89.38 347 HIS A N 1
ATOM 2882 C CA . HIS A 1 347 ? 5.925 8.150 -0.349 1.00 89.38 347 HIS A CA 1
ATOM 2883 C C . HIS A 1 347 ? 6.186 9.656 -0.452 1.00 89.38 347 HIS A C 1
ATOM 2885 O O . HIS A 1 347 ? 5.244 10.431 -0.335 1.00 89.38 347 HIS A O 1
ATOM 2891 N N . PHE A 1 348 ? 7.420 10.093 -0.735 1.00 88.19 348 PHE A N 1
ATOM 2892 C CA . PHE A 1 348 ? 7.727 11.520 -0.903 1.00 88.19 348 PHE A CA 1
ATOM 2893 C C . PHE A 1 348 ? 7.159 12.149 -2.178 1.00 88.19 348 PHE A C 1
ATOM 2895 O O . PHE A 1 348 ? 6.896 13.350 -2.180 1.00 88.19 348 PHE A O 1
ATOM 2902 N N . LEU A 1 349 ? 6.934 11.364 -3.231 1.00 92.00 349 LEU A N 1
ATOM 2903 C CA . LEU A 1 349 ? 6.279 11.828 -4.453 1.00 92.00 349 LEU A CA 1
ATOM 2904 C C . LEU A 1 349 ? 4.759 11.976 -4.296 1.00 92.00 349 LEU A C 1
ATOM 2906 O O . LEU A 1 349 ? 4.157 12.620 -5.138 1.00 92.00 349 LEU A O 1
ATOM 2910 N N . LEU A 1 350 ? 4.130 11.435 -3.245 1.00 92.31 350 LEU A N 1
ATOM 2911 C CA . LEU A 1 350 ? 2.667 11.478 -3.048 1.00 92.31 350 LEU A CA 1
ATOM 2912 C C . LEU A 1 350 ? 2.145 12.756 -2.360 1.00 92.31 350 LEU A C 1
ATOM 2914 O O . LEU A 1 350 ? 0.947 12.849 -2.058 1.00 92.31 350 LEU A O 1
ATOM 2918 N N . TYR A 1 351 ? 3.025 13.707 -2.047 1.00 90.00 351 TYR A N 1
ATOM 2919 C CA . TYR A 1 351 ? 2.678 14.938 -1.335 1.00 90.00 351 TYR A CA 1
ATOM 2920 C C . TYR A 1 351 ? 2.456 16.108 -2.301 1.00 90.00 351 TYR A C 1
ATOM 2922 O O . TYR A 1 351 ? 3.132 16.236 -3.322 1.00 90.00 351 TYR A O 1
ATOM 2930 N N . ASP A 1 352 ? 1.519 16.991 -1.958 1.00 88.25 352 ASP A N 1
ATOM 2931 C CA . ASP A 1 352 ? 1.198 18.187 -2.752 1.00 88.25 352 ASP A CA 1
ATOM 2932 C C . ASP A 1 352 ? 2.248 19.298 -2.569 1.00 88.25 352 ASP A C 1
ATOM 2934 O O . ASP A 1 352 ? 2.340 20.218 -3.379 1.00 88.25 352 ASP A O 1
ATOM 2938 N N . SER A 1 353 ? 3.047 19.217 -1.502 1.00 84.25 353 SER A N 1
ATOM 2939 C CA . SER A 1 353 ? 4.081 20.188 -1.145 1.00 84.25 353 SER A CA 1
ATOM 2940 C C . SER A 1 353 ? 5.390 19.496 -0.773 1.00 84.25 353 SER A C 1
ATOM 2942 O O . SER A 1 353 ? 5.392 18.427 -0.169 1.00 84.25 353 SER A O 1
ATOM 2944 N N . LEU A 1 354 ? 6.517 20.155 -1.057 1.00 77.50 354 LEU A N 1
ATOM 2945 C CA . LEU A 1 354 ? 7.856 19.699 -0.660 1.00 77.50 354 LEU A CA 1
ATOM 2946 C C . LEU A 1 354 ? 8.103 19.792 0.857 1.00 77.50 354 LEU A C 1
ATOM 2948 O O . LEU A 1 354 ? 8.994 19.124 1.380 1.00 77.50 354 LEU A O 1
ATOM 2952 N N . ILE A 1 355 ? 7.312 20.595 1.577 1.00 77.69 355 ILE A N 1
ATOM 2953 C CA . ILE A 1 355 ? 7.451 20.788 3.028 1.00 77.69 355 ILE A CA 1
ATOM 2954 C C . ILE A 1 355 ? 6.825 19.618 3.800 1.00 77.69 355 ILE A C 1
ATOM 2956 O O . ILE A 1 355 ? 7.340 19.214 4.843 1.00 77.69 355 ILE A O 1
ATOM 2960 N N . GLU A 1 356 ? 5.734 19.035 3.302 1.00 80.25 356 GLU A N 1
ATOM 2961 C CA . GLU A 1 356 ? 5.032 17.954 4.001 1.00 80.25 356 GLU A CA 1
ATOM 2962 C C . GLU A 1 356 ? 5.893 16.687 4.205 1.00 80.25 356 GLU A C 1
ATOM 2964 O O . GLU A 1 356 ? 5.890 16.169 5.324 1.00 80.25 356 GLU A O 1
ATOM 2969 N N . PRO A 1 357 ? 6.701 16.224 3.228 1.00 81.00 357 PRO A N 1
ATOM 2970 C CA . PRO A 1 357 ? 7.753 15.227 3.434 1.00 81.00 357 PRO A CA 1
ATOM 2971 C C . PRO A 1 357 ? 8.689 15.514 4.613 1.00 81.00 357 PRO A C 1
ATOM 2973 O O . PRO A 1 357 ? 8.994 14.619 5.404 1.00 81.00 357 PRO A O 1
ATOM 2976 N N . LEU A 1 358 ? 9.140 16.764 4.757 1.00 77.12 358 LEU A N 1
ATOM 2977 C CA . LEU A 1 358 ? 10.040 17.172 5.838 1.00 77.12 358 LEU A CA 1
ATOM 2978 C C . LEU A 1 358 ? 9.320 17.127 7.187 1.00 77.12 358 LEU A C 1
ATOM 2980 O O . LEU A 1 358 ? 9.851 16.589 8.159 1.00 77.12 358 LEU A O 1
ATOM 2984 N N . ILE A 1 359 ? 8.079 17.620 7.234 1.00 78.62 359 ILE A N 1
ATOM 2985 C CA . ILE A 1 359 ? 7.221 17.527 8.422 1.00 78.62 359 ILE A CA 1
ATOM 2986 C C . ILE A 1 359 ? 6.981 16.061 8.792 1.00 78.62 359 ILE A C 1
ATOM 2988 O O . ILE A 1 359 ? 7.044 15.718 9.973 1.00 78.62 359 ILE A O 1
ATOM 2992 N N . TYR A 1 360 ? 6.751 15.188 7.810 1.00 81.44 360 TYR A N 1
ATOM 2993 C CA . TYR A 1 360 ? 6.585 13.756 8.034 1.00 81.44 360 TYR A CA 1
ATOM 2994 C C . TYR A 1 360 ? 7.840 13.141 8.656 1.00 81.44 360 TYR A C 1
ATOM 2996 O O . TYR A 1 360 ? 7.737 12.466 9.673 1.00 81.44 360 TYR A O 1
ATOM 3004 N N . ILE A 1 361 ? 9.035 13.428 8.131 1.00 79.44 361 ILE A N 1
ATOM 3005 C CA . ILE A 1 361 ? 10.297 12.956 8.724 1.00 79.44 361 ILE A CA 1
ATOM 3006 C C . ILE A 1 361 ? 10.442 13.437 10.178 1.00 79.44 361 ILE A C 1
ATOM 3008 O O . ILE A 1 361 ? 10.867 12.679 11.055 1.00 79.44 361 ILE A O 1
ATOM 3012 N N . LEU A 1 362 ? 10.074 14.690 10.457 1.00 79.88 362 LEU A N 1
ATOM 3013 C CA . LEU A 1 362 ? 10.139 15.259 11.804 1.00 79.88 362 LEU A CA 1
ATOM 3014 C C . LEU A 1 362 ? 9.136 14.605 12.761 1.00 79.88 362 LEU A C 1
ATOM 3016 O O . LEU A 1 362 ? 9.470 14.396 13.931 1.00 79.88 362 LEU A O 1
ATOM 3020 N N . LYS A 1 363 ? 7.939 14.269 12.273 1.00 83.38 363 LYS A N 1
ATOM 3021 C CA . LYS A 1 363 ? 6.805 13.764 13.062 1.00 83.38 363 LYS A CA 1
ATOM 3022 C C . LYS A 1 363 ? 6.540 12.264 12.892 1.00 83.38 363 LYS A C 1
ATOM 3024 O O . LYS A 1 363 ? 5.504 11.789 13.359 1.00 83.38 363 LYS A O 1
ATOM 3029 N N . ILE A 1 364 ? 7.442 11.524 12.245 1.00 87.69 364 ILE A N 1
ATOM 3030 C CA . ILE A 1 364 ? 7.286 10.085 12.015 1.00 87.69 364 ILE A CA 1
ATOM 3031 C C . ILE A 1 364 ? 7.067 9.379 13.361 1.00 87.69 364 ILE A C 1
ATOM 3033 O O . ILE A 1 364 ? 7.876 9.564 14.267 1.00 87.69 364 ILE A O 1
ATOM 3037 N N . PRO A 1 365 ? 5.999 8.581 13.533 1.00 89.81 365 PRO A N 1
ATOM 3038 C CA . PRO A 1 365 ? 5.794 7.811 14.752 1.00 89.81 365 PRO A CA 1
ATOM 3039 C C . PRO A 1 365 ? 6.995 6.914 15.062 1.00 89.81 365 PRO A C 1
ATOM 3041 O O . PRO A 1 365 ? 7.601 6.331 14.157 1.00 89.81 365 PRO A O 1
ATOM 3044 N N . LYS A 1 366 ? 7.322 6.756 16.348 1.00 91.00 366 LYS A N 1
ATOM 3045 C CA . LYS A 1 366 ? 8.448 5.919 16.792 1.00 91.00 366 LYS A CA 1
ATOM 3046 C C . LYS A 1 366 ? 8.301 4.476 16.317 1.00 91.00 366 LYS A C 1
ATOM 3048 O O . LYS A 1 366 ? 9.285 3.850 15.937 1.00 91.00 366 LYS A O 1
ATOM 3053 N N . GLU A 1 367 ? 7.079 3.971 16.306 1.00 92.56 367 GLU A N 1
ATOM 3054 C CA . GLU A 1 367 ? 6.707 2.644 15.834 1.00 92.56 367 GLU A CA 1
ATOM 3055 C C . GLU A 1 367 ? 6.969 2.494 14.331 1.00 92.56 367 GLU A C 1
ATOM 3057 O O . GLU A 1 367 ? 7.586 1.516 13.914 1.00 92.56 367 GLU A O 1
ATOM 3062 N N . GLN A 1 368 ? 6.594 3.490 13.519 1.00 89.44 368 GLN A N 1
ATOM 3063 C CA . GLN A 1 368 ? 6.871 3.489 12.077 1.00 89.44 368 GLN A CA 1
ATOM 3064 C C . GLN A 1 368 ? 8.366 3.604 11.788 1.00 89.44 368 GLN A C 1
ATOM 3066 O O . GLN A 1 368 ? 8.883 2.874 10.946 1.00 89.44 368 GLN A O 1
ATOM 3071 N N . PHE A 1 369 ? 9.078 4.470 12.512 1.00 89.94 369 PHE A N 1
ATOM 3072 C CA . PHE A 1 369 ? 10.533 4.569 12.428 1.00 89.94 369 PHE A CA 1
ATOM 3073 C C . PHE A 1 369 ? 11.198 3.228 12.766 1.00 89.94 369 PHE A C 1
ATOM 3075 O O . PHE A 1 369 ? 12.060 2.753 12.025 1.00 89.94 369 PHE A O 1
ATOM 3082 N N . ALA A 1 370 ? 10.763 2.581 13.850 1.00 90.62 370 ALA A N 1
ATOM 3083 C CA . ALA A 1 370 ? 11.276 1.281 14.256 1.00 90.62 370 ALA A CA 1
ATOM 3084 C C . ALA A 1 370 ? 10.997 0.209 13.190 1.00 90.62 370 ALA A C 1
ATOM 3086 O O . ALA A 1 370 ? 11.930 -0.471 12.763 1.00 90.62 370 ALA A O 1
ATOM 3087 N N . LYS A 1 371 ? 9.761 0.126 12.680 1.00 88.75 371 LYS A N 1
ATOM 3088 C CA . LYS A 1 371 ? 9.369 -0.796 11.600 1.00 88.75 371 LYS A CA 1
ATOM 3089 C C . LYS A 1 371 ? 10.204 -0.571 10.336 1.00 88.75 371 LYS A C 1
ATOM 3091 O O . LYS A 1 371 ? 10.768 -1.516 9.786 1.00 88.75 371 LYS A O 1
ATOM 3096 N N . PHE A 1 372 ? 10.362 0.680 9.903 1.00 87.69 372 PHE A N 1
ATOM 3097 C CA . PHE A 1 372 ? 11.136 1.020 8.708 1.00 87.69 372 PHE A CA 1
ATOM 3098 C C . PHE A 1 372 ? 12.605 0.593 8.830 1.00 87.69 372 PHE A C 1
ATOM 3100 O O . PHE A 1 372 ? 13.178 0.056 7.881 1.00 87.69 372 PHE A O 1
ATOM 3107 N N . TYR A 1 373 ? 13.207 0.729 10.013 1.00 86.50 373 TYR A N 1
ATOM 3108 C CA . TYR A 1 373 ? 14.608 0.373 10.255 1.00 86.50 373 TYR A CA 1
ATOM 3109 C C . TYR A 1 373 ? 14.832 -1.022 10.863 1.00 86.50 373 TYR A C 1
ATOM 3111 O O . TYR A 1 373 ? 15.969 -1.336 11.212 1.00 86.50 373 TYR A O 1
ATOM 3119 N N . ASN A 1 374 ? 13.798 -1.873 10.935 1.00 87.88 374 ASN A N 1
ATOM 3120 C CA . ASN A 1 374 ? 13.845 -3.199 11.576 1.00 87.88 374 ASN A CA 1
ATOM 3121 C C . ASN A 1 374 ? 14.385 -3.146 13.021 1.00 87.88 374 ASN A C 1
ATOM 3123 O O . ASN A 1 374 ? 15.226 -3.947 13.422 1.00 87.88 374 ASN A O 1
ATOM 3127 N N . LEU A 1 375 ? 13.933 -2.163 13.797 1.00 88.50 375 LEU A N 1
ATOM 3128 C CA . LEU A 1 375 ? 14.265 -2.001 15.209 1.00 88.50 375 LEU A CA 1
ATOM 3129 C C . LEU A 1 375 ? 13.110 -2.504 16.081 1.00 88.50 375 LEU A C 1
ATOM 3131 O O . LEU A 1 375 ? 11.945 -2.389 15.704 1.00 88.50 375 LEU A O 1
ATOM 3135 N N . LYS A 1 376 ? 13.421 -2.998 17.285 1.00 89.19 376 LYS A N 1
ATOM 3136 C CA . LYS A 1 376 ? 12.392 -3.368 18.265 1.00 89.19 376 LYS A CA 1
ATOM 3137 C C . LYS A 1 376 ? 11.740 -2.091 18.823 1.00 89.19 376 LYS A C 1
ATOM 3139 O O . LYS A 1 376 ? 12.465 -1.259 19.384 1.00 89.19 376 LYS A O 1
ATOM 3144 N N . PRO A 1 377 ? 10.419 -1.892 18.682 1.00 88.12 377 PRO A N 1
ATOM 3145 C CA . PRO A 1 377 ? 9.737 -0.738 19.261 1.00 88.12 377 PRO A CA 1
ATOM 3146 C C . PRO A 1 377 ? 9.893 -0.731 20.791 1.00 88.12 377 PRO A C 1
ATOM 3148 O O . PRO A 1 377 ? 10.105 -1.767 21.416 1.00 88.12 377 PRO A O 1
ATOM 3151 N N . TYR A 1 378 ? 9.852 0.463 21.386 1.00 88.56 378 TYR A N 1
ATOM 3152 C CA . TYR A 1 378 ? 9.960 0.694 22.841 1.00 88.56 378 TYR A CA 1
ATOM 3153 C C . TYR A 1 378 ? 11.230 0.173 23.540 1.00 88.56 378 TYR A C 1
ATOM 3155 O O . TYR A 1 378 ? 11.271 0.079 24.762 1.00 88.56 378 TYR A O 1
ATOM 3163 N N . ASN A 1 379 ? 12.292 -0.124 22.789 1.00 88.38 379 ASN A N 1
ATOM 3164 C CA . ASN A 1 379 ? 13.599 -0.468 23.344 1.00 88.38 379 ASN A CA 1
ATOM 3165 C C . ASN A 1 379 ? 14.471 0.788 23.560 1.00 88.38 379 ASN A C 1
ATOM 3167 O O . ASN A 1 379 ? 14.480 1.679 22.711 1.00 88.38 379 ASN A O 1
ATOM 3171 N N . LYS A 1 380 ? 15.298 0.814 24.621 1.00 85.44 380 LYS A N 1
ATOM 3172 C CA . LYS A 1 380 ? 16.249 1.910 24.920 1.00 85.44 380 LYS A CA 1
ATOM 3173 C C . LYS A 1 380 ? 17.132 2.301 23.722 1.00 85.44 380 LYS A C 1
ATOM 3175 O O . LYS A 1 380 ? 17.350 3.486 23.477 1.00 85.44 380 LYS A O 1
ATOM 3180 N N . LYS A 1 381 ? 17.619 1.325 22.944 1.00 82.19 381 LYS A N 1
ATOM 3181 C CA . LYS A 1 381 ? 18.425 1.567 21.733 1.00 82.19 381 LYS A CA 1
ATOM 3182 C C . LYS A 1 381 ? 17.611 2.271 20.647 1.00 82.19 381 LYS A C 1
ATOM 3184 O O . LYS A 1 381 ? 18.100 3.210 20.024 1.00 82.19 381 LYS A O 1
ATOM 3189 N N . THR A 1 382 ? 16.374 1.835 20.429 1.00 86.56 382 THR A N 1
ATOM 3190 C CA . THR A 1 382 ? 15.447 2.458 19.474 1.00 86.56 382 THR A CA 1
ATOM 3191 C C . THR A 1 382 ? 15.106 3.880 19.901 1.00 86.56 382 THR A C 1
ATOM 3193 O O . THR A 1 382 ? 15.083 4.772 19.062 1.00 86.56 382 THR A O 1
ATOM 3196 N N . ASP A 1 383 ? 14.929 4.112 21.200 1.00 85.62 383 ASP A N 1
ATOM 3197 C CA . ASP A 1 383 ? 14.651 5.437 21.758 1.00 85.62 383 ASP A CA 1
ATOM 3198 C C . ASP A 1 383 ? 15.813 6.396 21.542 1.00 85.62 383 ASP A C 1
ATOM 3200 O O . ASP A 1 383 ? 15.607 7.538 21.132 1.00 85.62 383 ASP A O 1
ATOM 3204 N N . PHE A 1 384 ? 17.041 5.918 21.748 1.00 84.56 384 PHE A N 1
ATOM 3205 C CA . PHE A 1 384 ? 18.240 6.678 21.427 1.00 84.56 384 PHE A CA 1
ATOM 3206 C C . PHE A 1 384 ? 18.294 7.043 19.937 1.00 84.56 384 PHE A C 1
ATOM 3208 O O . PHE A 1 384 ? 18.400 8.222 19.601 1.00 84.56 384 PHE A O 1
ATOM 3215 N N . LEU A 1 385 ? 18.148 6.059 19.040 1.00 84.00 385 LEU A N 1
ATOM 3216 C CA . LEU A 1 385 ? 18.178 6.290 17.589 1.00 84.00 385 LEU A CA 1
ATOM 3217 C C . LEU A 1 385 ? 17.045 7.211 17.114 1.00 84.00 385 LEU A C 1
ATOM 3219 O O . LEU A 1 385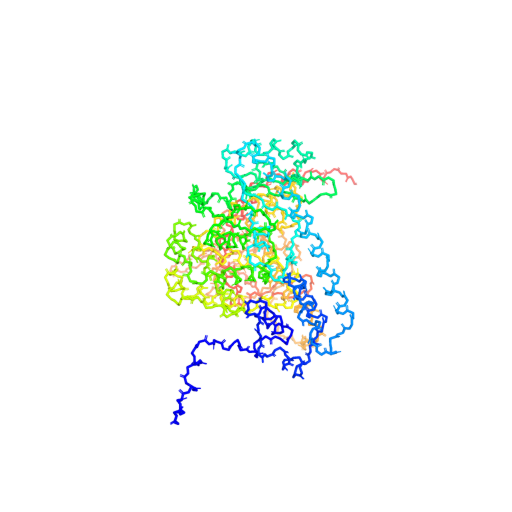 ? 17.251 8.021 16.215 1.00 84.00 385 LEU A O 1
ATOM 3223 N N . TYR A 1 386 ? 15.869 7.121 17.733 1.00 85.88 386 TYR A N 1
ATOM 3224 C CA . TYR A 1 386 ? 14.718 7.961 17.418 1.00 85.88 386 TYR A CA 1
ATOM 3225 C C . TYR A 1 386 ? 14.913 9.423 17.860 1.00 85.88 386 TYR A C 1
ATOM 3227 O O . TYR A 1 386 ? 14.496 10.348 17.154 1.00 85.88 386 TYR A O 1
ATOM 3235 N N . LYS A 1 387 ? 15.591 9.665 18.993 1.00 83.88 387 LYS A N 1
ATOM 3236 C CA . LYS A 1 387 ? 15.970 11.025 19.423 1.00 83.88 387 LYS A CA 1
ATOM 3237 C C . LYS A 1 387 ? 16.895 11.699 18.407 1.00 83.88 387 LYS A C 1
ATOM 3239 O O . LYS A 1 387 ? 16.693 12.866 18.095 1.00 83.88 387 LYS A O 1
ATOM 3244 N N . ILE A 1 388 ? 17.827 10.947 17.815 1.00 81.62 388 ILE A N 1
ATOM 3245 C CA . ILE A 1 388 ? 18.737 11.428 16.758 1.00 81.62 388 ILE A CA 1
ATOM 3246 C C . ILE A 1 388 ? 18.249 11.107 15.331 1.00 81.62 388 ILE A C 1
ATOM 3248 O O . ILE A 1 388 ? 19.052 11.069 14.396 1.00 81.62 388 ILE A O 1
ATOM 3252 N N . ARG A 1 389 ? 16.942 10.861 15.135 1.00 85.31 389 ARG A N 1
ATOM 3253 C CA . ARG A 1 389 ? 16.389 10.295 13.887 1.00 85.31 389 ARG A CA 1
ATOM 3254 C C . ARG A 1 389 ? 16.782 11.044 12.619 1.00 85.31 389 ARG A C 1
ATOM 3256 O O . ARG A 1 389 ? 17.048 10.390 11.623 1.00 85.31 389 ARG A O 1
ATOM 3263 N N . LEU A 1 390 ? 16.870 12.376 12.643 1.00 80.81 390 LEU A N 1
ATOM 3264 C CA . LEU A 1 390 ? 17.287 13.164 11.475 1.00 80.81 390 LEU A CA 1
ATOM 3265 C C . LEU A 1 390 ? 18.698 12.779 11.018 1.00 80.81 390 LEU A C 1
ATOM 3267 O O . LEU A 1 390 ? 18.894 12.381 9.871 1.00 80.81 390 LEU A O 1
ATOM 3271 N N . ALA A 1 391 ? 19.662 12.809 11.942 1.00 73.94 391 ALA A N 1
ATOM 3272 C CA . ALA A 1 391 ? 21.035 12.399 11.672 1.00 73.94 391 ALA A CA 1
ATOM 3273 C C . ALA A 1 391 ? 21.110 10.919 11.272 1.00 73.94 391 ALA A C 1
ATOM 3275 O O . ALA A 1 391 ? 21.843 10.558 10.355 1.00 73.94 391 ALA A O 1
ATOM 3276 N N . PHE A 1 392 ? 20.314 10.060 11.915 1.00 77.31 392 PHE A N 1
ATOM 3277 C CA . PHE A 1 392 ? 20.268 8.635 11.599 1.00 77.31 392 PHE A CA 1
ATOM 3278 C C . PHE A 1 392 ? 19.728 8.351 10.188 1.00 77.31 392 PHE A C 1
ATOM 3280 O O . PHE A 1 392 ? 20.316 7.545 9.467 1.00 77.31 392 PHE A O 1
ATOM 3287 N N . ILE A 1 393 ? 18.648 9.025 9.778 1.00 78.94 393 ILE A N 1
ATOM 3288 C CA . ILE A 1 393 ? 18.059 8.918 8.436 1.00 78.94 393 ILE A CA 1
ATOM 3289 C C . ILE A 1 393 ? 19.072 9.383 7.390 1.00 78.94 393 ILE A C 1
ATOM 3291 O O . ILE A 1 393 ? 19.324 8.654 6.433 1.00 78.94 393 ILE A O 1
ATOM 3295 N N . ILE A 1 394 ? 19.708 10.543 7.600 1.00 71.75 394 ILE A N 1
ATOM 3296 C CA . ILE A 1 394 ? 20.741 11.074 6.697 1.00 71.75 394 ILE A CA 1
ATOM 3297 C C . ILE A 1 394 ? 21.917 10.097 6.593 1.00 71.75 394 ILE A C 1
ATOM 3299 O O . ILE A 1 394 ? 22.346 9.762 5.490 1.00 71.75 394 ILE A O 1
ATOM 3303 N N . PHE A 1 395 ? 22.407 9.580 7.723 1.00 68.94 395 PHE A N 1
ATOM 3304 C CA . PHE A 1 395 ? 23.498 8.606 7.747 1.00 68.94 395 PHE A CA 1
ATOM 3305 C C . PHE A 1 395 ? 23.137 7.320 6.992 1.00 68.94 395 PHE A C 1
ATOM 3307 O O . PHE A 1 395 ? 23.931 6.821 6.192 1.00 68.94 395 PHE A O 1
ATOM 3314 N N . LYS A 1 396 ? 21.928 6.782 7.201 1.00 70.44 396 LYS A N 1
ATOM 3315 C CA . LYS A 1 396 ? 21.464 5.575 6.508 1.00 70.44 396 LYS A CA 1
ATOM 3316 C C . LYS A 1 396 ? 21.259 5.809 5.013 1.00 70.44 396 LYS A C 1
ATOM 3318 O O . LYS A 1 396 ? 21.731 4.987 4.225 1.00 70.44 396 LYS A O 1
ATOM 3323 N N . ALA A 1 397 ? 20.663 6.931 4.620 1.00 66.44 397 ALA A N 1
ATOM 3324 C CA . ALA A 1 397 ? 20.523 7.321 3.220 1.00 66.44 397 ALA A CA 1
ATOM 3325 C C . ALA A 1 397 ? 21.896 7.472 2.541 1.00 66.44 397 ALA A C 1
ATOM 3327 O O . ALA A 1 397 ? 22.137 6.878 1.490 1.00 66.44 397 ALA A O 1
ATOM 3328 N N . GLY A 1 398 ? 22.836 8.165 3.194 1.00 50.97 398 GLY A N 1
ATOM 3329 C CA . GLY A 1 398 ? 24.217 8.321 2.734 1.00 50.97 398 GLY A CA 1
ATOM 3330 C C . GLY A 1 398 ? 24.967 6.992 2.620 1.00 50.97 398 GLY A C 1
ATOM 3331 O O . GLY A 1 398 ? 25.666 6.766 1.640 1.00 50.97 398 GLY A O 1
ATOM 3332 N N . SER A 1 399 ? 24.765 6.053 3.551 1.00 51.03 399 SER A N 1
ATOM 3333 C CA . SER A 1 399 ? 25.400 4.727 3.487 1.00 51.03 399 SER A CA 1
ATOM 3334 C C . SER A 1 399 ? 24.933 3.876 2.294 1.00 51.03 399 SER A C 1
ATOM 3336 O O . SER A 1 399 ? 25.717 3.092 1.762 1.00 51.03 399 SER A O 1
ATOM 3338 N N . ASN A 1 400 ? 23.690 4.061 1.827 1.00 42.62 400 ASN A N 1
ATOM 3339 C CA . ASN A 1 400 ? 23.161 3.410 0.624 1.00 42.62 400 ASN A CA 1
ATOM 3340 C C . ASN A 1 400 ? 23.562 4.142 -0.673 1.00 42.62 400 ASN A C 1
ATOM 3342 O O . ASN A 1 400 ? 23.768 3.486 -1.689 1.00 42.62 400 ASN A O 1
ATOM 3346 N N . LEU A 1 401 ? 23.743 5.468 -0.646 1.00 39.16 401 LEU A N 1
ATOM 3347 C CA . LEU A 1 401 ? 24.353 6.242 -1.742 1.00 39.16 401 LEU A CA 1
ATOM 3348 C C . LEU A 1 401 ? 25.848 5.931 -1.915 1.00 39.16 401 LEU A C 1
ATOM 3350 O O . LEU A 1 401 ? 26.347 5.879 -3.037 1.00 39.16 401 LEU A O 1
ATOM 3354 N N . CYS A 1 402 ? 26.545 5.642 -0.816 1.00 31.44 402 CYS A N 1
ATOM 3355 C CA . CYS A 1 402 ? 27.929 5.185 -0.829 1.00 31.44 402 CYS A CA 1
ATOM 3356 C C . CYS A 1 402 ? 28.057 3.690 -1.142 1.00 31.44 402 CYS A C 1
ATOM 3358 O O . CYS A 1 402 ? 29.144 3.264 -1.502 1.00 31.44 402 CYS A O 1
ATOM 3360 N N . LYS A 1 403 ? 26.994 2.875 -1.071 1.00 33.84 403 LYS A N 1
ATOM 3361 C CA . LYS A 1 403 ? 27.052 1.445 -1.430 1.00 33.84 403 LYS A CA 1
ATOM 3362 C C . LYS A 1 403 ? 27.451 1.167 -2.880 1.00 33.84 403 LYS A C 1
ATOM 3364 O O . LYS A 1 403 ? 28.277 0.285 -3.047 1.00 33.84 403 LYS A O 1
ATOM 3369 N N . PRO A 1 404 ? 26.944 1.847 -3.926 1.00 35.84 404 PRO A N 1
ATOM 3370 C CA . PRO A 1 404 ? 27.436 1.638 -5.289 1.00 35.84 404 PRO A CA 1
ATOM 3371 C C . PRO A 1 404 ? 28.863 2.162 -5.486 1.00 35.84 404 PRO A C 1
ATOM 3373 O O . PRO A 1 404 ? 29.575 1.634 -6.328 1.00 35.84 404 PRO A O 1
ATOM 3376 N N . VAL A 1 405 ? 29.313 3.140 -4.690 1.00 37.12 405 VAL A N 1
ATOM 3377 C CA . VAL A 1 405 ? 30.719 3.581 -4.669 1.00 37.12 405 VAL A CA 1
ATOM 3378 C C . VAL A 1 405 ? 31.592 2.511 -4.004 1.00 37.12 405 VAL A C 1
ATOM 3380 O O . VAL A 1 405 ? 32.554 2.059 -4.604 1.00 37.12 405 VAL A O 1
ATOM 3383 N N . ILE A 1 406 ? 31.191 2.002 -2.838 1.00 31.94 406 ILE A N 1
ATOM 3384 C CA . ILE A 1 406 ? 31.844 0.908 -2.102 1.00 31.94 406 ILE A CA 1
ATOM 3385 C C . ILE A 1 406 ? 31.818 -0.401 -2.910 1.00 31.94 406 ILE A C 1
ATOM 3387 O O . ILE A 1 406 ? 32.813 -1.105 -2.950 1.00 31.94 406 ILE A O 1
ATOM 3391 N N . MET A 1 407 ? 30.727 -0.714 -3.614 1.00 28.12 407 MET A N 1
ATOM 3392 C CA . MET A 1 407 ? 30.607 -1.884 -4.495 1.00 28.12 407 MET A CA 1
ATOM 3393 C C . MET A 1 407 ? 31.373 -1.705 -5.804 1.00 28.12 407 MET A C 1
ATOM 3395 O O . MET A 1 407 ? 31.900 -2.687 -6.296 1.00 28.12 407 MET A O 1
ATOM 3399 N N . ARG A 1 408 ? 31.512 -0.487 -6.349 1.00 31.53 408 ARG A N 1
ATOM 3400 C CA . ARG A 1 408 ? 32.472 -0.218 -7.438 1.00 31.53 408 ARG A CA 1
ATOM 3401 C C . ARG A 1 408 ? 33.914 -0.389 -6.969 1.00 31.53 408 ARG A C 1
ATOM 3403 O O . ARG A 1 408 ? 34.715 -0.893 -7.740 1.00 31.53 408 ARG A O 1
ATOM 3410 N N . ILE A 1 409 ? 34.214 -0.057 -5.713 1.00 32.38 409 ILE A N 1
ATOM 3411 C CA . ILE A 1 409 ? 35.530 -0.291 -5.104 1.00 32.38 409 ILE A CA 1
ATOM 3412 C C . ILE A 1 409 ? 35.761 -1.788 -4.793 1.00 32.38 409 ILE A C 1
ATOM 3414 O O . ILE A 1 409 ? 36.889 -2.261 -4.869 1.00 32.38 409 ILE A O 1
ATOM 3418 N N . ILE A 1 410 ? 34.710 -2.561 -4.487 1.00 30.84 410 ILE A N 1
ATOM 3419 C CA . ILE A 1 410 ? 34.794 -4.018 -4.253 1.00 30.84 410 ILE A CA 1
ATOM 3420 C C . ILE A 1 410 ? 34.792 -4.814 -5.575 1.00 30.84 410 ILE A C 1
ATOM 3422 O O . ILE A 1 410 ? 35.455 -5.844 -5.667 1.00 30.84 410 ILE A O 1
ATOM 3426 N N . ALA A 1 411 ? 34.076 -4.345 -6.603 1.00 28.16 411 ALA A N 1
ATOM 3427 C CA . ALA A 1 411 ? 33.945 -5.005 -7.906 1.00 28.16 411 ALA A CA 1
ATOM 3428 C C . ALA A 1 411 ? 35.036 -4.606 -8.913 1.00 28.16 411 ALA A C 1
ATOM 3430 O O . ALA A 1 411 ? 35.218 -5.304 -9.908 1.00 28.16 411 ALA A O 1
ATOM 3431 N N . SER A 1 412 ? 35.830 -3.560 -8.654 1.00 30.98 412 SER A N 1
ATOM 3432 C CA . SER A 1 412 ? 37.075 -3.314 -9.388 1.00 30.98 412 SER A CA 1
ATOM 3433 C C . SER A 1 412 ? 38.197 -4.229 -8.875 1.00 30.98 412 SER A C 1
ATOM 3435 O O . SER A 1 412 ? 39.233 -3.771 -8.399 1.00 30.98 412 SER A O 1
ATOM 3437 N N . LYS A 1 413 ? 38.009 -5.547 -9.001 1.00 32.44 413 LYS A N 1
ATOM 3438 C CA . LYS A 1 413 ? 39.119 -6.495 -9.186 1.00 32.44 413 LYS A CA 1
ATOM 3439 C C . LYS A 1 413 ? 39.402 -6.652 -10.684 1.00 32.44 413 LYS A C 1
ATOM 3441 O O . LYS A 1 413 ? 39.503 -7.751 -11.205 1.00 32.44 413 LYS A O 1
ATOM 3446 N N . GLN A 1 414 ? 39.550 -5.535 -11.380 1.00 31.47 414 GLN A N 1
ATOM 3447 C CA . GLN A 1 414 ? 40.416 -5.458 -12.545 1.00 31.47 414 GLN A CA 1
ATOM 3448 C C . GLN A 1 414 ? 41.263 -4.216 -12.341 1.00 31.47 414 GLN A C 1
ATOM 3450 O O . GLN A 1 414 ? 40.739 -3.117 -12.167 1.00 31.47 414 GLN A O 1
ATOM 3455 N N . LYS A 1 415 ? 42.570 -4.465 -12.235 1.00 35.47 415 LYS A N 1
ATOM 3456 C CA . LYS A 1 415 ? 43.624 -3.482 -12.019 1.00 35.47 415 LYS A CA 1
ATOM 3457 C C . LYS A 1 415 ? 43.392 -2.268 -12.929 1.00 35.47 415 LYS A C 1
ATOM 3459 O O . LYS A 1 415 ? 43.532 -2.415 -14.142 1.00 35.47 415 LYS A O 1
ATOM 3464 N N . PRO A 1 416 ? 43.135 -1.067 -12.391 1.00 27.17 416 PRO A N 1
ATOM 3465 C CA . PRO A 1 416 ? 43.696 0.106 -13.020 1.00 27.17 416 PRO A CA 1
ATOM 3466 C C . PRO A 1 416 ? 45.204 0.024 -12.770 1.00 27.17 416 PRO A C 1
ATOM 3468 O O . PRO A 1 416 ? 45.655 -0.095 -11.629 1.00 27.17 416 PRO A O 1
ATOM 3471 N N . ASN A 1 417 ? 45.980 0.012 -13.847 1.00 30.78 417 ASN A N 1
ATOM 3472 C CA . ASN A 1 417 ? 47.407 0.301 -13.786 1.00 30.78 417 ASN A CA 1
ATOM 3473 C C . ASN A 1 417 ? 47.661 1.603 -12.995 1.00 30.78 417 ASN A C 1
ATOM 3475 O O . ASN A 1 417 ? 46.775 2.453 -12.925 1.00 30.78 417 ASN A O 1
ATOM 3479 N N . PHE A 1 418 ? 48.896 1.742 -12.496 1.00 26.61 418 PHE A N 1
ATOM 3480 C CA . PHE A 1 418 ? 49.475 2.811 -11.654 1.00 26.61 418 PHE A CA 1
ATOM 3481 C C . PHE A 1 418 ? 49.366 2.548 -10.139 1.00 26.61 418 PHE A C 1
ATOM 3483 O O . PHE A 1 418 ? 48.282 2.471 -9.581 1.00 26.61 418 PHE A O 1
ATOM 3490 N N . PHE A 1 419 ? 50.452 2.362 -9.383 1.00 25.41 419 PHE A N 1
ATOM 3491 C CA . PHE A 1 419 ? 51.815 2.877 -9.532 1.00 25.41 419 PHE A CA 1
ATOM 3492 C C . PHE A 1 419 ? 52.843 1.755 -9.735 1.00 25.41 419 PHE A C 1
ATOM 3494 O O . PHE A 1 419 ? 52.938 0.833 -8.922 1.00 25.41 419 PHE A O 1
ATOM 3501 N N . LYS A 1 420 ? 53.659 1.862 -10.792 1.00 26.98 420 LYS A N 1
ATOM 3502 C CA . LYS A 1 420 ? 54.981 1.236 -10.769 1.00 26.98 420 LYS A CA 1
ATOM 3503 C C . LYS A 1 420 ? 55.754 1.869 -9.608 1.00 26.98 420 LYS A C 1
ATOM 3505 O O . LYS A 1 420 ? 55.701 3.076 -9.395 1.00 26.98 420 LYS A O 1
ATOM 3510 N N . LYS A 1 421 ? 56.453 1.026 -8.850 1.00 31.94 421 LYS A N 1
ATOM 3511 C CA . LYS A 1 421 ? 57.630 1.422 -8.069 1.00 31.94 421 LYS A CA 1
ATOM 3512 C C . LYS A 1 421 ? 58.486 2.290 -9.006 1.00 31.94 421 LYS A C 1
ATOM 3514 O O . LYS A 1 421 ? 58.813 1.801 -10.084 1.00 31.94 421 LYS A O 1
ATOM 3519 N N . ASN A 1 422 ? 58.774 3.525 -8.602 1.00 29.47 422 ASN A N 1
ATOM 3520 C CA . ASN A 1 422 ? 59.431 4.599 -9.366 1.00 29.47 422 ASN A CA 1
ATOM 3521 C C . ASN A 1 422 ? 58.447 5.551 -10.064 1.00 29.47 422 ASN A C 1
ATOM 3523 O O . ASN A 1 422 ? 58.286 5.510 -11.275 1.00 29.47 422 ASN A O 1
ATOM 3527 N N . ASP A 1 423 ? 57.834 6.435 -9.276 1.00 26.17 423 ASP A N 1
ATOM 3528 C CA . ASP A 1 423 ? 57.511 7.788 -9.738 1.00 26.17 423 ASP A CA 1
ATOM 3529 C C . ASP A 1 423 ? 57.733 8.755 -8.573 1.00 26.17 423 ASP A C 1
ATOM 3531 O O . ASP A 1 423 ? 56.888 8.981 -7.702 1.00 26.17 423 ASP A O 1
ATOM 3535 N N . GLU A 1 424 ? 58.945 9.293 -8.542 1.00 30.89 424 GLU A N 1
ATOM 3536 C CA . GLU A 1 424 ? 59.385 10.395 -7.700 1.00 30.89 424 GLU A CA 1
ATOM 3537 C C . GLU A 1 424 ? 58.715 11.710 -8.138 1.00 30.89 424 GLU A C 1
ATOM 3539 O O . GLU A 1 424 ? 59.380 12.655 -8.536 1.00 30.89 424 GLU A O 1
ATOM 3544 N N . THR A 1 425 ? 57.385 11.818 -8.074 1.00 32.62 425 THR A N 1
ATOM 3545 C CA . THR A 1 425 ? 56.679 13.096 -8.300 1.00 32.62 425 THR A CA 1
ATOM 3546 C C . THR A 1 425 ? 55.397 13.220 -7.467 1.00 32.62 425 THR A C 1
ATOM 3548 O O . THR A 1 425 ? 54.289 13.383 -7.962 1.00 32.62 425 THR A O 1
ATOM 3551 N N . ALA A 1 426 ? 55.544 13.241 -6.141 1.00 34.00 426 ALA A N 1
ATOM 3552 C CA . ALA A 1 426 ? 54.573 13.891 -5.254 1.00 34.00 426 ALA A CA 1
ATOM 3553 C C . ALA A 1 426 ? 55.302 14.803 -4.257 1.00 34.00 426 ALA A C 1
ATOM 3555 O O . ALA A 1 426 ? 55.146 14.686 -3.041 1.00 34.00 426 ALA A O 1
ATOM 3556 N N . LYS A 1 427 ? 56.138 15.716 -4.774 1.00 37.00 427 LYS A N 1
ATOM 3557 C CA . LYS A 1 427 ? 56.743 16.805 -3.992 1.00 37.00 427 LYS A CA 1
ATOM 3558 C C . LYS A 1 427 ? 55.619 17.673 -3.392 1.00 37.00 427 LYS A C 1
ATOM 3560 O O . LYS A 1 427 ? 55.123 18.581 -4.049 1.00 37.00 427 LYS A O 1
ATOM 3565 N N . GLY A 1 428 ? 55.188 17.374 -2.160 1.00 45.84 428 GLY A N 1
ATOM 3566 C CA . GLY A 1 428 ? 54.309 18.246 -1.361 1.00 45.84 428 GLY A CA 1
ATOM 3567 C C . GLY A 1 428 ? 53.073 17.623 -0.692 1.00 45.84 428 GLY A C 1
ATOM 3568 O O . GLY A 1 428 ? 52.308 18.371 -0.083 1.00 45.84 428 GLY A O 1
ATOM 3569 N N . ALA A 1 429 ? 52.840 16.307 -0.773 1.00 53.53 429 ALA A N 1
ATOM 3570 C CA . ALA A 1 429 ? 51.708 15.668 -0.086 1.00 53.53 429 ALA A CA 1
ATOM 3571 C C . ALA A 1 429 ? 52.078 15.240 1.348 1.00 53.53 429 ALA A C 1
ATOM 3573 O O . ALA A 1 429 ? 52.987 14.436 1.543 1.00 53.53 429 ALA A O 1
ATOM 3574 N N . LEU A 1 430 ? 51.362 15.753 2.356 1.00 64.69 430 LEU A N 1
ATOM 3575 C CA . LEU A 1 430 ? 51.559 15.373 3.763 1.00 64.69 430 LEU A CA 1
ATOM 3576 C C . LEU A 1 430 ? 50.525 14.329 4.204 1.00 64.69 430 LEU A C 1
ATOM 3578 O O . LEU A 1 430 ? 49.335 14.465 3.909 1.00 64.69 430 LEU A O 1
ATOM 3582 N N . PHE A 1 431 ? 50.969 13.330 4.968 1.00 71.19 431 PHE A N 1
ATOM 3583 C CA . PHE A 1 431 ? 50.115 12.290 5.541 1.00 71.19 431 PHE A CA 1
ATOM 3584 C C . PHE A 1 431 ? 49.940 12.501 7.045 1.00 71.19 431 PHE A C 1
ATOM 3586 O O . PHE A 1 431 ? 50.922 12.577 7.779 1.00 71.19 431 PHE A O 1
ATOM 3593 N N . PHE A 1 432 ? 48.694 12.529 7.518 1.00 75.81 432 PHE A N 1
ATOM 3594 C CA . PHE A 1 432 ? 48.386 12.628 8.947 1.00 75.81 432 PHE A CA 1
ATOM 3595 C C . PHE A 1 432 ? 47.441 11.517 9.387 1.00 75.81 432 PHE A C 1
ATOM 3597 O O . PHE A 1 432 ? 46.516 11.153 8.665 1.00 75.81 432 PHE A O 1
ATOM 3604 N N . LYS A 1 433 ? 47.647 10.996 10.598 1.00 77.44 433 LYS A N 1
ATOM 3605 C CA . LYS A 1 433 ? 46.695 10.095 11.253 1.00 77.44 433 LYS A CA 1
ATOM 3606 C C . LYS A 1 433 ? 45.812 10.914 12.186 1.00 77.44 433 LYS A C 1
ATOM 3608 O O . LYS A 1 433 ? 46.315 11.609 13.064 1.00 77.44 433 LYS A O 1
ATOM 3613 N N . THR A 1 434 ? 44.504 10.845 11.994 1.00 78.69 434 THR A N 1
ATOM 3614 C CA . THR A 1 434 ? 43.546 11.620 12.786 1.00 78.69 434 THR A CA 1
ATOM 3615 C C . THR A 1 434 ? 43.410 11.050 14.194 1.00 78.69 434 THR A C 1
ATOM 3617 O O . THR A 1 434 ? 43.358 9.834 14.402 1.00 78.69 434 THR A O 1
ATOM 3620 N N . GLN A 1 435 ? 43.296 11.940 15.176 1.00 72.81 435 GLN A N 1
ATOM 3621 C CA . GLN A 1 435 ? 42.991 11.595 16.560 1.00 72.81 435 GLN A CA 1
ATOM 3622 C C . GLN A 1 435 ? 41.867 12.496 17.078 1.00 72.81 435 GLN A C 1
ATOM 3624 O O . GLN A 1 435 ? 41.808 13.678 16.746 1.00 72.81 435 GLN A O 1
ATOM 3629 N N . GLY A 1 436 ? 40.967 11.932 17.883 1.00 70.56 436 GLY A N 1
ATOM 3630 C CA . GLY A 1 436 ? 39.849 12.661 18.481 1.00 70.56 436 GLY A CA 1
ATOM 3631 C C . GLY A 1 436 ? 38.520 12.512 17.735 1.00 70.56 436 GLY A C 1
ATOM 3632 O O . GLY A 1 436 ? 38.391 11.764 16.762 1.00 70.56 436 GLY A O 1
ATOM 3633 N N . PHE A 1 437 ? 37.505 13.207 18.255 1.00 68.25 437 PHE A N 1
ATOM 3634 C CA . PHE A 1 437 ? 36.103 13.082 17.834 1.00 68.25 437 PHE A CA 1
ATOM 3635 C C . PHE A 1 437 ? 35.525 14.343 17.186 1.00 68.25 437 PHE A C 1
ATOM 3637 O O . PHE A 1 437 ? 34.395 14.286 16.713 1.00 68.25 437 PHE A O 1
ATOM 3644 N N . SER A 1 438 ? 36.270 15.452 17.143 1.00 72.50 438 SER A N 1
ATOM 3645 C CA . SER A 1 438 ? 35.793 16.780 16.710 1.00 72.50 438 SER A CA 1
ATOM 3646 C C . SER A 1 438 ? 35.290 16.829 15.268 1.00 72.50 438 SER A C 1
ATOM 3648 O O . SER A 1 438 ? 34.457 17.661 14.933 1.00 72.50 438 SER A O 1
ATOM 3650 N N . MET A 1 439 ? 35.786 15.935 14.416 1.00 76.56 439 MET A N 1
ATOM 3651 C CA . MET A 1 439 ? 35.408 15.833 13.006 1.00 76.56 439 MET A CA 1
ATOM 3652 C C . MET A 1 439 ? 34.445 14.681 12.729 1.00 76.56 439 MET A C 1
ATOM 3654 O O . MET A 1 439 ? 34.227 14.322 11.577 1.00 76.56 439 MET A O 1
ATOM 3658 N N . TRP A 1 440 ? 33.871 14.068 13.764 1.00 66.00 440 TRP A N 1
ATOM 3659 C CA . TRP A 1 440 ? 32.876 13.017 13.586 1.00 66.00 440 TRP A CA 1
ATOM 3660 C C . TRP A 1 440 ? 31.568 13.612 13.028 1.00 66.00 440 TRP A C 1
ATOM 3662 O O . TRP A 1 440 ? 31.139 14.658 13.505 1.00 66.00 440 TRP A O 1
ATOM 3672 N N . PRO A 1 441 ? 30.896 12.975 12.049 1.00 62.31 441 PRO A N 1
ATOM 3673 C CA . PRO A 1 441 ? 31.163 11.650 11.477 1.00 62.31 441 PRO A CA 1
ATOM 3674 C C . PRO A 1 441 ? 32.131 11.637 10.279 1.00 62.31 441 PRO A C 1
ATOM 3676 O O . PRO A 1 441 ? 32.428 10.559 9.759 1.00 62.31 441 PRO A O 1
ATOM 3679 N N . PHE A 1 442 ? 32.597 12.801 9.819 1.00 70.88 442 PHE A N 1
ATOM 3680 C CA . PHE A 1 442 ? 33.403 12.958 8.607 1.00 70.88 442 PHE A CA 1
ATOM 3681 C C . PHE A 1 442 ? 34.776 12.270 8.701 1.00 70.88 442 PHE A C 1
ATOM 3683 O O . PHE A 1 442 ? 35.124 11.474 7.821 1.00 70.88 442 PHE A O 1
ATOM 3690 N N . LEU A 1 443 ? 35.512 12.485 9.794 1.00 74.38 443 LEU A N 1
ATOM 3691 C CA . LEU A 1 443 ? 36.747 11.769 10.136 1.00 74.38 443 LEU A CA 1
ATOM 3692 C C . LEU A 1 443 ? 36.564 10.988 11.437 1.00 74.38 443 LEU A C 1
ATOM 3694 O O . LEU A 1 443 ? 35.938 11.462 12.388 1.00 74.38 443 LEU A O 1
ATOM 3698 N N . LYS A 1 444 ? 37.130 9.784 11.484 1.00 75.31 444 LYS A N 1
ATOM 3699 C CA . LYS A 1 444 ? 37.213 8.951 12.688 1.00 75.31 444 LYS A CA 1
ATOM 3700 C C . LYS A 1 444 ? 38.642 8.932 13.205 1.00 75.31 444 LYS A C 1
ATOM 3702 O O . LYS A 1 444 ? 39.576 9.171 12.448 1.00 75.31 444 LYS A O 1
ATOM 3707 N N . THR A 1 445 ? 38.819 8.625 14.488 1.00 73.62 445 THR A N 1
ATOM 3708 C CA . THR A 1 445 ? 40.154 8.356 15.037 1.00 73.62 445 THR A CA 1
ATOM 3709 C C . THR A 1 445 ? 40.789 7.184 14.285 1.00 73.62 445 THR A C 1
ATOM 3711 O O . THR A 1 445 ? 40.168 6.132 14.146 1.00 73.62 445 THR A O 1
ATOM 3714 N N . GLY A 1 446 ? 42.017 7.377 13.808 1.00 71.06 446 GLY A N 1
ATOM 3715 C CA . GLY A 1 446 ? 42.788 6.374 13.078 1.00 71.06 446 GLY A CA 1
ATOM 3716 C C . GLY A 1 446 ? 42.722 6.464 11.551 1.00 71.06 446 GLY A C 1
ATOM 3717 O O . GLY A 1 446 ? 43.524 5.786 10.907 1.00 71.06 446 GLY A O 1
ATOM 3718 N N . ASP A 1 447 ? 41.851 7.304 10.977 1.00 77.25 447 ASP A N 1
ATOM 3719 C CA . ASP A 1 447 ? 41.839 7.575 9.532 1.00 77.25 447 ASP A CA 1
ATOM 3720 C C . ASP A 1 447 ? 43.180 8.216 9.109 1.00 77.25 447 ASP A C 1
ATOM 3722 O O . ASP A 1 447 ? 43.748 9.039 9.835 1.00 77.25 447 ASP A O 1
ATOM 3726 N N . LYS A 1 448 ? 43.705 7.857 7.929 1.00 80.50 448 LYS A N 1
ATOM 3727 C CA . LYS A 1 448 ? 44.873 8.541 7.346 1.00 80.50 448 LYS A CA 1
ATOM 3728 C C . LYS A 1 448 ? 44.382 9.579 6.345 1.00 80.50 448 LYS A C 1
ATOM 3730 O O . LYS A 1 448 ? 43.651 9.236 5.424 1.00 80.50 448 LYS A O 1
ATOM 3735 N N . VAL A 1 449 ? 44.770 10.834 6.497 1.00 82.31 449 VAL A N 1
ATOM 3736 C CA . VAL A 1 449 ? 44.387 11.923 5.590 1.00 82.31 449 VAL A CA 1
ATOM 3737 C C . VAL A 1 449 ? 45.587 12.363 4.765 1.00 82.31 449 VAL A C 1
ATOM 3739 O O . VAL A 1 449 ? 46.709 12.398 5.268 1.00 82.31 449 VAL A O 1
ATOM 3742 N N . VAL A 1 450 ? 45.336 12.691 3.501 1.00 82.12 450 VAL A N 1
ATOM 3743 C CA . VAL A 1 450 ? 46.317 13.259 2.575 1.00 82.12 450 VAL A CA 1
ATOM 3744 C C . VAL A 1 450 ? 45.994 14.732 2.401 1.00 82.12 450 VAL A C 1
ATOM 3746 O O . VAL A 1 450 ? 44.873 15.090 2.025 1.00 82.12 450 VAL A O 1
ATOM 3749 N N . ILE A 1 451 ? 46.977 15.579 2.679 1.00 82.44 451 ILE A N 1
ATOM 3750 C CA . ILE A 1 451 ? 46.855 17.029 2.595 1.00 82.44 451 ILE A CA 1
ATOM 3751 C C . ILE A 1 451 ? 47.515 17.519 1.313 1.00 82.44 451 ILE A C 1
ATOM 3753 O O . ILE A 1 451 ? 48.664 17.187 1.028 1.00 82.44 451 ILE A O 1
ATOM 3757 N N . SER A 1 452 ? 46.785 18.338 0.562 1.00 80.31 452 SER A N 1
ATOM 3758 C CA . SER A 1 452 ? 47.304 19.100 -0.568 1.00 80.31 452 SER A CA 1
ATOM 3759 C C . SER A 1 452 ? 47.536 20.537 -0.116 1.00 80.31 452 SER A C 1
ATOM 3761 O O . SER A 1 452 ? 46.604 21.215 0.333 1.00 80.31 452 SER A O 1
ATOM 3763 N N . LYS A 1 453 ? 48.782 21.005 -0.236 1.00 79.44 453 LYS A N 1
ATOM 3764 C CA . LYS A 1 453 ? 49.106 22.422 -0.062 1.00 79.44 453 LYS A CA 1
ATOM 3765 C C . LYS A 1 453 ? 48.448 23.203 -1.199 1.00 79.44 453 LYS A C 1
ATOM 3767 O O . LYS A 1 453 ? 48.612 22.860 -2.369 1.00 79.44 453 LYS A O 1
ATOM 3772 N N . ARG A 1 454 ? 47.655 24.211 -0.850 1.00 74.75 454 ARG A N 1
ATOM 3773 C CA . ARG A 1 454 ? 46.903 25.036 -1.797 1.00 74.75 454 ARG A CA 1
ATOM 3774 C C . ARG A 1 454 ? 47.026 26.504 -1.390 1.00 74.75 454 ARG A C 1
ATOM 3776 O O . ARG A 1 454 ? 47.045 26.758 -0.185 1.00 74.75 454 ARG A O 1
ATOM 3783 N N . PRO A 1 455 ? 47.102 27.440 -2.352 1.00 76.38 455 PRO A N 1
ATOM 3784 C CA . PRO A 1 455 ? 47.014 28.865 -2.054 1.00 76.38 455 PRO A CA 1
ATOM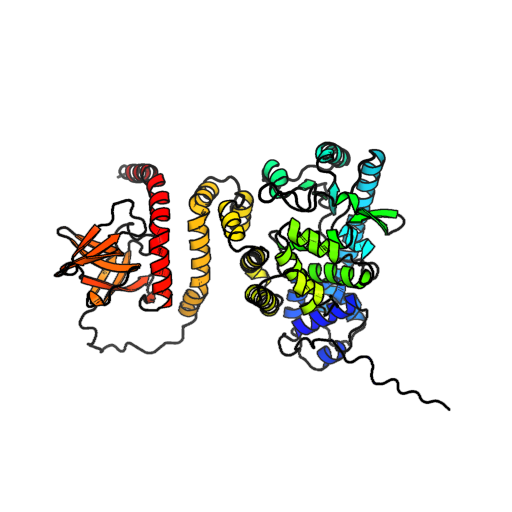 3785 C C . PRO A 1 455 ? 45.704 29.167 -1.319 1.00 76.38 455 PRO A C 1
ATOM 3787 O O . PRO A 1 455 ? 44.667 28.562 -1.634 1.00 76.38 455 PRO A O 1
ATOM 3790 N N . ALA A 1 456 ? 45.742 30.061 -0.331 1.00 73.31 456 ALA A N 1
ATOM 3791 C CA . ALA A 1 456 ? 44.589 30.361 0.515 1.00 73.31 456 ALA A CA 1
ATOM 3792 C C . ALA A 1 456 ? 43.391 30.859 -0.315 1.00 73.31 456 ALA A C 1
ATOM 3794 O O . ALA A 1 456 ? 42.243 30.542 -0.006 1.00 73.31 456 ALA A O 1
ATOM 3795 N N . GLU A 1 457 ? 43.650 31.554 -1.426 1.00 77.38 457 GLU A N 1
ATOM 3796 C CA . GLU A 1 457 ? 42.710 32.057 -2.443 1.00 77.38 457 GLU A CA 1
ATOM 3797 C C . GLU A 1 457 ? 41.763 30.974 -2.960 1.00 77.38 457 GLU A C 1
ATOM 3799 O O . GLU A 1 457 ? 40.609 31.250 -3.276 1.00 77.38 457 GLU A O 1
ATOM 3804 N N . THR A 1 458 ? 42.229 29.727 -2.990 1.00 81.25 458 THR A N 1
ATOM 3805 C CA . THR A 1 458 ? 41.478 28.592 -3.541 1.00 81.25 458 THR A CA 1
ATOM 3806 C C . THR A 1 458 ? 40.584 27.880 -2.522 1.00 81.25 458 THR A C 1
ATOM 3808 O O . THR A 1 458 ? 39.816 26.993 -2.901 1.00 81.25 458 THR A O 1
ATOM 3811 N N . LEU A 1 459 ? 40.674 28.244 -1.238 1.00 85.06 459 LEU A N 1
ATOM 3812 C CA . LEU A 1 459 ? 39.861 27.662 -0.171 1.00 85.06 459 LEU A CA 1
ATOM 3813 C C . LEU A 1 459 ? 38.424 28.188 -0.229 1.00 85.06 459 LEU A C 1
ATOM 3815 O O . LEU A 1 459 ? 38.193 29.389 -0.377 1.00 85.06 459 LEU A O 1
ATOM 3819 N N . LYS A 1 460 ? 37.459 27.277 -0.068 1.00 86.06 460 LYS A N 1
ATOM 3820 C CA . LYS A 1 460 ? 36.020 27.576 -0.069 1.00 86.06 460 LYS A CA 1
ATOM 3821 C C . LYS A 1 460 ? 35.372 27.217 1.268 1.00 86.06 460 LYS A C 1
ATOM 3823 O O . LYS A 1 460 ? 35.823 26.313 1.975 1.00 86.06 460 LYS A O 1
ATOM 3828 N N . ILE A 1 461 ? 34.253 27.871 1.587 1.00 85.81 461 ILE A N 1
ATOM 3829 C CA . ILE A 1 461 ? 33.391 27.462 2.707 1.00 85.81 461 ILE A CA 1
ATOM 3830 C C . ILE A 1 461 ? 32.962 25.999 2.504 1.00 85.81 461 ILE A C 1
ATOM 3832 O O . ILE A 1 461 ? 32.550 25.603 1.416 1.00 85.81 461 ILE A O 1
ATOM 3836 N N . GLY A 1 462 ? 33.077 25.195 3.561 1.00 81.25 462 GLY A N 1
ATOM 3837 C CA . GLY A 1 462 ? 32.847 23.751 3.546 1.00 81.25 462 GLY A CA 1
ATOM 3838 C C . GLY A 1 462 ? 34.121 22.913 3.416 1.00 81.25 462 GLY A C 1
ATOM 3839 O O . GLY A 1 462 ? 34.086 21.725 3.756 1.00 81.25 462 GLY A O 1
ATOM 3840 N N . ASP A 1 463 ? 35.247 23.493 2.995 1.00 87.81 463 ASP A N 1
ATOM 3841 C CA . ASP A 1 463 ? 36.519 22.774 2.912 1.00 87.81 463 ASP A CA 1
ATOM 3842 C C . ASP A 1 463 ? 37.018 22.332 4.286 1.00 87.81 463 ASP A C 1
ATOM 3844 O O . ASP A 1 463 ? 36.823 23.017 5.285 1.00 87.81 463 ASP A O 1
ATOM 3848 N N . VAL A 1 464 ? 37.687 21.179 4.338 1.00 89.12 464 VAL A N 1
ATOM 3849 C CA . VAL A 1 464 ? 38.340 20.700 5.558 1.00 89.12 464 VAL A CA 1
ATOM 3850 C C . VAL A 1 464 ? 39.830 20.971 5.454 1.00 89.12 464 VAL A C 1
ATOM 3852 O O . VAL A 1 464 ? 40.515 20.415 4.591 1.00 89.12 464 VAL A O 1
ATOM 3855 N N . ILE A 1 465 ? 40.312 21.838 6.336 1.00 90.06 465 ILE A N 1
ATOM 3856 C CA . ILE A 1 465 ? 41.693 22.307 6.353 1.00 90.06 465 ILE A CA 1
ATOM 3857 C C . ILE A 1 465 ? 42.463 21.691 7.512 1.00 90.06 465 ILE A C 1
ATOM 3859 O O . ILE A 1 465 ? 41.892 21.335 8.544 1.00 90.06 465 ILE A O 1
ATOM 3863 N N . LEU A 1 466 ? 43.772 21.573 7.327 1.00 88.38 466 LEU A N 1
ATOM 3864 C CA . LEU A 1 466 ? 44.730 21.290 8.379 1.00 88.38 466 LEU A CA 1
ATOM 3865 C C . LEU A 1 466 ? 45.487 22.580 8.687 1.00 88.38 466 LEU A C 1
ATOM 3867 O O . LEU A 1 466 ? 46.073 23.177 7.784 1.00 88.38 466 LEU A O 1
ATOM 3871 N N . TYR A 1 467 ? 45.497 22.999 9.945 1.00 87.88 467 TYR A N 1
ATOM 3872 C CA . TYR A 1 467 ? 46.208 24.194 10.392 1.00 87.88 467 TYR A CA 1
ATOM 3873 C C . TYR A 1 467 ? 46.931 23.933 11.710 1.00 87.88 467 TYR A C 1
ATOM 3875 O O . TYR A 1 467 ? 46.594 23.018 12.468 1.00 87.88 467 TYR A O 1
ATOM 3883 N N . ARG A 1 468 ? 47.980 24.715 11.957 1.00 83.38 468 ARG A N 1
ATOM 3884 C CA . ARG A 1 468 ? 48.812 24.607 13.155 1.00 83.38 468 ARG A CA 1
ATOM 3885 C C . ARG A 1 468 ? 48.467 25.732 14.118 1.00 83.38 468 ARG A C 1
ATOM 3887 O O . ARG A 1 468 ? 48.608 26.894 13.762 1.00 83.38 468 ARG A O 1
ATOM 3894 N N . THR A 1 469 ? 48.061 25.384 15.335 1.00 78.38 469 THR A N 1
ATOM 3895 C CA . THR A 1 469 ? 48.010 26.320 16.466 1.00 78.38 469 THR A CA 1
ATOM 3896 C C . THR A 1 469 ? 49.298 26.210 17.286 1.00 78.38 469 THR A C 1
ATOM 3898 O O . THR A 1 469 ? 50.126 25.339 17.013 1.00 78.38 469 THR A O 1
ATOM 3901 N N . SER A 1 470 ? 49.484 27.073 18.290 1.00 72.50 470 SER A N 1
ATOM 3902 C CA . SER A 1 470 ? 50.686 27.082 19.142 1.00 72.50 470 SER A CA 1
ATOM 3903 C C . SER A 1 470 ? 50.991 25.726 19.793 1.00 72.50 470 SER A C 1
ATOM 3905 O O . SER A 1 470 ? 52.156 25.372 19.928 1.00 72.50 470 SER A O 1
ATOM 3907 N N . ASN A 1 471 ? 49.960 24.938 20.124 1.00 70.44 471 ASN A N 1
ATOM 3908 C CA . ASN A 1 471 ? 50.112 23.714 20.922 1.00 70.44 471 ASN A CA 1
ATOM 3909 C C . ASN A 1 471 ? 49.707 22.419 20.193 1.00 70.44 471 ASN A C 1
ATOM 3911 O O . ASN A 1 471 ? 49.920 21.332 20.727 1.00 70.44 471 ASN A O 1
ATOM 3915 N N . LYS A 1 472 ? 49.071 22.489 19.012 1.00 81.25 472 LYS A N 1
ATOM 3916 C CA . LYS A 1 472 ? 48.574 21.295 18.299 1.00 81.25 472 LYS A CA 1
ATOM 3917 C C . LYS A 1 472 ? 48.324 21.541 16.811 1.00 81.25 472 LYS A C 1
ATOM 3919 O O . LYS A 1 472 ? 48.098 22.661 16.364 1.00 81.25 472 LYS A O 1
ATOM 3924 N N . ILE A 1 473 ? 48.301 20.457 16.041 1.00 82.94 473 ILE A N 1
ATOM 3925 C CA . ILE A 1 473 ? 47.807 20.460 14.661 1.00 82.94 473 ILE A CA 1
ATOM 3926 C C . ILE A 1 473 ? 46.329 20.071 14.690 1.00 82.94 473 ILE A C 1
ATOM 3928 O O . ILE A 1 473 ? 45.962 19.048 15.270 1.00 82.94 473 ILE A O 1
ATOM 3932 N N . VAL A 1 474 ? 45.484 20.892 14.072 1.00 85.31 474 VAL A N 1
ATOM 3933 C CA . VAL A 1 474 ? 44.028 20.737 14.093 1.00 85.31 474 VAL A CA 1
ATOM 3934 C C . VAL A 1 474 ? 43.510 20.583 12.675 1.00 85.31 474 VAL A C 1
ATOM 3936 O O . VAL A 1 474 ? 44.005 21.201 11.735 1.00 85.31 474 VAL A O 1
ATOM 3939 N N . CYS A 1 475 ? 42.501 19.729 12.527 1.00 87.12 475 CYS A N 1
ATOM 3940 C CA . CYS A 1 475 ? 41.788 19.556 11.279 1.00 87.12 475 CYS A CA 1
ATOM 3941 C C . CYS A 1 475 ? 40.317 19.888 11.491 1.00 87.12 475 CYS A C 1
ATOM 3943 O O . CYS A 1 475 ? 39.656 19.143 12.209 1.00 87.12 475 CYS A O 1
ATOM 3945 N N . HIS A 1 476 ? 39.823 20.967 10.881 1.00 90.38 476 HIS A N 1
ATOM 3946 C CA . HIS A 1 476 ? 38.436 21.432 11.007 1.00 90.38 476 HIS A CA 1
ATOM 3947 C C . HIS A 1 476 ? 37.880 21.951 9.680 1.00 90.38 476 HIS A C 1
ATOM 3949 O O . HIS A 1 476 ? 38.619 22.202 8.725 1.00 90.38 476 HIS A O 1
ATOM 3955 N N . ARG A 1 477 ? 36.552 22.081 9.615 1.00 90.38 477 ARG A N 1
ATOM 3956 C CA . ARG A 1 477 ? 35.834 22.569 8.440 1.00 90.38 477 ARG A CA 1
ATOM 3957 C C . ARG A 1 477 ? 35.726 24.089 8.455 1.00 90.38 477 ARG A C 1
ATOM 3959 O O . ARG A 1 477 ? 35.360 24.667 9.475 1.00 90.38 477 ARG A O 1
ATOM 3966 N N . LEU A 1 478 ? 35.978 24.719 7.314 1.00 89.50 478 LEU A N 1
ATOM 3967 C CA . LEU A 1 478 ? 35.758 26.143 7.102 1.00 89.50 478 LEU A CA 1
ATOM 3968 C C . LEU A 1 478 ? 34.263 26.453 7.082 1.00 89.50 478 LEU A C 1
ATOM 3970 O O . LEU A 1 478 ? 33.523 25.907 6.264 1.00 89.50 478 LEU A O 1
ATOM 3974 N N . ILE A 1 479 ? 33.825 27.341 7.969 1.00 87.38 479 ILE A N 1
ATOM 3975 C CA . ILE A 1 479 ? 32.413 27.724 8.096 1.00 87.38 479 ILE A CA 1
ATOM 3976 C C . ILE A 1 479 ? 32.140 29.149 7.615 1.00 87.38 479 ILE A C 1
ATOM 3978 O O . ILE A 1 479 ? 31.030 29.444 7.183 1.00 87.38 479 ILE A O 1
ATOM 3982 N N . ARG A 1 480 ? 33.136 30.035 7.699 1.00 87.00 480 ARG A N 1
ATOM 3983 C CA . ARG A 1 480 ? 33.025 31.445 7.322 1.00 87.00 480 ARG A CA 1
ATOM 3984 C C . ARG A 1 480 ? 34.404 31.999 6.997 1.00 87.00 480 ARG A C 1
ATOM 3986 O O . ARG A 1 480 ? 35.404 31.539 7.538 1.00 87.00 480 ARG A O 1
ATOM 3993 N N . GLU A 1 481 ? 34.432 33.016 6.158 1.00 88.44 481 GLU A N 1
ATOM 3994 C CA . GLU A 1 481 ? 35.626 33.763 5.792 1.00 88.44 481 GLU A CA 1
ATOM 3995 C C . GLU A 1 481 ? 35.443 35.243 6.149 1.00 88.44 481 GLU A C 1
ATOM 3997 O O . GLU A 1 481 ? 34.335 35.768 6.038 1.00 88.44 481 GLU A O 1
ATOM 4002 N N . VAL A 1 482 ? 36.519 35.905 6.577 1.00 85.31 482 VAL A N 1
ATOM 4003 C CA . VAL A 1 482 ? 36.576 37.350 6.825 1.00 85.31 482 VAL A CA 1
ATOM 4004 C C . VAL A 1 482 ? 37.808 37.924 6.130 1.00 85.31 482 VAL A C 1
ATOM 4006 O O . VAL A 1 482 ? 38.924 37.448 6.336 1.00 85.31 482 VAL A O 1
ATOM 4009 N N . LYS A 1 483 ? 37.605 38.959 5.311 1.00 81.81 483 LYS A N 1
ATOM 4010 C CA . LYS A 1 483 ? 38.673 39.679 4.609 1.00 81.81 483 LYS A CA 1
ATOM 4011 C C . LYS A 1 483 ? 38.856 41.065 5.221 1.00 81.81 483 LYS A C 1
ATOM 4013 O O . LYS A 1 483 ? 37.869 41.755 5.460 1.00 81.81 483 LYS A O 1
ATOM 4018 N N . THR A 1 484 ? 40.101 41.471 5.438 1.00 76.75 484 THR A N 1
ATOM 4019 C CA . THR A 1 484 ? 40.493 42.863 5.702 1.00 76.75 484 THR A CA 1
ATOM 4020 C C . THR A 1 484 ? 41.414 43.346 4.579 1.00 76.75 484 THR A C 1
ATOM 4022 O O . THR A 1 484 ? 41.901 42.531 3.797 1.00 76.75 484 THR A O 1
ATOM 4025 N N . GLU A 1 485 ? 41.687 44.651 4.489 1.00 69.38 485 GLU A N 1
ATOM 4026 C CA . GLU A 1 485 ? 42.496 45.246 3.404 1.00 69.38 485 GLU A CA 1
ATOM 4027 C C . GLU A 1 485 ? 43.906 44.644 3.247 1.00 69.38 485 GLU A C 1
ATOM 4029 O O . GLU A 1 485 ? 44.505 44.757 2.182 1.00 69.38 485 GLU A O 1
ATOM 4034 N N . LYS A 1 486 ? 44.446 43.988 4.287 1.00 68.06 486 LYS A N 1
ATOM 4035 C CA . LYS A 1 486 ? 45.802 43.408 4.279 1.00 68.06 486 LYS A CA 1
ATOM 4036 C C . LYS A 1 486 ? 45.884 41.937 4.713 1.00 68.06 486 LYS A C 1
ATOM 4038 O O . LYS A 1 486 ? 46.980 41.382 4.675 1.00 68.06 486 LYS A O 1
ATOM 4043 N N . LYS A 1 487 ? 44.793 41.308 5.180 1.00 77.88 487 LYS A N 1
ATOM 4044 C CA . LYS A 1 487 ? 44.815 39.934 5.730 1.00 77.88 487 LYS A CA 1
ATOM 4045 C C . LYS A 1 487 ? 43.510 39.171 5.490 1.00 77.88 487 LYS A C 1
ATOM 4047 O O . LYS A 1 487 ? 42.424 39.752 5.467 1.00 77.88 487 LYS A O 1
ATOM 4052 N N . ARG A 1 488 ? 43.610 37.842 5.399 1.00 82.81 488 ARG A N 1
ATOM 4053 C CA . ARG A 1 488 ? 42.466 36.927 5.299 1.00 82.81 488 ARG A CA 1
ATOM 4054 C C . ARG A 1 488 ? 42.406 35.994 6.502 1.00 82.81 488 ARG A C 1
ATOM 4056 O O . ARG A 1 488 ? 43.378 35.321 6.836 1.00 82.81 488 ARG A O 1
ATOM 4063 N N . PHE A 1 489 ? 41.234 35.933 7.124 1.00 88.50 489 PHE A N 1
ATOM 4064 C CA . PHE A 1 489 ? 40.959 35.053 8.252 1.00 88.50 489 PHE A CA 1
ATOM 4065 C C . PHE A 1 489 ? 39.819 34.097 7.929 1.00 88.50 489 PHE A C 1
ATOM 4067 O O . PHE A 1 489 ? 38.860 34.433 7.229 1.00 88.50 489 PHE A O 1
ATOM 4074 N N . PHE A 1 490 ? 39.889 32.904 8.503 1.00 89.69 490 PHE A N 1
ATOM 4075 C CA . PHE A 1 490 ? 38.873 31.878 8.353 1.00 89.69 490 PHE A CA 1
ATOM 4076 C C . PHE A 1 490 ? 38.342 31.447 9.712 1.00 89.69 490 PHE A C 1
ATOM 4078 O O . PHE A 1 490 ? 39.105 31.252 10.650 1.00 89.69 490 PHE A O 1
ATOM 4085 N N . TYR A 1 491 ? 37.034 31.239 9.813 1.00 89.75 491 TYR A N 1
ATOM 4086 C CA . TYR A 1 491 ? 36.455 30.523 10.941 1.00 89.75 491 TYR A CA 1
ATOM 4087 C C . TYR A 1 491 ? 36.413 29.039 10.611 1.00 89.75 491 TYR A C 1
ATOM 4089 O O . TYR A 1 491 ? 35.768 28.634 9.635 1.00 89.75 491 TYR A O 1
ATOM 4097 N N . ALA A 1 492 ? 37.071 28.233 11.437 1.00 88.50 492 ALA A N 1
ATOM 4098 C CA . ALA A 1 492 ? 37.086 26.785 11.329 1.00 88.50 492 ALA A CA 1
ATOM 4099 C C . ALA A 1 492 ? 36.369 26.151 12.528 1.00 88.50 492 ALA A C 1
ATOM 4101 O O . ALA A 1 492 ? 36.462 26.630 13.657 1.00 88.50 492 ALA A O 1
ATOM 4102 N N . ARG A 1 493 ? 35.618 25.074 12.292 1.00 87.94 493 ARG A N 1
ATOM 4103 C CA . ARG A 1 493 ? 34.967 24.311 13.363 1.00 87.94 493 ARG A CA 1
ATOM 4104 C C . ARG A 1 493 ? 34.911 22.825 13.041 1.00 87.94 493 ARG A C 1
ATOM 4106 O O . ARG A 1 493 ? 34.753 22.424 11.889 1.00 87.94 493 ARG A O 1
ATOM 4113 N N . GLY A 1 494 ? 35.021 21.999 14.077 1.00 83.69 494 GLY A N 1
ATOM 4114 C CA . GLY A 1 494 ? 34.773 20.566 13.969 1.00 83.69 494 GLY A CA 1
ATOM 4115 C C . GLY A 1 494 ? 33.297 20.239 13.710 1.00 83.69 494 GLY A C 1
ATOM 4116 O O . GLY A 1 494 ? 32.418 20.867 14.296 1.00 83.69 494 GLY A O 1
ATOM 4117 N N . ASP A 1 495 ? 33.021 19.229 12.882 1.00 78.31 495 ASP A N 1
ATOM 4118 C CA . ASP A 1 495 ? 31.659 18.805 12.505 1.00 78.31 495 ASP A CA 1
ATOM 4119 C C . ASP A 1 495 ? 30.774 18.382 13.697 1.00 78.31 495 ASP A C 1
ATOM 4121 O O . ASP A 1 495 ? 29.547 18.463 13.618 1.00 78.31 495 ASP A O 1
ATOM 4125 N N . SER A 1 496 ? 31.386 17.954 14.804 1.00 70.06 496 SER A N 1
ATOM 4126 C CA . SER A 1 496 ? 30.719 17.593 16.064 1.00 70.06 496 SER A CA 1
ATOM 4127 C C . SER A 1 496 ? 31.085 18.514 17.232 1.00 70.06 496 SER A C 1
ATOM 4129 O O . SER A 1 496 ? 30.683 18.245 18.368 1.00 70.06 496 SER A O 1
ATOM 4131 N N . SER A 1 497 ? 31.881 19.562 16.991 1.00 74.38 497 SER A N 1
ATOM 4132 C CA . SER A 1 497 ? 32.382 20.422 18.062 1.00 74.38 497 SER A CA 1
ATOM 4133 C C . SER A 1 497 ? 31.273 21.320 18.605 1.00 74.38 497 SER A C 1
ATOM 4135 O O . SER A 1 497 ? 30.612 22.025 17.846 1.00 74.38 497 SER A O 1
ATOM 4137 N N . THR A 1 498 ? 31.098 21.310 19.928 1.00 62.19 498 THR A N 1
ATOM 4138 C CA . THR A 1 498 ? 30.227 22.245 20.661 1.00 62.19 498 THR A CA 1
ATOM 4139 C C . THR A 1 498 ? 30.889 23.594 20.916 1.00 62.19 498 THR A C 1
ATOM 4141 O O . THR A 1 498 ? 30.228 24.512 21.390 1.00 62.19 498 THR A O 1
ATOM 4144 N N . ASP A 1 499 ? 32.190 23.684 20.662 1.00 65.75 499 ASP A N 1
ATOM 4145 C CA . ASP A 1 499 ? 32.991 24.854 20.993 1.00 65.75 499 ASP A CA 1
ATOM 4146 C C . ASP A 1 499 ? 32.796 25.940 19.921 1.00 65.75 499 ASP A C 1
ATOM 4148 O O . ASP A 1 499 ? 32.369 25.661 18.789 1.00 65.75 499 ASP A O 1
ATOM 4152 N N . SER A 1 500 ? 33.073 27.195 20.284 1.00 69.56 500 SER A N 1
ATOM 4153 C CA . SER A 1 500 ? 33.013 28.311 19.341 1.00 69.56 500 SER A CA 1
ATOM 4154 C C . SER A 1 500 ? 33.978 28.081 18.175 1.00 69.56 500 SER A C 1
ATOM 4156 O O . SER A 1 500 ? 34.993 27.396 18.297 1.00 69.56 500 SER A O 1
ATOM 4158 N N . ALA A 1 501 ? 33.624 28.611 17.004 1.00 80.44 501 ALA A N 1
ATOM 4159 C CA . ALA A 1 501 ? 34.476 28.489 15.832 1.00 80.44 501 ALA A CA 1
ATOM 4160 C C . ALA A 1 501 ? 35.814 29.201 16.065 1.00 80.44 501 ALA A C 1
ATOM 4162 O O . ALA A 1 501 ? 35.841 30.338 16.537 1.00 80.44 501 ALA A O 1
ATOM 4163 N N . GLU A 1 502 ? 36.906 28.533 15.712 1.00 85.06 502 GLU A N 1
ATOM 4164 C CA . GLU A 1 502 ? 38.264 29.033 15.884 1.00 85.06 502 GLU A CA 1
ATOM 4165 C C . GLU A 1 502 ? 38.602 29.997 14.741 1.00 85.06 502 GLU A C 1
ATOM 4167 O O . GLU A 1 502 ? 38.312 29.706 13.577 1.00 85.06 502 GLU A O 1
ATOM 4172 N N . LEU A 1 503 ? 39.209 31.142 15.063 1.00 88.38 503 LEU A N 1
ATOM 4173 C CA . LEU A 1 503 ? 39.728 32.075 14.064 1.00 88.38 503 LEU A CA 1
ATOM 4174 C C . LEU A 1 503 ? 41.124 31.616 13.627 1.00 88.38 503 LEU A C 1
ATOM 4176 O O . LEU A 1 503 ? 42.029 31.493 14.449 1.00 88.38 503 LEU A O 1
ATOM 4180 N N . VAL A 1 504 ? 41.287 31.366 12.333 1.00 88.00 504 VAL A N 1
ATOM 4181 C CA . VAL A 1 504 ? 42.503 30.831 11.718 1.00 88.00 504 VAL A CA 1
ATOM 4182 C C . VAL A 1 504 ? 43.033 31.853 10.719 1.00 88.00 504 VAL A C 1
ATOM 4184 O O . VAL A 1 504 ? 42.355 32.185 9.745 1.00 88.00 504 VAL A O 1
ATOM 4187 N N . ASP A 1 505 ? 44.242 32.356 10.964 1.00 87.00 505 ASP A N 1
ATOM 4188 C CA . ASP A 1 505 ? 44.987 33.163 9.992 1.00 87.00 505 ASP A CA 1
ATOM 4189 C C . ASP A 1 505 ? 45.439 32.259 8.835 1.00 87.00 505 ASP A C 1
ATOM 4191 O O . ASP A 1 505 ? 45.852 31.115 9.055 1.00 87.00 505 ASP A O 1
ATOM 4195 N N . GLU A 1 506 ? 45.362 32.745 7.596 1.00 85.50 506 GLU A N 1
ATOM 4196 C CA . GLU A 1 506 ? 45.768 31.980 6.413 1.00 85.50 506 GLU A CA 1
ATOM 4197 C C . GLU A 1 506 ? 47.194 31.413 6.510 1.00 85.50 506 GLU A C 1
ATOM 4199 O O . GLU A 1 506 ? 47.448 30.307 6.029 1.00 85.50 506 GLU A O 1
ATOM 4204 N N . LYS A 1 507 ? 48.105 32.103 7.212 1.00 85.25 507 LYS A N 1
ATOM 4205 C CA . LYS A 1 507 ? 49.496 31.662 7.412 1.00 85.25 507 LYS A CA 1
ATOM 4206 C C . LYS A 1 507 ? 49.611 30.404 8.271 1.00 85.25 507 LYS A C 1
ATOM 4208 O O . LYS A 1 507 ? 50.614 29.697 8.202 1.00 85.25 507 LYS A O 1
ATOM 4213 N N . MET A 1 508 ? 48.596 30.116 9.084 1.00 86.94 508 MET A N 1
ATOM 4214 C CA . MET A 1 508 ? 48.547 28.927 9.938 1.00 86.94 508 MET A CA 1
ATOM 4215 C C . MET A 1 508 ? 48.091 27.680 9.168 1.00 86.94 508 MET A C 1
ATOM 4217 O O . MET A 1 508 ? 48.222 26.562 9.679 1.00 86.94 508 MET A O 1
ATOM 4221 N N . ILE A 1 509 ? 47.544 27.847 7.958 1.00 87.56 509 ILE A N 1
ATOM 4222 C CA . ILE A 1 509 ? 46.977 26.762 7.159 1.00 87.56 509 ILE A CA 1
ATOM 4223 C C . ILE A 1 509 ? 48.099 25.988 6.466 1.00 87.56 509 ILE A C 1
ATOM 4225 O O . ILE A 1 509 ? 48.825 26.493 5.616 1.00 87.56 509 ILE A O 1
ATOM 4229 N N . LEU A 1 510 ? 48.207 24.707 6.808 1.00 83.50 510 LEU A N 1
ATOM 4230 C CA . LEU A 1 510 ? 49.173 23.782 6.219 1.00 83.50 510 LEU A CA 1
ATOM 4231 C C . LEU A 1 510 ? 48.668 23.205 4.887 1.00 83.50 510 LEU A C 1
ATOM 4233 O O . LEU A 1 510 ? 49.465 22.847 4.020 1.00 83.50 510 LEU A O 1
ATOM 4237 N N . GLY A 1 511 ? 47.346 23.110 4.717 1.00 85.00 511 GLY A N 1
ATOM 4238 C CA . GLY A 1 511 ? 46.712 22.720 3.459 1.00 85.00 511 GLY A CA 1
ATOM 4239 C C . GLY A 1 511 ? 45.290 22.188 3.629 1.00 85.00 511 GLY A C 1
ATOM 4240 O O . GLY A 1 511 ? 44.726 22.184 4.724 1.00 85.00 511 GLY A O 1
ATOM 4241 N N . LYS A 1 512 ? 44.710 21.711 2.526 1.00 87.94 512 LYS A N 1
ATOM 4242 C CA . LYS A 1 512 ? 43.355 21.146 2.454 1.00 87.94 512 LYS A CA 1
ATOM 4243 C C . LYS A 1 512 ? 43.413 19.625 2.358 1.00 87.94 512 LYS A C 1
ATOM 4245 O O . LYS A 1 512 ? 44.291 19.081 1.689 1.00 87.94 512 LYS A O 1
ATOM 4250 N N . ILE A 1 513 ? 42.455 18.928 2.968 1.00 85.19 513 ILE A N 1
ATOM 4251 C CA . ILE A 1 513 ? 42.300 17.485 2.747 1.00 85.19 513 ILE A CA 1
ATOM 4252 C C . ILE A 1 513 ? 41.966 17.227 1.273 1.00 85.19 513 ILE A C 1
ATOM 4254 O O . ILE A 1 513 ? 40.913 17.631 0.784 1.00 85.19 513 ILE A O 1
ATOM 4258 N N . ALA A 1 514 ? 42.854 16.512 0.584 1.00 79.44 514 ALA A N 1
ATOM 4259 C CA . ALA A 1 514 ? 42.646 16.047 -0.784 1.00 79.44 514 ALA A CA 1
ATOM 4260 C C . ALA A 1 514 ? 42.001 14.658 -0.814 1.00 79.44 514 ALA A C 1
ATOM 4262 O O . ALA A 1 514 ? 41.099 14.408 -1.613 1.00 79.44 514 ALA A O 1
ATOM 4263 N N . SER A 1 515 ? 42.430 13.763 0.079 1.00 78.56 515 SER A N 1
ATOM 4264 C CA . SER A 1 515 ? 41.858 12.424 0.196 1.00 78.56 515 SER A CA 1
ATOM 4265 C C . SER A 1 515 ? 41.907 11.880 1.620 1.00 78.56 515 SER A C 1
ATOM 4267 O O . SER A 1 515 ? 42.779 12.249 2.403 1.00 78.56 515 SER A O 1
ATOM 4269 N N . VAL A 1 516 ? 41.001 10.961 1.948 1.00 80.19 516 VAL A N 1
ATOM 4270 C CA . VAL A 1 516 ? 41.023 10.212 3.213 1.00 80.19 516 VAL A CA 1
ATOM 4271 C C . VAL A 1 516 ? 41.126 8.728 2.903 1.00 80.19 516 VAL A C 1
ATOM 4273 O O . VAL A 1 516 ? 40.325 8.190 2.143 1.00 80.19 516 VAL A O 1
ATOM 4276 N N . ILE A 1 517 ? 42.108 8.069 3.503 1.00 73.81 517 ILE A N 1
ATOM 4277 C CA . ILE A 1 517 ? 42.335 6.636 3.397 1.00 73.81 517 ILE A CA 1
ATOM 4278 C C . ILE A 1 517 ? 41.620 5.949 4.559 1.00 73.81 517 ILE A C 1
ATOM 4280 O O . ILE A 1 517 ? 42.021 6.089 5.719 1.00 73.81 517 ILE A O 1
ATOM 4284 N N . LYS A 1 518 ? 40.567 5.193 4.242 1.00 66.88 518 LYS A N 1
ATOM 4285 C CA . LYS A 1 518 ? 39.783 4.416 5.214 1.00 66.88 518 LYS A CA 1
ATOM 4286 C C . LYS A 1 518 ? 39.851 2.944 4.841 1.00 66.88 518 LYS A C 1
ATOM 4288 O O . LYS A 1 518 ? 39.527 2.587 3.714 1.00 66.88 518 LYS A O 1
ATOM 4293 N N . ASN A 1 519 ? 40.278 2.091 5.774 1.00 59.38 519 ASN A N 1
ATOM 4294 C CA . ASN A 1 519 ? 40.387 0.638 5.571 1.00 59.38 519 ASN A CA 1
ATOM 4295 C C . ASN A 1 519 ? 41.131 0.248 4.270 1.00 59.38 519 ASN A C 1
ATOM 4297 O O . ASN A 1 519 ? 40.698 -0.645 3.549 1.00 59.38 519 ASN A O 1
ATOM 4301 N N . GLY A 1 520 ? 42.217 0.959 3.939 1.00 53.91 520 GLY A N 1
ATOM 4302 C CA . GLY A 1 520 ? 43.025 0.712 2.735 1.00 53.91 520 G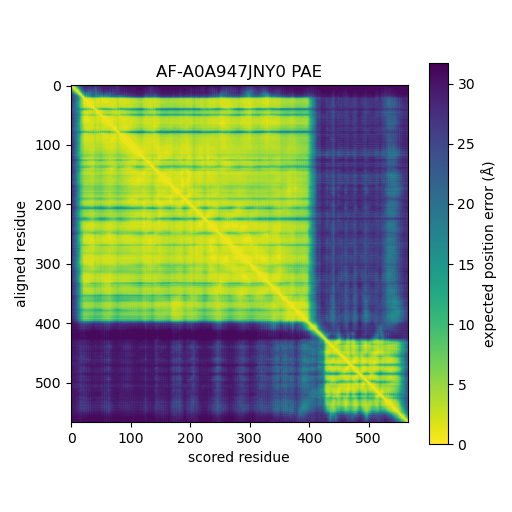LY A CA 1
ATOM 4303 C C . GLY A 1 520 ? 42.499 1.332 1.432 1.00 53.91 520 GLY A C 1
ATOM 4304 O O . GLY A 1 520 ? 43.160 1.207 0.409 1.00 53.91 520 GLY A O 1
ATOM 4305 N N . GLN A 1 521 ? 41.357 2.028 1.448 1.00 53.66 521 GLN A N 1
ATOM 4306 C CA . GLN A 1 521 ? 40.769 2.674 0.265 1.00 53.66 521 GLN A CA 1
ATOM 4307 C C . GLN A 1 521 ? 40.954 4.191 0.301 1.00 53.66 521 GLN A C 1
ATOM 4309 O O . GLN A 1 521 ? 40.683 4.813 1.327 1.00 53.66 521 GLN A O 1
ATOM 4314 N N . VAL A 1 522 ? 41.357 4.791 -0.824 1.00 70.88 522 VAL A N 1
ATOM 4315 C CA . VAL A 1 522 ? 41.529 6.245 -0.977 1.00 70.88 522 VAL A CA 1
ATOM 4316 C C . VAL A 1 522 ? 40.211 6.882 -1.427 1.00 70.88 522 VAL A C 1
ATOM 4318 O O . VAL A 1 522 ? 39.739 6.635 -2.533 1.00 70.88 522 VAL A O 1
ATOM 4321 N N . ILE A 1 523 ? 39.615 7.723 -0.584 1.00 69.94 523 ILE A N 1
ATOM 4322 C CA . ILE A 1 523 ? 38.429 8.521 -0.923 1.00 69.94 523 ILE A CA 1
ATOM 4323 C C . ILE A 1 523 ? 38.902 9.918 -1.326 1.00 69.94 523 ILE A C 1
ATOM 4325 O O . ILE A 1 523 ? 39.470 10.621 -0.492 1.00 69.94 523 ILE A O 1
ATOM 4329 N N . SER A 1 524 ? 38.676 10.323 -2.579 1.00 71.38 524 SER A N 1
ATOM 4330 C CA . SER A 1 524 ? 39.007 11.672 -3.066 1.00 71.38 524 SER A CA 1
ATOM 4331 C C . SER A 1 524 ? 37.939 12.691 -2.661 1.00 71.38 524 SER A C 1
ATOM 4333 O O . SER A 1 524 ? 36.744 12.436 -2.802 1.00 71.38 524 SER A O 1
ATOM 4335 N N . TYR A 1 525 ? 38.374 13.858 -2.188 1.00 68.44 525 TYR A N 1
ATOM 4336 C CA . TYR A 1 525 ? 37.522 14.976 -1.762 1.00 68.44 525 TYR A CA 1
ATOM 4337 C C . TYR A 1 525 ? 37.671 16.207 -2.671 1.00 68.44 525 TYR A C 1
ATOM 4339 O O . TYR A 1 525 ? 37.317 17.316 -2.277 1.00 68.44 525 TYR A O 1
ATOM 4347 N N . LEU A 1 526 ? 38.184 16.011 -3.891 1.00 62.41 526 LEU A N 1
ATOM 4348 C CA . LEU A 1 526 ? 38.400 17.069 -4.886 1.00 62.41 526 LEU A CA 1
ATOM 4349 C C . LEU A 1 526 ? 37.278 17.178 -5.944 1.00 62.41 526 LEU A C 1
ATOM 4351 O O . LEU A 1 526 ? 37.362 18.031 -6.820 1.00 62.41 526 LEU A O 1
ATOM 4355 N N . ASP A 1 527 ? 36.235 16.340 -5.887 1.00 67.69 527 ASP A N 1
ATOM 4356 C CA . ASP A 1 527 ? 35.115 16.364 -6.848 1.00 67.69 527 ASP A CA 1
ATOM 4357 C C . ASP A 1 527 ? 34.032 17.405 -6.473 1.00 67.69 527 ASP A C 1
ATOM 4359 O O . ASP A 1 527 ? 33.694 17.583 -5.299 1.00 67.69 527 ASP A O 1
ATOM 4363 N N . LYS A 1 528 ? 33.408 18.035 -7.480 1.00 59.91 528 LYS A N 1
ATOM 4364 C CA . LYS A 1 528 ? 32.343 19.051 -7.350 1.00 59.91 528 LYS A CA 1
ATOM 4365 C C . LYS A 1 528 ? 31.133 18.561 -6.549 1.00 59.91 528 LYS A C 1
ATOM 4367 O O . LYS A 1 528 ? 30.509 19.333 -5.826 1.00 59.91 528 LYS A O 1
ATOM 4372 N N . ARG A 1 529 ? 30.794 17.268 -6.629 1.00 58.62 529 ARG A N 1
ATOM 4373 C CA . ARG A 1 529 ? 29.707 16.677 -5.818 1.00 58.62 529 ARG A CA 1
ATOM 4374 C C . ARG A 1 529 ? 30.010 16.741 -4.323 1.00 58.62 529 ARG A C 1
ATOM 4376 O O . ARG A 1 529 ? 29.105 16.949 -3.516 1.00 58.62 529 ARG A O 1
ATOM 4383 N N . GLN A 1 530 ? 31.278 16.573 -3.962 1.00 63.97 530 GLN A N 1
ATOM 4384 C CA . GLN A 1 530 ? 31.715 16.602 -2.576 1.00 63.97 530 GLN A CA 1
ATOM 4385 C C . GLN A 1 530 ? 31.758 18.034 -2.030 1.00 63.97 530 GLN A C 1
ATOM 4387 O O . GLN A 1 530 ? 31.473 18.218 -0.850 1.00 63.97 530 GLN A O 1
ATOM 4392 N N . GLU A 1 531 ? 32.011 19.043 -2.873 1.00 63.97 531 GLU A N 1
ATOM 4393 C CA . GLU A 1 531 ? 31.890 20.463 -2.497 1.00 63.97 531 GLU A CA 1
ATOM 4394 C C . GLU A 1 531 ? 30.464 20.807 -2.025 1.00 63.97 531 GLU A C 1
ATOM 4396 O O . GLU A 1 531 ? 30.292 21.419 -0.973 1.00 63.97 531 GLU A O 1
ATOM 4401 N N . ILE A 1 532 ? 29.433 20.332 -2.736 1.00 64.81 532 ILE A N 1
ATOM 4402 C CA . ILE A 1 532 ? 28.023 20.551 -2.360 1.00 64.81 532 ILE A CA 1
ATOM 4403 C C . ILE A 1 532 ? 27.698 19.870 -1.023 1.00 64.81 532 ILE A C 1
ATOM 4405 O O . ILE A 1 532 ? 27.090 20.476 -0.141 1.00 64.81 532 ILE A O 1
ATOM 4409 N N . ILE A 1 533 ? 28.125 18.614 -0.844 1.00 65.06 533 ILE A N 1
ATOM 4410 C CA . ILE A 1 533 ? 27.929 17.873 0.414 1.00 65.06 533 ILE A CA 1
ATOM 4411 C C . ILE A 1 533 ? 28.617 18.599 1.575 1.00 65.06 533 ILE A C 1
ATOM 4413 O O . ILE A 1 533 ? 28.032 18.758 2.645 1.00 65.06 533 ILE A O 1
ATOM 4417 N N . ASN A 1 534 ? 29.846 19.060 1.358 1.00 68.25 534 ASN A N 1
ATOM 4418 C CA . ASN A 1 534 ? 30.629 19.796 2.340 1.00 68.25 534 ASN A CA 1
ATOM 4419 C C . ASN A 1 534 ? 29.943 21.104 2.760 1.00 68.25 534 ASN A C 1
ATOM 4421 O O . ASN A 1 534 ? 29.923 21.414 3.950 1.00 68.25 534 ASN A O 1
ATOM 4425 N N . LEU A 1 535 ? 29.331 21.824 1.817 1.00 71.00 535 LEU A N 1
ATOM 4426 C CA . LEU A 1 535 ? 28.566 23.038 2.098 1.00 71.00 535 LEU A CA 1
ATOM 4427 C C . LEU A 1 535 ? 27.299 22.741 2.915 1.00 71.00 535 LEU A C 1
ATOM 4429 O O . LEU A 1 535 ? 27.023 23.423 3.897 1.00 71.00 535 LEU A O 1
ATOM 4433 N N . ILE A 1 536 ? 26.561 21.677 2.581 1.00 68.06 536 ILE A N 1
ATOM 4434 C CA . ILE A 1 536 ? 25.383 21.237 3.350 1.00 68.06 536 ILE A CA 1
ATOM 4435 C C . ILE A 1 536 ? 25.766 20.896 4.800 1.00 68.06 536 ILE A C 1
ATOM 4437 O O . ILE A 1 536 ? 25.044 21.250 5.735 1.00 68.06 536 ILE A O 1
ATOM 4441 N N . ILE A 1 537 ? 26.915 20.241 5.011 1.00 68.88 537 ILE A N 1
ATOM 4442 C CA . ILE A 1 537 ? 27.403 19.890 6.354 1.00 68.88 537 ILE A CA 1
ATOM 4443 C C . ILE A 1 537 ? 27.638 21.140 7.208 1.00 68.88 537 ILE A C 1
ATOM 4445 O O . ILE A 1 537 ? 27.345 21.094 8.400 1.00 68.88 537 ILE A O 1
ATOM 4449 N N . VAL A 1 538 ? 28.077 22.266 6.634 1.00 72.44 538 VAL A N 1
ATOM 4450 C CA . VAL A 1 538 ? 28.237 23.528 7.383 1.00 72.44 538 VAL A CA 1
ATOM 4451 C C . VAL A 1 538 ? 26.924 23.929 8.063 1.00 72.44 538 VAL A C 1
ATOM 4453 O O . VAL A 1 538 ? 26.930 24.181 9.268 1.00 72.44 538 VAL A O 1
ATOM 4456 N N . TYR A 1 539 ? 25.799 23.884 7.343 1.00 69.94 539 TYR A N 1
ATOM 4457 C CA . TYR A 1 539 ? 24.477 24.255 7.868 1.00 69.94 539 TYR A CA 1
ATOM 4458 C C . TYR A 1 539 ? 23.887 23.232 8.849 1.00 69.94 539 TYR A C 1
ATOM 4460 O O . TYR A 1 539 ? 23.145 23.606 9.754 1.00 69.94 539 TYR A O 1
ATOM 4468 N N . ILE A 1 540 ? 24.219 21.945 8.702 1.00 64.38 540 ILE A N 1
ATOM 4469 C CA . ILE A 1 540 ? 23.707 20.873 9.576 1.00 64.38 540 ILE A CA 1
ATOM 4470 C C . ILE A 1 540 ? 24.591 20.683 10.826 1.00 64.38 540 ILE A C 1
ATOM 4472 O O . ILE A 1 540 ? 24.099 20.248 11.869 1.00 64.38 540 ILE A O 1
ATOM 4476 N N . SER A 1 541 ? 25.878 21.046 10.766 1.00 66.25 541 SER A N 1
ATOM 4477 C CA . SER A 1 541 ? 26.846 20.873 11.862 1.00 66.25 541 SER A CA 1
ATOM 4478 C C . SER A 1 541 ? 26.414 21.464 13.217 1.00 66.25 541 SER A C 1
ATOM 4480 O O . SER A 1 541 ? 26.628 20.780 14.218 1.00 66.25 541 SER A O 1
ATOM 4482 N N . PRO A 1 542 ? 25.728 22.630 13.323 1.00 68.19 542 PRO A N 1
ATOM 4483 C CA . PRO A 1 542 ? 25.234 23.126 14.611 1.00 68.19 542 PRO A CA 1
ATOM 4484 C C . PRO A 1 542 ? 24.191 22.199 15.248 1.00 68.19 542 PRO A C 1
ATOM 4486 O O . PRO A 1 542 ? 24.173 22.034 16.464 1.00 68.19 542 PRO A O 1
ATOM 4489 N N . LEU A 1 543 ? 23.344 21.554 14.437 1.00 61.84 543 LEU A N 1
ATOM 4490 C CA . LEU A 1 543 ? 22.337 20.601 14.916 1.00 61.84 543 LEU A CA 1
ATOM 4491 C C . LEU A 1 543 ? 22.991 19.299 15.397 1.00 61.84 543 LEU A C 1
ATOM 4493 O O . LEU A 1 543 ? 22.571 18.732 16.404 1.00 61.84 543 LEU A O 1
ATOM 4497 N N . ILE A 1 544 ? 24.039 18.839 14.700 1.00 58.38 544 ILE A N 1
ATOM 4498 C CA . ILE A 1 544 ? 24.837 17.666 15.092 1.00 58.38 544 ILE A CA 1
ATOM 4499 C C . ILE A 1 544 ? 25.574 17.949 16.407 1.00 58.38 544 ILE A C 1
ATOM 4501 O O . ILE A 1 544 ? 25.490 17.147 17.337 1.00 58.38 544 ILE A O 1
ATOM 4505 N N . ALA A 1 545 ? 26.237 19.102 16.514 1.00 59.97 545 ALA A N 1
ATOM 4506 C CA . ALA A 1 545 ? 26.924 19.543 17.724 1.00 59.97 545 ALA A CA 1
ATOM 4507 C C . ALA A 1 545 ? 25.958 19.726 18.905 1.00 59.97 545 ALA A C 1
ATOM 4509 O O . ALA A 1 545 ? 26.239 19.235 19.995 1.00 59.97 545 ALA A O 1
ATOM 4510 N N . GLY A 1 546 ? 24.790 20.343 18.692 1.00 56.78 546 GLY A N 1
ATOM 4511 C CA . GLY A 1 546 ? 23.752 20.491 19.718 1.00 56.78 546 GLY A CA 1
ATOM 4512 C C . GLY A 1 546 ? 23.214 19.146 20.217 1.00 56.78 546 GLY A C 1
ATOM 4513 O O . GLY A 1 546 ? 23.101 18.927 21.424 1.00 56.78 546 GLY A O 1
ATOM 4514 N N . ALA A 1 547 ? 22.975 18.194 19.309 1.00 55.59 547 ALA A N 1
ATOM 4515 C CA . ALA A 1 547 ? 22.577 16.834 19.671 1.00 55.59 547 ALA A CA 1
ATOM 4516 C C . ALA A 1 547 ? 23.659 16.101 20.487 1.00 55.59 547 ALA A C 1
ATOM 4518 O O . ALA A 1 547 ? 23.327 15.353 21.404 1.00 55.59 547 ALA A O 1
ATOM 4519 N N . ILE A 1 548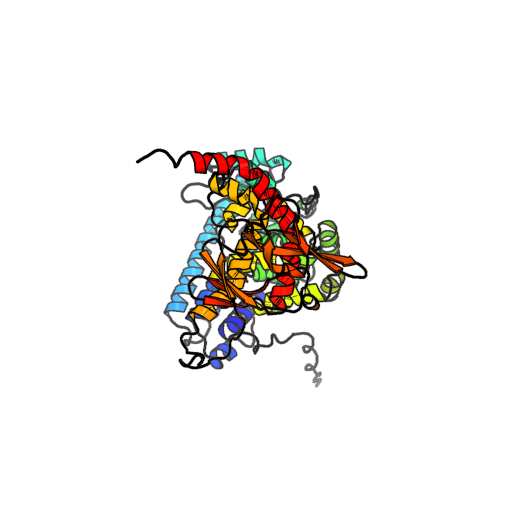 ? 24.943 16.325 20.189 1.00 55.91 548 ILE A N 1
ATOM 4520 C CA . ILE A 1 548 ? 26.081 15.736 20.914 1.00 55.91 548 ILE A CA 1
ATOM 4521 C C . ILE A 1 548 ? 26.317 16.436 22.264 1.00 55.91 548 ILE A C 1
ATOM 4523 O O . ILE A 1 548 ? 26.621 15.766 23.253 1.00 55.91 548 ILE A O 1
ATOM 4527 N N . GLY A 1 549 ? 26.125 17.755 22.346 1.00 54.12 549 GLY A N 1
ATOM 4528 C CA . GLY A 1 549 ? 26.241 18.549 23.574 1.00 54.12 549 GLY A CA 1
ATOM 4529 C C . GLY A 1 549 ? 25.272 18.101 24.669 1.00 54.12 549 GLY A C 1
ATOM 4530 O O . GLY A 1 549 ? 25.676 17.964 25.821 1.00 54.12 549 GLY A O 1
ATOM 4531 N N . LEU A 1 550 ? 24.045 17.725 24.291 1.00 50.97 550 LEU A N 1
ATOM 4532 C CA . LEU A 1 550 ? 23.048 17.117 25.187 1.00 50.97 550 LEU A CA 1
ATOM 4533 C C . LEU A 1 550 ? 23.478 15.742 25.749 1.00 50.97 550 LEU A C 1
ATOM 4535 O O . LEU A 1 550 ? 22.910 15.266 26.729 1.00 50.97 550 LEU A O 1
ATOM 4539 N N . ILE A 1 551 ? 24.475 15.091 25.137 1.00 43.34 551 ILE A N 1
ATOM 4540 C CA . ILE A 1 551 ? 24.944 13.732 25.467 1.00 43.34 551 ILE A CA 1
ATOM 4541 C C . ILE A 1 551 ? 26.316 13.756 26.179 1.00 43.34 551 ILE A C 1
ATOM 4543 O O . ILE A 1 551 ? 26.668 12.802 26.877 1.00 43.34 551 ILE A O 1
ATOM 4547 N N . LYS A 1 552 ? 27.084 14.852 26.072 1.00 45.97 552 LYS A N 1
ATOM 4548 C CA . LYS A 1 552 ? 28.428 15.029 26.670 1.00 45.97 552 LYS A CA 1
ATOM 4549 C C . LYS A 1 552 ? 28.490 14.684 28.182 1.00 45.97 552 LYS A C 1
ATOM 4551 O O . LYS A 1 552 ? 29.442 14.001 28.571 1.00 45.97 552 LYS A O 1
ATOM 4556 N N . PRO A 1 553 ? 27.479 15.009 29.024 1.00 46.09 553 PRO A N 1
ATOM 4557 C CA . PRO A 1 553 ? 27.470 14.626 30.445 1.00 46.09 553 PRO A CA 1
ATOM 4558 C C . PRO A 1 553 ? 27.361 13.109 30.690 1.00 46.09 553 PRO A C 1
ATOM 4560 O O . PRO A 1 553 ? 27.916 12.589 31.658 1.00 46.09 553 PRO A O 1
ATOM 4563 N N . LEU A 1 554 ? 26.685 12.371 29.802 1.00 43.03 554 LEU A N 1
ATOM 4564 C CA . LEU A 1 554 ? 26.493 10.917 29.906 1.00 43.03 554 LEU A CA 1
ATOM 4565 C C . LEU A 1 554 ? 27.749 10.131 29.499 1.00 43.03 554 LEU A C 1
ATOM 4567 O O . LEU A 1 554 ? 28.027 9.072 30.059 1.00 43.03 554 LEU A O 1
ATOM 4571 N N . TYR A 1 555 ? 28.550 10.664 28.573 1.00 38.09 555 TYR A N 1
ATOM 4572 C CA . TYR A 1 555 ? 29.783 10.017 28.107 1.00 38.09 555 TYR A CA 1
ATOM 4573 C C . TYR A 1 555 ? 30.962 10.208 29.081 1.00 38.09 555 TYR A C 1
ATOM 4575 O O . TYR A 1 555 ? 31.803 9.319 29.228 1.00 38.09 555 TYR A O 1
ATOM 4583 N N . GLY A 1 556 ? 30.992 11.328 29.816 1.00 39.72 556 GLY A N 1
ATOM 4584 C CA . GLY A 1 556 ? 31.975 11.577 30.880 1.00 39.72 556 GLY A CA 1
ATOM 4585 C C . GLY A 1 556 ? 31.869 10.614 32.073 1.00 39.72 556 GLY A C 1
ATOM 4586 O O . GLY A 1 556 ? 32.863 10.386 32.762 1.00 39.72 556 GLY A O 1
ATOM 4587 N N . ARG A 1 557 ? 30.693 10.003 32.290 1.00 36.41 557 ARG A N 1
ATOM 4588 C CA . ARG A 1 557 ? 30.488 8.930 33.282 1.00 36.41 557 ARG A CA 1
ATOM 4589 C C . ARG A 1 557 ? 30.995 7.565 32.803 1.00 36.41 557 ARG A C 1
ATOM 4591 O O . ARG A 1 557 ? 31.501 6.802 33.614 1.00 36.41 557 ARG A O 1
ATOM 4598 N N . LEU A 1 558 ? 30.954 7.282 31.499 1.00 35.16 558 LEU A N 1
ATOM 4599 C CA . LEU A 1 558 ? 31.441 6.015 30.930 1.00 35.16 558 LEU A CA 1
ATOM 4600 C C . LEU A 1 558 ? 32.975 5.930 30.847 1.00 35.16 558 LEU A C 1
ATOM 4602 O O . LEU A 1 558 ? 33.523 4.840 30.956 1.00 35.16 558 LEU A O 1
ATOM 4606 N N . LYS A 1 559 ? 33.690 7.059 30.728 1.00 33.53 559 LYS A N 1
ATOM 4607 C CA . LYS A 1 559 ? 35.167 7.070 30.779 1.00 33.53 559 LYS A CA 1
ATOM 4608 C C . LYS A 1 559 ? 35.752 6.915 32.189 1.00 33.53 559 LYS A C 1
ATOM 4610 O O . LYS A 1 559 ? 36.865 6.422 32.310 1.00 33.53 559 LYS A O 1
ATOM 4615 N N . ARG A 1 560 ? 35.022 7.299 33.244 1.00 35.75 560 ARG A N 1
ATOM 4616 C CA . ARG A 1 560 ? 35.477 7.141 34.642 1.00 35.75 560 ARG A CA 1
ATOM 4617 C C . ARG A 1 560 ? 35.287 5.723 35.200 1.00 35.75 560 ARG A C 1
ATOM 4619 O O . ARG A 1 560 ? 35.904 5.397 36.201 1.00 35.75 560 ARG A O 1
ATOM 4626 N N . GLY A 1 561 ? 34.502 4.871 34.537 1.00 30.22 561 GLY A N 1
ATOM 4627 C CA . GLY A 1 561 ? 34.268 3.480 34.951 1.00 30.22 561 GLY A CA 1
ATOM 4628 C C . GLY A 1 561 ? 35.264 2.443 34.412 1.00 30.22 561 GLY A C 1
ATOM 4629 O O . GLY A 1 561 ? 35.084 1.263 34.682 1.00 30.22 561 GLY A O 1
ATOM 4630 N N . VAL A 1 562 ? 36.281 2.846 33.637 1.00 34.12 562 VAL A N 1
ATOM 4631 C CA . VAL A 1 562 ? 37.261 1.922 33.012 1.00 34.12 562 VAL A CA 1
ATOM 4632 C C . VAL A 1 562 ? 38.681 2.108 33.576 1.00 34.12 562 VAL A C 1
ATOM 4634 O O . VAL A 1 562 ? 39.606 1.412 33.184 1.00 34.12 562 VAL A O 1
ATOM 4637 N N . ALA A 1 563 ? 38.861 2.991 34.561 1.00 31.03 563 ALA A N 1
ATOM 4638 C CA . ALA A 1 563 ? 40.118 3.154 35.291 1.00 31.03 563 ALA A CA 1
ATOM 4639 C C . ALA A 1 563 ? 39.998 2.598 36.720 1.00 31.03 563 ALA A C 1
ATOM 4641 O O . ALA A 1 563 ? 40.229 3.322 37.671 1.00 31.03 563 ALA A O 1
ATOM 4642 N N . PHE A 1 564 ? 39.558 1.345 36.869 1.00 31.92 564 PHE A N 1
ATOM 4643 C CA . PHE A 1 564 ? 39.776 0.511 38.061 1.00 31.92 564 PHE A CA 1
ATOM 4644 C C . PHE A 1 564 ? 39.451 -0.942 37.697 1.00 31.92 564 PHE A C 1
ATOM 4646 O O . PHE A 1 564 ? 38.346 -1.432 37.914 1.00 31.92 564 PHE A O 1
ATOM 4653 N N . LYS A 1 565 ? 40.418 -1.613 37.078 1.00 30.12 565 LYS A N 1
ATOM 4654 C CA . LYS A 1 565 ? 40.754 -3.025 37.291 1.00 30.12 565 LYS A CA 1
ATOM 4655 C C . LYS A 1 565 ? 42.105 -3.238 36.608 1.00 30.12 565 LYS A C 1
ATOM 4657 O O . LYS A 1 565 ? 42.249 -2.880 35.443 1.00 30.12 565 LYS A O 1
ATOM 4662 N N . LYS A 1 566 ? 43.064 -3.643 37.443 1.00 33.38 566 LYS A N 1
ATOM 4663 C CA . LYS A 1 566 ? 44.493 -3.826 37.172 1.00 33.38 566 LYS A CA 1
ATOM 4664 C C . LYS A 1 566 ? 44.759 -4.649 35.921 1.00 33.38 566 LYS A C 1
ATOM 4666 O O . LYS A 1 566 ? 43.965 -5.586 35.678 1.00 33.38 566 LYS A O 1
#

Mean predicted aligned error: 15.1 Å

Sequence (566 aa):
MLKTNRKTAIRENFYPIEERMFSAEAALIILIIKRIIYGKDEYLEDLLSSRRINWGIFKELSIYHGIAPFIYSIFKELPAIIPASLMDFLRNDQYSNLVNNQILWQEFLQISKKFEEKKIAIVPIKGTAFLEDIYKQHPFRPMLDVDILVREEEVLKAEAIICSLGYKKELFGLKEDYWKKKQCHLSFCKKDKPLIEMHFALDFKRNNHKILPRLWERIRKIYGKGEHIQVLSVEDSLFSLCLHLRRLGKTLSLKNVCDAALLLNKYRGNINWEYLLKQAYQDKMRTALFFLLSEVVIMTGVGIPKSVLKELNISKSIKFLIEKFIYKNTFSPNISKKVKDLYAKEHFLLYDSLIEPLIYILKIPKEQFAKFYNLKPYNKKTDFLYKIRLAFIIFKAGSNLCKPVIMRIIASKQKPNFFKKNDETAKGALFFKTQGFSMWPFLKTGDKVVISKRPAETLKIGDVILYRTSNKIVCHRLIREVKTEKKRFFYARGDSSTDSAELVDEKMILGKIASVIKNGQVISYLDKRQEIINLIIVYISPLIAGAIGLIKPLYGRLKRGVAFKK

Solvent-accessible surface area (backbone atoms only — not comparable to full-atom values): 32553 Å² total; per-residue (Å²): 142,82,88,74,91,85,84,87,85,89,86,81,87,75,79,72,71,62,74,84,78,46,55,62,42,52,46,50,52,37,41,52,52,29,24,72,65,68,75,51,68,95,50,57,72,56,46,66,73,75,46,86,66,58,64,68,60,36,50,53,50,29,59,69,27,51,46,38,37,66,44,33,79,54,54,77,79,49,73,86,84,62,56,66,74,56,52,53,49,24,47,52,46,21,53,51,23,32,54,49,44,51,53,51,50,54,52,48,52,58,51,48,53,59,31,52,80,70,74,47,73,63,26,38,40,68,62,70,36,39,41,51,70,62,24,72,93,56,64,28,64,84,71,78,59,44,43,34,36,37,54,66,94,42,46,71,61,52,49,51,53,48,40,74,75,64,34,41,83,48,58,87,93,50,60,65,67,50,32,52,67,67,61,18,30,50,39,30,39,35,90,102,48,68,38,35,37,45,24,45,41,89,56,51,63,56,96,84,41,68,60,69,81,64,54,80,81,45,55,40,78,48,78,40,98,95,40,83,44,48,27,64,31,76,61,58,45,51,48,48,54,34,51,50,65,64,49,95,55,82,57,74,30,50,41,62,38,48,55,50,42,33,48,48,62,76,38,64,92,72,67,63,59,67,57,50,51,54,49,22,62,75,60,57,32,33,34,22,48,50,48,52,54,48,51,26,32,72,57,54,61,58,90,66,66,71,63,59,74,53,72,54,67,70,55,69,68,57,53,51,50,50,54,52,48,47,74,63,48,57,80,32,86,68,44,86,82,38,32,70,67,47,32,55,52,51,43,57,59,37,44,74,46,84,62,56,51,54,52,43,68,75,64,54,52,68,59,57,53,17,59,77,69,76,42,63,64,97,34,75,69,45,53,54,48,57,74,44,34,69,62,49,50,51,51,53,53,49,54,59,65,43,38,62,55,54,45,50,63,67,65,54,82,60,83,73,83,82,80,65,91,84,72,97,75,69,95,66,68,47,78,46,72,41,77,63,61,42,33,31,88,85,44,52,62,69,32,37,37,34,29,38,65,62,65,72,89,77,65,51,70,26,41,46,33,34,30,54,56,102,88,48,78,46,66,29,28,27,66,45,77,49,79,56,100,87,51,54,38,33,30,30,37,32,44,36,38,75,66,80,64,43,81,40,51,56,89,38,52,67,21,34,53,39,30,42,36,53,96,90,40,80,42,76,55,80,50,74,71,47,50,56,54,30,40,53,45,54,75,46,22,62,59,48,6,51,60,45,57,78,42,50,73,65,52,62,56,61,63,65,70,72,78,80,75,133

Nearest PDB structures (foldseek):
  4pll-assembly1_A  TM=8.223E-01  e=5.408E-01  Arabidopsis thaliana
  5in1-assembly1_B  TM=7.972E-01  e=6.204E-01  Oryza sativa
  4wvj-assembly1_A  TM=2.474E-01  e=3.056E-03  Escherichia coli K-12
  6my0-assembly2_B  TM=6.800E-01  e=1.178E+00  Homo sapiens
  3vb0-assembly4_D  TM=6.455E-01  e=3.876E+00  Rhizorhabdus wittichii RW1

Secondary structure (DSSP, 8-state):
-------SSS-S------TTTS-HHHHHHHHHHHHHHHS--SSHHHHHHHS---HHHHHHHHHHHT-HHHHHHHHTTS-TTS-HHHHHHHHHHHHHHHHHHHHHHHHHHHHHHHHHHTT---EE-THHHHHHHT-TT------SEEEEE--GGGHHHHHHHHHHTT-EE--TTS-HHHIIIII-EEEEE-TTS-EEEEESSSS--BTTBPSSTTGGGG-EEEEETTEEEEE--HHHHHHHHHHHHTSSS-TT-HHHHHHHHHHHHHTTTT--HHHHHHHHHHTT-HHHHHHHHHHHHHHH-----HHHHHHT---HHHHHHHHHHHHHHTT-TTGGGSHHHHHHHHHHHT-SSSHHHHHHHHH--HHHHHHHTTPPTT-HHHHHHHHTHHHHHHHHHHHHHSHHHHHHHHH--S------S-----TTEEEEE--SSTTTTTS-TT-EEEEEP--GGG--TT-EEEEE-SS-EEEEEEEEEEE-SS-EEEEEE-TT--SPPEEEEGGGEEEEEEEEEETTEEEE--SHHHHHHHHHHHHHHHHHHHHHHTTHHHHHHHHHTSS---

Foldseek 3Di:
DDDDDPDPPDPDDDPPLPCVLDDLLLSLVLQLLQCQQPVDGDCNLVSLVPDDDDLVLSLVLCVLLQNLLSVLVVCVVHDPSRDPVSNVVSVVLNVVLLVVLVQLQVVVVVLCVLCVVVPWAKAWADPNVLLFVQCPVRNRGDDQETEIEGAPVCVVVSVVSCVVVVKDWDQVQDDPCCCVQFVQWTWIDDPPHGIYTYHNALGHQDVNHGQPPPQVVQWDWDDGPRDIHTYTHLLVNLVSLLSVLLDQDSHLRCSSLSSNSSSCSVCVPPDPLVCNLVSCVVRQQLQSSLLSVLSNCSSHVRDDPPVSNVSSVADPVLNVVSNCLNSDQNSDPPNVVCSLVNSLSSNCSRGNDNVVNVVCQVVPDLVNLCVSVVHDGPDPVSVLCSLVVVVNVVVVVVVVVCVVVVVVVVVPPPDPDDDDPDDPPPVQKDKDQDDDPLQPPPDDHGKIFIFHADQPVPDDQLFWFWFDDPPDIDIFGFQDWDDDPPFIWTFTGGLQDPDGTDIHTSVRTSGTGQWIQDPNDTHGCPDPVNVVVSNVSSVCSNVNNVSVVVCVVVVVVVVVVPPDDD